Protein AF-A0A524EZL1-F1 (afdb_monomer_lite)

Secondary structure (DSSP, 8-state):
-----SSSHHHHHHHHHHHHHHHHHHHHHHHHHHHHHHHHHHHHHHHHHHHTT-----PPPHHHHHHHHHHH---HHHHHHHHHHHHHHH-GGGS------PPP-PPPTT-HHHHHHHHHH-TTT-HHHHHHHHHHHHHHHHHS-----SHHHHHHHHHHHHHHHHTSTTHHHHHHHHHHHHHHHHHHHHHHHHHHHHHHHHHHTT-HHHHHHHHHHHHH----HHHHHHHHTSPP-HHHHHHHHHHTTEEE-----TTSS--B---HHHHH-TTSHHHHHHHHHHHHHHHTT-EEEEE-SS-EEEEEEEEEETTEEEEEEEETTTEEEEEEGGGS-TT-EEEEEEE-SS--HHHHHHHHHHHHHHHHHHHHHHHHHHHHHHHHEEEEEEEPTTS-EEEEEEEPP-------S--PPPPPP---THHHHHHHHHHHHHHHTSS--------------TTHHHHHHHHHHHHHHHHHHHH--

pLDDT: mean 74.13, std 24.51, range [27.03, 98.62]

Foldseek 3Di:
DDDDPDDPVVVVVVVVVVVVVVVVVVVVVVVVVVVLVVLVVVVVVVVVVVPVPDDDDPDDDPVVVLVVVCVVDVDPVSVVVVVVVVVVVVPPVPPPFQFAPFDFAADDALLLLLRQLCRLLVCVVVVVSVVLLVLLLVLVVLLAVDDDPDSSVSSSLSLLLLLLLCLDPFSNVVQLCVQPVPLSVVSNVVLCVQLVVVLVVCVVVVVVLLVVQSVCCVVPVQHHNSSSVSRSNHNDDDSSSQSSLVLQQKHWQFDPDPVPSSWDFDALVCLVPCVDPVNVVSLSVVSVLVVVVWFKWKDQPRHIWTWGGWDDDPNFIWTWIRGSNGDIDIDGSSPGHRPMTIITIDGHPDGPPVSSVRVSVVSVVSRVVSSVSSVVVVVQCVVFWDFDQDQDPVRDTDTDTDGHPDDDDDDDDDDDDDDDDDDDCVVVVVVVVVVVVVVVVPPDDDDDDDDDDDDDDDPVCVVVVVVCCVVVVVVVVVVVD

Radius of gyration: 28.87 Å; chains: 1; bounding box: 78×60×104 Å

Sequence (481 aa):
MKKQENKSESDAINSINSKKEDNSKEEHEKESVRIADNYKLDLISSVVEDFNEVEEIKKPEPKKSIDLLIQHDPGEKIEKKAQQFLEKQKDYSKYELVRNDYPLFLQLPNACGLSSTLMLIDPIQNEQIGKILNQVWDHVKKTNVIEQSRREFQWAFALNYLLLKSAIPNALFEYIKSLNAEELDHYYIGLESTLRFYQQEHLKAKNDFIVNAFEDFFARGLITQFVLAQHIDLFKHNPEIRILMAIFGYEFVRQPSPDGTGALFFTAEELKNLDLSSAKKKINVLRSEFVKGARIMVGFSFHWVALTNVFTSNGNTHISINDPSGEKYDLPLTNLSDRDRFYFYRKMKLAPKRLWNQILKIIEDDGPREIELGEKFRILAENRVKIDTGQNERGDIQLKIQVKPEGELSPVIESTKPIPLKIHEDAVQSIKLSKKQAKDNSIAKDKKDSKPIEEETSSKDAFKKKMRKIIGDQFQEYEDT

Structure (mmCIF, N/CA/C/O backbone):
data_AF-A0A524EZL1-F1
#
_entry.id   AF-A0A524EZL1-F1
#
loop_
_atom_site.group_PDB
_atom_site.id
_atom_site.type_symbol
_atom_site.label_atom_id
_atom_site.label_alt_id
_atom_site.label_comp_id
_atom_site.label_asym_id
_atom_site.label_entity_id
_atom_site.label_seq_id
_atom_site.pdbx_PDB_ins_code
_atom_site.Cartn_x
_atom_site.Cartn_y
_atom_site.Cartn_z
_atom_site.occupancy
_atom_site.B_iso_or_equiv
_atom_site.auth_seq_id
_atom_site.auth_comp_id
_atom_site.auth_asym_id
_atom_site.auth_atom_id
_atom_site.pdbx_PDB_model_num
ATOM 1 N N . MET A 1 1 ? 20.585 28.446 -70.292 1.00 45.75 1 MET A N 1
ATOM 2 C CA . MET A 1 1 ? 19.412 27.552 -70.155 1.00 45.75 1 MET A CA 1
ATOM 3 C C . MET A 1 1 ? 19.763 26.415 -69.205 1.00 45.75 1 MET A C 1
ATOM 5 O O . MET A 1 1 ? 20.554 25.571 -69.597 1.00 45.75 1 MET A O 1
ATOM 9 N N . LYS A 1 2 ? 19.266 26.468 -67.959 1.00 43.94 2 LYS A N 1
ATOM 10 C CA . LYS A 1 2 ? 19.132 25.389 -66.946 1.00 43.94 2 LYS A CA 1
ATOM 11 C C . LYS A 1 2 ? 19.116 26.028 -65.552 1.00 43.94 2 LYS A C 1
ATOM 13 O O . LYS A 1 2 ? 20.175 26.346 -65.024 1.00 43.94 2 LYS A O 1
ATOM 18 N N . LYS A 1 3 ? 17.915 26.250 -65.012 1.00 43.19 3 LYS A N 1
ATOM 19 C CA . LYS A 1 3 ? 17.570 26.352 -63.577 1.00 43.19 3 LYS A CA 1
ATOM 20 C C . LYS A 1 3 ? 16.152 26.916 -63.471 1.00 43.19 3 LYS A C 1
ATOM 22 O O . LYS A 1 3 ? 16.003 28.119 -63.297 1.00 43.19 3 LYS A O 1
ATOM 27 N N . GLN A 1 4 ? 15.132 26.068 -63.620 1.00 46.66 4 GLN A N 1
ATOM 28 C CA . GLN A 1 4 ? 13.775 26.375 -63.141 1.00 46.66 4 GLN A CA 1
ATOM 29 C C . GLN A 1 4 ? 12.820 25.169 -63.172 1.00 46.66 4 GLN A C 1
ATOM 31 O O . GLN A 1 4 ? 11.653 25.308 -63.486 1.00 46.66 4 GLN A O 1
ATOM 36 N N . GLU A 1 5 ? 13.283 23.980 -62.800 1.00 45.78 5 GLU A N 1
ATOM 37 C CA . GLU A 1 5 ? 12.410 22.830 -62.525 1.00 45.78 5 GLU A CA 1
ATOM 38 C C . GLU A 1 5 ? 13.045 22.124 -61.328 1.00 45.78 5 GLU A C 1
ATOM 40 O O . GLU A 1 5 ? 14.190 21.707 -61.446 1.00 45.78 5 GLU A O 1
ATOM 45 N N . ASN A 1 6 ? 12.404 22.202 -60.153 1.00 47.06 6 ASN A N 1
ATOM 46 C CA . ASN A 1 6 ? 12.646 21.413 -58.917 1.00 47.06 6 ASN A CA 1
ATOM 47 C C . ASN A 1 6 ? 12.042 22.082 -57.659 1.00 47.06 6 ASN A C 1
ATOM 49 O O . ASN A 1 6 ? 12.494 21.836 -56.544 1.00 47.06 6 ASN A O 1
ATOM 53 N N . LYS A 1 7 ? 11.024 22.948 -57.799 1.00 46.84 7 LYS A N 1
ATOM 54 C CA . LYS A 1 7 ? 10.323 23.547 -56.645 1.00 46.84 7 LYS A CA 1
ATOM 55 C C . LYS A 1 7 ? 8.864 23.093 -56.488 1.00 46.84 7 LYS A C 1
ATOM 57 O O . LYS A 1 7 ? 8.282 23.371 -55.455 1.00 46.84 7 LYS A O 1
ATOM 62 N N . SER A 1 8 ? 8.284 22.368 -57.452 1.00 48.12 8 SER A N 1
ATOM 63 C CA . SER A 1 8 ? 6.870 21.946 -57.402 1.00 48.12 8 SER A CA 1
ATOM 64 C C . SER A 1 8 ? 6.627 20.541 -56.834 1.00 48.12 8 SER A C 1
ATOM 66 O O . SER A 1 8 ? 5.511 20.259 -56.413 1.00 48.12 8 SER A O 1
ATOM 68 N N . GLU A 1 9 ? 7.635 19.665 -56.765 1.00 46.75 9 GLU A N 1
ATOM 69 C CA . GLU A 1 9 ? 7.470 18.305 -56.207 1.00 46.75 9 GLU A CA 1
ATOM 70 C C . GLU A 1 9 ? 7.652 18.243 -54.681 1.00 46.75 9 GLU A C 1
ATOM 72 O O . GLU A 1 9 ? 7.061 17.393 -54.018 1.00 46.75 9 GLU A O 1
ATOM 77 N N . SER A 1 10 ? 8.397 19.189 -54.101 1.00 48.06 10 SER A N 1
ATOM 78 C CA . SER A 1 10 ? 8.605 19.309 -52.647 1.00 48.06 10 SER A CA 1
ATOM 79 C C . SER A 1 10 ? 7.304 19.624 -51.897 1.00 48.06 10 SER A C 1
ATOM 81 O O . SER A 1 10 ? 7.045 19.084 -50.820 1.00 48.06 10 SER A O 1
ATOM 83 N N . ASP A 1 11 ? 6.451 20.464 -52.482 1.00 46.69 11 ASP A N 1
ATOM 84 C CA . ASP A 1 11 ? 5.271 20.985 -51.785 1.00 46.69 11 ASP A CA 1
ATOM 85 C C . ASP A 1 11 ? 4.087 20.002 -51.844 1.00 46.69 11 ASP A C 1
ATOM 87 O O . ASP A 1 11 ? 3.258 19.963 -50.933 1.00 46.69 11 ASP A O 1
ATOM 91 N N . ALA A 1 12 ? 4.053 19.122 -52.853 1.00 49.53 12 ALA A N 1
ATOM 92 C CA . ALA A 1 12 ? 3.046 18.068 -52.968 1.00 49.53 12 ALA A CA 1
ATOM 93 C C . ALA A 1 12 ? 3.276 16.916 -51.970 1.00 49.53 12 ALA A C 1
ATOM 95 O O . ALA A 1 12 ? 2.320 16.391 -51.398 1.00 49.53 12 ALA A O 1
ATOM 96 N N . ILE A 1 13 ? 4.535 16.554 -51.700 1.00 48.78 13 ILE A N 1
ATOM 97 C CA . ILE A 1 13 ? 4.881 15.460 -50.775 1.00 48.78 13 ILE A CA 1
ATOM 98 C C . ILE A 1 13 ? 4.642 15.874 -49.312 1.00 48.78 13 ILE A C 1
ATOM 100 O O . ILE A 1 13 ? 4.148 15.076 -48.512 1.00 48.78 13 ILE A O 1
ATOM 104 N N . ASN A 1 14 ? 4.889 17.142 -48.969 1.00 43.44 14 ASN A N 1
ATOM 105 C CA . ASN A 1 14 ? 4.632 17.659 -47.621 1.00 43.44 14 ASN A CA 1
ATOM 106 C C . ASN A 1 14 ? 3.129 17.785 -47.300 1.00 43.44 14 ASN A C 1
ATOM 108 O O . ASN A 1 14 ? 2.734 17.550 -46.160 1.00 43.44 14 ASN A O 1
ATOM 112 N N . SER A 1 15 ? 2.274 18.061 -48.294 1.00 44.59 15 SER A N 1
ATOM 113 C CA . SER A 1 15 ? 0.812 18.120 -48.106 1.00 44.59 15 SER A CA 1
ATOM 114 C C . SER A 1 15 ? 0.156 16.741 -47.925 1.00 44.59 15 SER A C 1
ATOM 116 O O . SER A 1 15 ? -0.873 16.625 -47.257 1.00 44.59 15 SER A O 1
ATOM 118 N N . ILE A 1 16 ? 0.744 15.682 -48.493 1.00 49.00 16 ILE A N 1
ATOM 119 C CA . ILE A 1 16 ? 0.236 14.306 -48.359 1.00 49.00 16 ILE A CA 1
ATOM 120 C C . ILE A 1 16 ? 0.632 13.701 -47.004 1.00 49.00 16 ILE A C 1
ATOM 122 O O . ILE A 1 16 ? -0.165 12.981 -46.401 1.00 49.00 16 ILE A O 1
ATOM 126 N N . ASN A 1 17 ? 1.822 14.029 -46.489 1.00 41.88 17 ASN A N 1
ATOM 127 C CA . ASN A 1 17 ? 2.280 13.528 -45.191 1.00 41.88 17 ASN A CA 1
ATOM 128 C C . ASN A 1 17 ? 1.551 14.186 -44.008 1.00 41.88 17 ASN A C 1
ATOM 130 O O . ASN A 1 17 ? 1.204 13.478 -43.067 1.00 41.88 17 ASN A O 1
ATOM 134 N N . SER A 1 18 ? 1.208 15.480 -44.083 1.00 42.88 18 SER A N 1
ATOM 135 C CA . SER A 1 18 ? 0.437 16.135 -43.011 1.00 42.88 18 SER A CA 1
ATOM 136 C C . SER A 1 18 ? -0.988 15.579 -42.888 1.00 42.88 18 SER A C 1
ATOM 138 O O . SER A 1 18 ? -1.489 15.393 -41.786 1.00 42.88 18 SER A O 1
ATOM 140 N N . LYS A 1 19 ? -1.629 15.227 -44.013 1.00 46.97 19 LYS A N 1
ATOM 141 C CA . LYS A 1 19 ? -2.971 14.615 -44.014 1.00 46.97 19 LYS A CA 1
ATOM 142 C C . LYS A 1 19 ? -2.987 13.172 -43.497 1.00 46.97 19 LYS A C 1
ATOM 144 O O . LYS A 1 19 ? -4.011 12.728 -42.990 1.00 46.97 19 LYS A O 1
ATOM 149 N N . LYS A 1 20 ? -1.881 12.430 -43.628 1.00 47.06 20 LYS A N 1
ATOM 150 C CA . LYS A 1 20 ? -1.767 11.068 -43.079 1.00 47.06 20 LYS A CA 1
ATOM 151 C C . LYS A 1 20 ? -1.576 11.061 -41.560 1.00 47.06 20 LYS A C 1
ATOM 153 O O . LYS A 1 20 ? -2.137 10.190 -40.904 1.00 47.06 20 LYS A O 1
ATOM 158 N N . GLU A 1 21 ? -0.829 12.017 -41.008 1.00 44.75 21 GLU A N 1
ATOM 159 C CA . GLU A 1 21 ? -0.634 12.127 -39.553 1.00 44.75 21 GLU A CA 1
ATOM 160 C C . GLU A 1 21 ? -1.897 12.602 -38.818 1.00 44.75 21 GLU A C 1
ATOM 162 O O . GLU A 1 21 ? -2.201 12.074 -37.748 1.00 44.75 21 GLU A O 1
ATOM 167 N N . ASP A 1 22 ? -2.673 13.521 -39.405 1.00 48.84 22 ASP A N 1
ATOM 168 C CA . ASP A 1 22 ? -3.937 13.975 -38.804 1.00 48.84 22 ASP A CA 1
ATOM 169 C C . ASP A 1 22 ? -4.998 12.859 -38.786 1.00 48.84 22 ASP A C 1
ATOM 171 O O . ASP A 1 22 ? -5.630 12.629 -37.755 1.00 48.84 22 ASP A O 1
ATOM 175 N N . ASN A 1 23 ? -5.115 12.073 -39.866 1.00 48.72 23 ASN A N 1
ATOM 176 C CA . ASN A 1 23 ? -6.040 10.933 -39.904 1.00 48.72 23 ASN A CA 1
ATOM 177 C C . ASN A 1 23 ? -5.649 9.821 -38.911 1.00 48.72 23 ASN A C 1
ATOM 179 O O . ASN A 1 23 ? -6.522 9.204 -38.306 1.00 48.72 23 ASN A O 1
ATOM 183 N N . SER A 1 24 ? -4.347 9.584 -38.701 1.00 47.78 24 SER A N 1
ATOM 184 C CA . SER A 1 24 ? -3.850 8.585 -37.743 1.00 47.78 24 SER A CA 1
ATOM 185 C C . SER A 1 24 ? -4.159 8.946 -36.289 1.00 47.78 24 SER A C 1
ATOM 187 O O . SER A 1 24 ? -4.398 8.047 -35.483 1.00 47.78 24 SER A O 1
ATOM 189 N N . LYS A 1 25 ? -4.118 10.236 -35.933 1.00 45.28 25 LYS A N 1
ATOM 190 C CA . LYS A 1 25 ? -4.463 10.696 -34.580 1.00 45.28 25 LYS A CA 1
ATOM 191 C C . LYS A 1 25 ? -5.962 10.618 -34.338 1.00 45.28 25 LYS A C 1
ATOM 193 O O . LYS A 1 25 ? -6.377 10.138 -33.288 1.00 45.28 25 LYS A O 1
ATOM 198 N N . GLU A 1 26 ? -6.756 11.011 -35.330 1.00 55.41 26 GLU A N 1
ATOM 199 C CA . GLU A 1 26 ? -8.214 10.957 -35.244 1.00 55.41 26 GLU A CA 1
ATOM 200 C C . GLU A 1 26 ? -8.732 9.508 -35.150 1.00 55.41 26 GLU A C 1
ATOM 202 O O . GLU A 1 26 ? -9.676 9.240 -34.409 1.00 55.41 26 GLU A O 1
ATOM 207 N N . GLU A 1 27 ? -8.098 8.548 -35.835 1.00 57.16 27 GLU A N 1
ATOM 208 C CA . GLU A 1 27 ? -8.422 7.119 -35.699 1.00 57.16 27 GLU A CA 1
ATOM 209 C C . GLU A 1 27 ? -8.027 6.547 -34.327 1.00 57.16 27 GLU A C 1
ATOM 211 O O . GLU A 1 27 ? -8.817 5.816 -33.731 1.00 57.16 27 GLU A O 1
ATOM 216 N N . HIS A 1 28 ? -6.865 6.918 -33.776 1.00 46.69 28 HIS A N 1
ATOM 217 C CA . HIS A 1 28 ? -6.448 6.476 -32.438 1.00 46.69 28 HIS A CA 1
ATOM 218 C C . HIS A 1 28 ? -7.331 7.043 -31.317 1.00 46.69 28 HIS A C 1
ATOM 220 O O . HIS A 1 28 ? -7.636 6.339 -30.351 1.00 46.69 28 HIS A O 1
ATOM 226 N N . GLU A 1 29 ? -7.757 8.300 -31.442 1.00 49.62 29 GLU A N 1
ATOM 227 C CA . GLU A 1 29 ? -8.653 8.949 -30.484 1.00 49.62 29 GLU A CA 1
ATOM 228 C C . GLU A 1 29 ? -10.060 8.335 -30.553 1.00 49.62 29 GLU A C 1
ATOM 230 O O . GLU A 1 29 ? -10.634 7.990 -29.520 1.00 49.62 29 GLU A O 1
ATOM 235 N N . LYS A 1 30 ? -10.574 8.068 -31.764 1.00 57.69 30 LYS A N 1
ATOM 236 C CA . LYS A 1 30 ? -11.852 7.362 -31.964 1.00 57.69 30 LYS A CA 1
ATOM 237 C C . LYS A 1 30 ? -11.829 5.931 -31.431 1.00 57.69 30 LYS A C 1
ATOM 239 O O . LYS A 1 30 ? -12.807 5.513 -30.816 1.00 57.69 30 LYS A O 1
ATOM 244 N N . GLU A 1 31 ? -10.739 5.193 -31.627 1.00 51.75 31 GLU A N 1
ATOM 245 C CA . GLU A 1 31 ? -10.611 3.826 -31.111 1.00 51.75 31 GLU A CA 1
ATOM 246 C C . GLU A 1 31 ? -10.495 3.808 -29.579 1.00 51.75 31 GLU A C 1
ATOM 248 O O . GLU A 1 31 ? -11.144 2.998 -28.924 1.00 51.75 31 GLU A O 1
ATOM 253 N N . SER A 1 32 ? -9.773 4.763 -28.983 1.00 41.94 32 SER A N 1
ATOM 254 C CA . SER A 1 32 ? -9.673 4.893 -27.519 1.00 41.94 32 SER A CA 1
ATOM 255 C C . SER A 1 32 ? -11.024 5.228 -26.874 1.00 41.94 32 SER A C 1
ATOM 257 O O . SER A 1 32 ? -11.392 4.630 -25.862 1.00 41.94 32 SER A O 1
ATOM 259 N N . VAL A 1 33 ? -11.805 6.126 -27.489 1.00 53.12 33 VAL A N 1
ATOM 260 C CA . VAL A 1 33 ? -13.173 6.449 -27.046 1.00 53.12 33 VAL A CA 1
ATOM 261 C C . VAL A 1 33 ? -14.100 5.242 -27.206 1.00 53.12 33 VAL A C 1
ATOM 263 O O . VAL A 1 33 ? -14.847 4.916 -26.288 1.00 53.12 33 VAL A O 1
ATOM 266 N N . ARG A 1 34 ? -14.010 4.515 -28.326 1.00 52.28 34 ARG A N 1
ATOM 267 C CA . ARG A 1 34 ? -14.829 3.322 -28.581 1.00 52.28 34 ARG A CA 1
ATOM 268 C C . ARG A 1 34 ? -14.530 2.186 -27.603 1.00 52.28 34 ARG A C 1
ATOM 270 O O . ARG A 1 34 ? -15.452 1.509 -27.150 1.00 52.28 34 ARG A O 1
ATOM 277 N N . ILE A 1 35 ? -13.258 1.985 -27.263 1.00 46.56 35 ILE A N 1
ATOM 278 C CA . ILE A 1 35 ? -12.833 1.024 -26.245 1.00 46.56 35 ILE A CA 1
ATOM 279 C C . ILE A 1 35 ? -13.406 1.429 -24.878 1.00 46.56 35 ILE A C 1
ATOM 281 O O . ILE A 1 35 ? -14.019 0.593 -24.214 1.00 46.56 35 ILE A O 1
ATOM 285 N N . ALA A 1 36 ? -13.293 2.703 -24.489 1.00 42.59 36 ALA A N 1
ATOM 286 C CA . ALA A 1 36 ? -13.841 3.208 -23.228 1.00 42.59 36 ALA A CA 1
ATOM 287 C C . ALA A 1 36 ? -15.374 3.057 -23.137 1.00 42.59 36 ALA A C 1
ATOM 289 O O . ALA A 1 36 ? -15.891 2.622 -22.107 1.00 42.59 36 ALA A O 1
ATOM 290 N N . ASP A 1 37 ? -16.103 3.344 -24.219 1.00 45.84 37 ASP A N 1
ATOM 291 C CA . ASP A 1 37 ? -17.564 3.216 -24.265 1.00 45.84 37 ASP A CA 1
ATOM 292 C C . ASP A 1 37 ? -18.030 1.752 -24.201 1.00 45.84 37 ASP A C 1
ATOM 294 O O . ASP A 1 37 ? -18.986 1.442 -23.486 1.00 45.84 37 ASP A O 1
ATOM 298 N N . ASN A 1 38 ? -17.325 0.831 -24.868 1.00 46.97 38 ASN A N 1
ATOM 299 C CA . ASN A 1 38 ? -17.616 -0.604 -24.779 1.00 46.97 38 ASN A CA 1
ATOM 300 C C . ASN A 1 38 ? -17.394 -1.139 -23.354 1.00 46.97 38 ASN A C 1
ATOM 302 O O . ASN A 1 38 ? -18.240 -1.865 -22.831 1.00 46.97 38 ASN A O 1
ATOM 306 N N . TYR A 1 39 ? -16.310 -0.728 -22.684 1.00 46.69 39 TYR A N 1
ATOM 307 C CA . TYR A 1 39 ? -16.067 -1.098 -21.285 1.00 46.69 39 TYR A CA 1
ATOM 308 C C . TYR A 1 39 ? -17.114 -0.512 -20.336 1.00 46.69 39 TYR A C 1
ATOM 310 O O . TYR A 1 39 ? -17.543 -1.188 -19.401 1.00 46.69 39 TYR A O 1
ATOM 318 N N . LYS A 1 40 ? -17.568 0.720 -20.584 1.00 41.91 40 LYS A N 1
ATOM 319 C CA . LYS A 1 40 ? -18.608 1.373 -19.783 1.00 41.91 40 LYS A CA 1
ATOM 320 C C . LYS A 1 40 ? -19.958 0.663 -19.903 1.00 41.91 40 LYS A C 1
ATOM 322 O O . LYS A 1 40 ? -20.648 0.517 -18.897 1.00 41.91 40 LYS A O 1
ATOM 327 N N . LEU A 1 41 ? -20.328 0.201 -21.098 1.00 41.47 41 LEU A N 1
ATOM 328 C CA . LEU A 1 41 ? -21.566 -0.553 -21.327 1.00 41.47 41 LEU A CA 1
ATOM 329 C C . LEU A 1 41 ? -21.526 -1.942 -20.675 1.00 41.47 41 LEU A C 1
ATOM 331 O O . LEU A 1 41 ? -22.485 -2.312 -19.996 1.00 41.47 41 LEU A O 1
ATOM 335 N N . ASP A 1 42 ? -20.404 -2.658 -20.780 1.00 46.28 42 ASP A N 1
ATOM 336 C CA . ASP A 1 42 ? -20.211 -3.943 -20.095 1.00 46.28 42 ASP A CA 1
ATOM 337 C C . ASP A 1 42 ? -20.208 -3.785 -18.566 1.00 46.28 42 ASP A C 1
ATOM 339 O O . ASP A 1 42 ? -20.742 -4.638 -17.850 1.00 46.28 42 ASP A O 1
ATOM 343 N N . LEU A 1 43 ? -19.653 -2.679 -18.056 1.00 43.94 43 LEU A N 1
ATOM 344 C CA . LEU A 1 43 ? -19.639 -2.365 -16.629 1.00 43.94 43 LEU A CA 1
ATOM 345 C C . LEU A 1 43 ? -21.045 -2.022 -16.119 1.00 43.94 43 LEU A C 1
ATOM 347 O O . LEU A 1 43 ? -21.477 -2.595 -15.122 1.00 43.94 43 LEU A O 1
ATOM 351 N N . ILE A 1 44 ? -21.793 -1.162 -16.819 1.00 39.62 44 ILE A N 1
ATOM 352 C CA . ILE A 1 44 ? -23.179 -0.814 -16.462 1.00 39.62 44 ILE A CA 1
ATOM 353 C C . ILE A 1 44 ? -24.082 -2.054 -16.513 1.00 39.62 44 ILE A C 1
ATOM 355 O O . ILE A 1 44 ? -24.842 -2.276 -15.573 1.00 39.62 44 ILE A O 1
ATOM 359 N N . SER A 1 45 ? -23.965 -2.898 -17.545 1.00 40.72 45 SER A N 1
ATOM 360 C CA . SER A 1 45 ? -24.729 -4.151 -17.625 1.00 40.72 45 SER A CA 1
ATOM 361 C C . SER A 1 45 ? -24.372 -5.099 -16.474 1.00 40.72 45 SER A C 1
ATOM 363 O O . SER A 1 45 ? -25.258 -5.710 -15.885 1.00 40.72 45 SER A O 1
ATOM 365 N N . SER A 1 46 ? -23.091 -5.161 -16.086 1.00 45.62 46 SER A N 1
ATOM 366 C CA . SER A 1 46 ? -22.629 -6.005 -14.976 1.00 45.62 46 SER A CA 1
ATOM 367 C C . SER A 1 46 ? -23.070 -5.521 -13.592 1.00 45.62 46 SER A C 1
ATOM 369 O O . SER A 1 46 ? -23.406 -6.336 -12.741 1.00 45.62 46 SER A O 1
ATOM 371 N N . VAL A 1 47 ? -23.130 -4.204 -13.374 1.00 40.88 47 VAL A N 1
ATOM 372 C CA . VAL A 1 47 ? -23.643 -3.624 -12.126 1.00 40.88 47 VAL A CA 1
ATOM 373 C C . VAL A 1 47 ? -25.155 -3.832 -12.032 1.00 40.88 47 VAL A C 1
ATOM 375 O O . VAL A 1 47 ? -25.663 -4.116 -10.958 1.00 40.88 47 VAL A O 1
ATOM 378 N N . VAL A 1 48 ? -25.895 -3.750 -13.139 1.00 39.41 48 VAL A N 1
ATOM 379 C CA . VAL A 1 48 ? -27.353 -3.956 -13.131 1.00 39.41 48 VAL A CA 1
ATOM 380 C C . VAL A 1 48 ? -27.736 -5.427 -12.908 1.00 39.41 48 VAL A C 1
ATOM 382 O O . VAL A 1 48 ? -28.716 -5.691 -12.211 1.00 39.41 48 VAL A O 1
ATOM 385 N N . GLU A 1 49 ? -26.968 -6.387 -13.431 1.00 43.19 49 GLU A N 1
ATOM 386 C CA . GLU A 1 49 ? -27.206 -7.822 -13.192 1.00 43.19 49 GLU A CA 1
ATOM 387 C C . GLU A 1 49 ? -26.979 -8.222 -11.724 1.00 43.19 49 GLU A C 1
ATOM 389 O O . GLU A 1 49 ? -27.804 -8.944 -11.167 1.00 43.19 49 GLU A O 1
ATOM 394 N N . ASP A 1 50 ? -25.953 -7.677 -11.060 1.00 40.31 50 ASP A N 1
ATOM 395 C CA . ASP A 1 50 ? -25.688 -7.936 -9.634 1.00 40.31 50 ASP A CA 1
ATOM 396 C C . ASP A 1 50 ? -26.673 -7.208 -8.686 1.00 40.31 50 ASP A C 1
ATOM 398 O O . ASP A 1 50 ? -26.821 -7.587 -7.522 1.00 40.31 50 ASP A O 1
ATOM 402 N N . PHE A 1 51 ? -27.367 -6.162 -9.158 1.00 37.25 51 PHE A N 1
ATOM 403 C CA . PHE A 1 51 ? -28.331 -5.388 -8.359 1.00 37.25 51 PHE A CA 1
ATOM 404 C C . PHE A 1 51 ? -29.765 -5.950 -8.378 1.00 37.25 51 PHE A C 1
ATOM 406 O O . PHE A 1 51 ? -30.542 -5.640 -7.474 1.00 37.25 51 PHE A O 1
ATOM 413 N N . ASN A 1 52 ? -30.130 -6.790 -9.353 1.00 34.50 52 ASN A N 1
ATOM 414 C CA . ASN A 1 52 ? -31.511 -7.265 -9.534 1.00 34.50 52 ASN A CA 1
ATOM 415 C C . ASN A 1 52 ? -31.952 -8.404 -8.584 1.00 34.50 52 ASN A C 1
ATOM 417 O O . ASN A 1 52 ? -33.073 -8.893 -8.711 1.00 34.50 52 ASN A O 1
ATOM 421 N N . GLU A 1 53 ? -31.139 -8.790 -7.593 1.00 40.03 53 GLU A N 1
ATOM 422 C CA . GLU A 1 53 ? -31.493 -9.809 -6.581 1.00 40.03 53 GLU A CA 1
ATOM 423 C C . GLU A 1 53 ? -31.749 -9.262 -5.161 1.00 40.03 53 GLU A C 1
ATOM 425 O O . GLU A 1 53 ? -31.809 -10.028 -4.197 1.00 40.03 53 GLU A O 1
ATOM 430 N N . VAL A 1 54 ? -31.943 -7.952 -4.976 1.00 36.69 54 VAL A N 1
ATOM 431 C CA . VAL A 1 54 ? -32.139 -7.389 -3.627 1.00 36.69 54 VAL A CA 1
ATOM 432 C C . VAL A 1 54 ? -33.471 -6.651 -3.504 1.00 36.69 54 VAL A C 1
ATOM 434 O O . VAL A 1 54 ? -33.590 -5.484 -3.868 1.00 36.69 54 VAL A O 1
ATOM 437 N N . GLU A 1 55 ? -34.468 -7.312 -2.905 1.00 35.22 55 GLU A N 1
ATOM 438 C CA . GLU A 1 55 ? -35.624 -6.621 -2.326 1.00 35.22 55 GLU A CA 1
ATOM 439 C C . GLU A 1 55 ? -35.156 -5.647 -1.231 1.00 35.22 55 GLU A C 1
ATOM 441 O O . GLU A 1 55 ? -34.496 -6.006 -0.248 1.00 35.22 55 GLU A O 1
ATOM 446 N N . GLU A 1 56 ? -35.500 -4.377 -1.418 1.00 33.22 56 GLU A N 1
ATOM 447 C CA . GLU A 1 56 ? -35.063 -3.254 -0.602 1.00 33.22 56 GLU A CA 1
ATOM 448 C C . GLU A 1 56 ? -35.826 -3.209 0.741 1.00 33.22 56 GLU A C 1
ATOM 450 O O . GLU A 1 56 ? -36.838 -2.525 0.892 1.00 33.22 56 GLU A O 1
ATOM 455 N N . ILE A 1 57 ? -35.340 -3.910 1.772 1.00 34.09 57 ILE A N 1
ATOM 456 C CA . ILE A 1 57 ? -35.826 -3.697 3.147 1.00 34.09 57 ILE A CA 1
ATOM 457 C C . ILE A 1 57 ? -35.101 -2.487 3.744 1.00 34.09 57 ILE A C 1
ATOM 459 O O . ILE A 1 57 ? -33.999 -2.598 4.293 1.00 34.09 57 ILE A O 1
ATOM 463 N N . LYS A 1 58 ? -35.746 -1.317 3.697 1.00 36.53 58 LYS A N 1
ATOM 464 C CA . LYS A 1 58 ? -35.324 -0.131 4.458 1.00 36.53 58 LYS A CA 1
ATOM 465 C C . LYS A 1 58 ? -35.414 -0.421 5.961 1.00 36.53 58 LYS A C 1
ATOM 467 O O . LYS A 1 58 ? -36.489 -0.360 6.552 1.00 36.53 58 LYS A O 1
ATOM 472 N N . LYS A 1 59 ? -34.283 -0.739 6.600 1.00 33.88 59 LYS A N 1
ATOM 473 C CA . LYS A 1 59 ? -34.199 -0.855 8.066 1.00 33.88 59 LYS A CA 1
ATOM 474 C C . LYS A 1 59 ? -34.083 0.539 8.701 1.00 33.88 59 LYS A C 1
ATOM 476 O O . LYS A 1 59 ? -33.175 1.281 8.328 1.00 33.88 59 LYS A O 1
ATOM 481 N N . PRO A 1 60 ? -34.944 0.901 9.667 1.00 31.23 60 PRO A N 1
ATOM 482 C CA . PRO A 1 60 ? -34.820 2.165 10.381 1.00 31.23 60 PRO A CA 1
ATOM 483 C C . PRO A 1 60 ? -33.602 2.168 11.315 1.00 31.23 60 PRO A C 1
ATOM 485 O O . PRO A 1 60 ? -33.199 1.135 11.858 1.00 31.23 60 PRO A O 1
ATOM 488 N N . GLU A 1 61 ? -33.021 3.354 11.504 1.00 35.69 61 GLU A N 1
ATOM 489 C CA . GLU A 1 61 ? -31.914 3.586 12.432 1.00 35.69 61 GLU A CA 1
ATOM 490 C C . GLU A 1 61 ? -32.263 3.123 13.862 1.00 35.69 61 GLU A C 1
ATOM 492 O O . GLU A 1 61 ? -33.349 3.439 14.353 1.00 35.69 61 GLU A O 1
ATOM 497 N N . PRO A 1 62 ? -31.337 2.459 14.585 1.00 42.28 62 PRO A N 1
ATOM 498 C CA . PRO A 1 62 ? -31.634 1.784 15.851 1.00 42.28 62 PRO A CA 1
ATOM 499 C C . PRO A 1 62 ? -32.241 2.686 16.933 1.00 42.28 62 PRO A C 1
ATOM 501 O O . PRO A 1 62 ? -33.016 2.209 17.755 1.00 42.28 62 PRO A O 1
ATOM 504 N N . LYS A 1 63 ? -31.919 3.987 16.931 1.00 46.09 63 LYS A N 1
ATOM 505 C CA . LYS A 1 63 ? -32.500 4.955 17.873 1.00 46.09 63 LYS A CA 1
ATOM 506 C C . LYS A 1 63 ? -33.972 5.250 17.581 1.00 46.09 63 LYS A C 1
ATOM 508 O O . LYS A 1 63 ? -34.783 5.177 18.494 1.00 46.09 63 LYS A O 1
ATOM 513 N N . LYS A 1 64 ? -34.333 5.489 16.313 1.00 49.34 64 LYS A N 1
ATOM 514 C CA . LYS A 1 64 ? -35.731 5.738 15.922 1.00 49.34 64 LYS A CA 1
ATOM 515 C C . LYS A 1 64 ? -36.613 4.517 16.173 1.00 49.34 64 LYS A C 1
ATOM 517 O O . LYS A 1 64 ? -37.760 4.673 16.567 1.00 49.34 64 LYS A O 1
ATOM 522 N N . SER A 1 65 ? -36.068 3.314 16.002 1.00 52.72 65 SER A N 1
ATOM 523 C CA . SER A 1 65 ? -36.773 2.054 16.254 1.00 52.72 65 SER A CA 1
ATOM 524 C C . SER A 1 65 ? -37.130 1.856 17.730 1.00 52.72 65 SER A C 1
ATOM 526 O O . SER A 1 65 ? -38.200 1.338 18.029 1.00 52.72 65 SER A O 1
ATOM 528 N N . ILE A 1 66 ? -36.254 2.273 18.652 1.00 51.50 66 ILE A N 1
ATOM 529 C CA . ILE A 1 66 ? -36.470 2.151 20.102 1.00 51.50 66 ILE A CA 1
ATOM 530 C C . ILE A 1 66 ? -37.484 3.193 20.589 1.00 51.50 66 ILE A C 1
ATOM 532 O O . ILE A 1 66 ? -38.395 2.832 21.327 1.00 51.50 66 ILE A O 1
ATOM 536 N N . ASP A 1 67 ? -37.390 4.439 20.120 1.00 53.06 67 ASP A N 1
ATOM 537 C CA . ASP A 1 67 ? -38.352 5.491 20.480 1.00 53.06 67 ASP A CA 1
ATOM 538 C C . ASP A 1 67 ? -39.765 5.173 19.947 1.00 53.06 67 ASP A C 1
ATOM 540 O O . ASP A 1 67 ? -40.751 5.360 20.659 1.00 53.06 67 ASP A O 1
ATOM 544 N N . LEU A 1 68 ? -39.871 4.594 18.741 1.00 52.88 68 LEU A N 1
ATOM 545 C CA . LEU A 1 68 ? -41.135 4.092 18.175 1.00 52.88 68 LEU A CA 1
ATOM 546 C C . LEU A 1 68 ? -41.698 2.882 18.941 1.00 52.88 68 LEU A C 1
ATOM 548 O O . LEU A 1 68 ? -42.912 2.766 19.096 1.00 52.88 68 LEU A O 1
ATOM 552 N N . LEU A 1 69 ? -40.838 1.987 19.441 1.00 49.66 69 LEU A N 1
ATOM 553 C CA . LEU A 1 69 ? -41.247 0.841 20.264 1.00 49.66 69 LEU A CA 1
ATOM 554 C C . LEU A 1 69 ? -41.738 1.270 21.656 1.00 49.66 69 LEU A C 1
ATOM 556 O O . LEU A 1 69 ? -42.684 0.678 22.165 1.00 49.66 69 LEU A O 1
ATOM 560 N N . ILE A 1 70 ? -41.136 2.306 22.247 1.00 55.59 70 ILE A N 1
ATOM 561 C CA . ILE A 1 70 ? -41.554 2.873 23.540 1.00 55.59 70 ILE A CA 1
ATOM 562 C C . ILE A 1 70 ? -42.863 3.671 23.400 1.00 55.59 70 ILE A C 1
ATOM 564 O O . ILE A 1 70 ? -43.694 3.646 24.305 1.00 55.59 70 ILE A O 1
ATOM 568 N N . GLN A 1 71 ? -43.092 4.337 22.261 1.00 55.53 71 GLN A N 1
ATOM 569 C CA . GLN A 1 71 ? -44.328 5.089 22.005 1.00 55.53 71 GLN A CA 1
ATOM 570 C C . GLN A 1 71 ? -45.567 4.208 21.778 1.00 55.53 71 GLN A C 1
ATOM 572 O O . GLN A 1 71 ? -46.679 4.668 22.036 1.00 55.53 71 GLN A O 1
ATOM 577 N N . HIS A 1 72 ? -45.402 2.967 21.308 1.00 53.62 72 HIS A N 1
ATOM 578 C CA . HIS A 1 72 ? -46.529 2.085 20.975 1.00 53.62 72 HIS A CA 1
ATOM 579 C C . HIS A 1 72 ? -46.897 1.053 22.052 1.00 53.62 72 HIS A C 1
ATOM 581 O O . HIS A 1 72 ? -47.983 0.483 21.970 1.00 53.62 72 HIS A O 1
ATOM 587 N N . ASP A 1 73 ? -46.058 0.841 23.070 1.00 54.16 73 ASP A N 1
ATOM 588 C CA . ASP A 1 73 ? -46.390 0.019 24.241 1.00 54.16 73 ASP A CA 1
ATOM 589 C C . ASP A 1 73 ? -45.516 0.435 25.448 1.00 54.16 73 ASP A C 1
ATOM 591 O O . ASP A 1 73 ? -44.393 -0.052 25.602 1.00 54.16 73 ASP A O 1
ATOM 595 N N . PRO A 1 74 ? -45.988 1.349 26.321 1.00 54.34 74 PRO A N 1
ATOM 596 C CA . PRO A 1 74 ? -45.212 1.889 27.443 1.00 54.34 74 PRO A CA 1
ATOM 597 C C . PRO A 1 74 ? -45.045 0.895 28.609 1.00 54.34 74 PRO A C 1
ATOM 599 O O . PRO A 1 74 ? -44.717 1.285 29.730 1.00 54.34 74 PRO A O 1
ATOM 602 N N . GLY A 1 75 ? -45.290 -0.398 28.385 1.00 57.56 75 GLY A N 1
ATOM 603 C CA . GLY A 1 75 ? -45.143 -1.425 29.403 1.00 57.56 75 GLY A CA 1
ATOM 604 C C . GLY A 1 75 ? -43.696 -1.571 29.886 1.00 57.56 75 GLY A C 1
ATOM 605 O O . GLY A 1 75 ? -42.765 -1.732 29.096 1.00 57.56 75 GLY A O 1
ATOM 606 N N . GLU A 1 76 ? -43.528 -1.655 31.209 1.00 61.09 76 GLU A N 1
ATOM 607 C CA . GLU A 1 76 ? -42.278 -1.873 31.968 1.00 61.09 76 GLU A CA 1
ATOM 608 C C . GLU A 1 76 ? -41.365 -2.992 31.395 1.00 61.09 76 GLU A C 1
ATOM 610 O O . GLU A 1 76 ? -40.153 -3.026 31.614 1.00 61.09 76 GLU A O 1
ATOM 615 N N . LYS A 1 77 ? -41.928 -3.916 30.602 1.00 63.97 77 LYS A N 1
ATOM 616 C CA . LYS A 1 77 ? -41.208 -4.985 29.891 1.00 63.97 77 LYS A CA 1
ATOM 617 C C . LYS A 1 77 ? -40.350 -4.504 28.716 1.00 63.97 77 LYS A C 1
ATOM 619 O O . LYS A 1 77 ? -39.328 -5.143 28.455 1.00 63.97 77 LYS A O 1
ATOM 624 N N . ILE A 1 78 ? -40.737 -3.456 27.986 1.00 63.38 78 ILE A N 1
ATOM 625 C CA . ILE A 1 78 ? -39.960 -2.956 26.836 1.00 63.38 78 ILE A CA 1
ATOM 626 C C . ILE A 1 78 ? -38.779 -2.124 27.324 1.00 63.38 78 ILE A C 1
ATOM 628 O O . ILE A 1 78 ? -37.667 -2.327 26.842 1.00 63.38 78 ILE A O 1
ATOM 632 N N . GLU A 1 79 ? -38.980 -1.293 28.345 1.00 66.38 79 GLU A N 1
ATOM 633 C CA . GLU A 1 79 ? -37.908 -0.518 28.974 1.00 66.38 79 GLU A CA 1
ATOM 634 C C . GLU A 1 79 ? -36.839 -1.440 29.580 1.00 66.38 79 GLU A C 1
ATOM 636 O O . GLU A 1 79 ? -35.655 -1.288 29.277 1.00 66.38 79 GLU A O 1
ATOM 641 N N . LYS A 1 80 ? -37.247 -2.508 30.286 1.00 72.06 80 LYS A N 1
ATOM 642 C CA . LYS A 1 80 ? -36.323 -3.559 30.751 1.00 72.06 80 LYS A CA 1
ATOM 643 C C . LYS A 1 80 ? -35.598 -4.271 29.614 1.00 72.06 80 LYS A C 1
ATOM 645 O O . LYS A 1 80 ? -34.416 -4.561 29.752 1.00 72.06 80 LYS A O 1
ATOM 650 N N . LYS A 1 81 ? -36.260 -4.569 28.489 1.00 68.75 81 LYS A N 1
ATOM 651 C CA . LYS A 1 81 ? -35.606 -5.207 27.329 1.00 68.75 81 LYS A CA 1
ATOM 652 C C . LYS A 1 81 ? -34.636 -4.262 26.620 1.00 68.75 81 LYS A C 1
ATOM 654 O O . LYS A 1 81 ? -33.578 -4.714 26.191 1.00 68.75 81 LYS A O 1
ATOM 659 N N . ALA A 1 82 ? -34.958 -2.974 26.526 1.00 63.88 82 ALA A N 1
ATOM 660 C CA . ALA A 1 82 ? -34.082 -1.948 25.972 1.00 63.88 82 ALA A CA 1
ATOM 661 C C . ALA A 1 82 ? -32.869 -1.704 26.883 1.00 63.88 82 ALA A C 1
ATOM 663 O O . ALA A 1 82 ? -31.741 -1.669 26.395 1.00 63.88 82 ALA A O 1
ATOM 664 N N . GLN A 1 83 ? -33.066 -1.640 28.204 1.00 66.38 83 GLN A N 1
ATOM 665 C CA . GLN A 1 83 ? -31.977 -1.594 29.182 1.00 66.38 83 GLN A CA 1
ATOM 666 C C . GLN A 1 83 ? -31.134 -2.865 29.159 1.00 66.38 83 GLN A C 1
ATOM 668 O O . GLN A 1 83 ? -29.920 -2.752 29.079 1.00 66.38 83 GLN A O 1
ATOM 673 N N . GLN A 1 84 ? -31.732 -4.057 29.099 1.00 67.50 84 GLN A N 1
ATOM 674 C CA . GLN A 1 84 ? -30.990 -5.314 28.942 1.00 67.50 84 GLN A CA 1
ATOM 675 C C . GLN A 1 84 ? -30.225 -5.380 27.614 1.00 67.50 84 GLN A C 1
ATOM 677 O O . GLN A 1 84 ? -29.136 -5.944 27.563 1.00 67.50 84 GLN A O 1
ATOM 682 N N . PHE A 1 85 ? -30.760 -4.814 26.530 1.00 62.06 85 PHE A N 1
ATOM 683 C CA . PHE A 1 85 ? -30.061 -4.710 25.249 1.00 62.06 85 PHE A CA 1
ATOM 684 C C . PHE A 1 85 ? -28.880 -3.730 25.332 1.00 62.06 85 PHE A C 1
ATOM 686 O O . PHE A 1 85 ? -27.784 -4.048 24.873 1.00 62.06 85 PHE A O 1
ATOM 693 N N . LEU A 1 86 ? -29.066 -2.578 25.983 1.00 61.06 86 LEU A N 1
ATOM 694 C CA . LEU A 1 86 ? -28.009 -1.598 26.250 1.00 61.06 86 LEU A CA 1
ATOM 695 C C . LEU A 1 86 ? -26.951 -2.129 27.231 1.00 61.06 86 LEU A C 1
ATOM 697 O O . LEU A 1 86 ? -25.772 -1.842 27.059 1.00 61.06 86 LEU A O 1
ATOM 701 N N . GLU A 1 87 ? -27.334 -2.926 28.227 1.00 60.41 87 GLU A N 1
ATOM 702 C CA . GLU A 1 87 ? -26.430 -3.604 29.164 1.00 60.41 87 GLU A CA 1
ATOM 703 C C . GLU A 1 87 ? -25.657 -4.734 28.483 1.00 60.41 87 GLU A C 1
ATOM 705 O O . GLU A 1 87 ? -24.445 -4.833 28.661 1.00 60.41 87 GLU A O 1
ATOM 710 N N . LYS A 1 88 ? -26.303 -5.512 27.604 1.00 53.25 88 LYS A N 1
ATOM 711 C CA . LYS A 1 88 ? -25.618 -6.478 26.729 1.00 53.25 88 LYS A CA 1
ATOM 712 C C . LYS A 1 88 ? -24.640 -5.805 25.764 1.00 53.25 88 LYS A C 1
ATOM 714 O O . LYS A 1 88 ? -23.630 -6.408 25.421 1.00 53.25 88 LYS A O 1
ATOM 719 N N . GLN A 1 89 ? -24.898 -4.560 25.358 1.00 52.97 89 GLN A N 1
ATOM 720 C CA . GLN A 1 89 ? -23.931 -3.749 24.614 1.00 52.97 89 GLN A CA 1
ATOM 721 C C . GLN A 1 89 ? -22.851 -3.103 25.493 1.00 52.97 89 GLN A C 1
ATOM 723 O O . GLN A 1 89 ? -21.843 -2.658 24.962 1.00 52.97 89 GLN A O 1
ATOM 728 N N . LYS A 1 90 ? -23.012 -3.017 26.817 1.00 52.56 90 LYS A N 1
ATOM 729 C CA . LYS A 1 90 ? -21.995 -2.423 27.703 1.00 52.56 90 LYS A CA 1
ATOM 730 C C . LYS A 1 90 ? -20.908 -3.410 28.110 1.00 52.56 90 LYS A C 1
ATOM 732 O O . LYS A 1 90 ? -19.807 -2.976 28.434 1.00 52.56 90 LYS A O 1
ATOM 737 N N . ASP A 1 91 ? -21.174 -4.711 28.051 1.00 53.91 91 ASP A N 1
ATOM 738 C CA . ASP A 1 91 ? -20.226 -5.723 28.512 1.00 53.91 91 ASP A CA 1
ATOM 739 C C . ASP A 1 91 ? -19.334 -6.266 27.383 1.00 53.91 91 ASP A C 1
ATOM 741 O O . ASP A 1 91 ? -19.228 -7.472 27.158 1.00 53.91 91 ASP A O 1
ATOM 745 N N . TYR A 1 92 ? -18.652 -5.360 26.667 1.00 53.16 92 TYR A N 1
ATOM 746 C CA . TYR A 1 92 ? -17.619 -5.762 25.703 1.00 53.16 92 TYR A CA 1
ATOM 747 C C . TYR A 1 92 ? -16.389 -6.411 26.370 1.00 53.16 92 TYR A C 1
ATOM 749 O O . TYR A 1 92 ? -15.496 -6.889 25.676 1.00 53.16 92 TYR A O 1
ATOM 757 N N . SER A 1 93 ? -16.346 -6.466 27.707 1.00 48.12 93 SER A N 1
ATOM 758 C CA . SER A 1 93 ? -15.286 -7.131 28.471 1.00 48.12 93 SER A CA 1
ATOM 759 C C . SER A 1 93 ? -15.319 -8.662 28.358 1.00 48.12 93 SER A C 1
ATOM 761 O O . SER A 1 93 ? -14.327 -9.314 28.669 1.00 48.12 93 SER A O 1
ATOM 763 N N . LYS A 1 94 ? -16.440 -9.228 27.878 1.00 47.03 94 LYS A N 1
ATOM 764 C CA . LYS A 1 94 ? -16.654 -10.674 27.702 1.00 47.03 94 LYS A CA 1
ATOM 765 C C . LYS A 1 94 ? -16.423 -11.200 26.289 1.00 47.03 94 LYS A C 1
ATOM 767 O O . LYS A 1 94 ? -16.539 -12.407 26.090 1.00 47.03 94 LYS A O 1
ATOM 772 N N . TYR A 1 95 ? -16.136 -10.344 25.308 1.00 53.75 95 TYR A N 1
ATOM 773 C CA . TYR A 1 95 ? -15.688 -10.861 24.017 1.00 53.75 95 TYR A CA 1
ATOM 774 C C . TYR A 1 95 ? -14.297 -11.434 24.260 1.00 53.75 95 TYR A C 1
ATOM 776 O O . TYR A 1 95 ? -13.384 -10.690 24.623 1.00 53.75 95 TYR A O 1
ATOM 784 N N . GLU A 1 96 ? -14.169 -12.758 24.134 1.00 53.19 96 GLU A N 1
ATOM 785 C CA . GLU A 1 96 ? -12.874 -13.434 24.072 1.00 53.19 96 GLU A CA 1
ATOM 786 C C . GLU A 1 96 ? -11.937 -12.626 23.176 1.00 53.19 96 GLU A C 1
ATOM 788 O O . GLU A 1 96 ? -12.391 -12.026 22.200 1.00 53.19 96 GLU A O 1
ATOM 793 N N . LEU A 1 97 ? -10.651 -12.576 23.537 1.00 58.59 97 LEU A N 1
ATOM 794 C CA . LEU A 1 97 ? -9.600 -11.908 22.773 1.00 58.59 97 LEU A CA 1
ATOM 795 C C . LEU A 1 97 ? -9.655 -12.369 21.311 1.00 58.59 97 LEU A C 1
ATOM 797 O O . LEU A 1 97 ? -9.039 -13.366 20.939 1.00 58.59 97 LEU A O 1
ATOM 801 N N . VAL A 1 98 ? -10.404 -11.644 20.478 1.00 65.81 98 VAL A N 1
ATOM 802 C CA . VAL A 1 98 ? -10.397 -11.842 19.037 1.00 65.81 98 VAL A CA 1
ATOM 803 C C . VAL A 1 98 ? -9.025 -11.357 18.613 1.00 65.81 98 VAL A C 1
ATOM 805 O O . VAL A 1 98 ? -8.750 -10.161 18.604 1.00 65.81 98 VAL A O 1
ATOM 808 N N . ARG A 1 99 ? -8.134 -12.303 18.347 1.00 79.44 99 ARG A N 1
ATOM 809 C CA . ARG A 1 99 ? -6.803 -12.046 17.825 1.00 79.44 99 ARG A CA 1
ATOM 810 C C . ARG A 1 99 ? -6.813 -12.439 16.360 1.00 79.44 99 ARG A C 1
ATOM 812 O O . ARG A 1 99 ? -7.173 -13.561 16.018 1.00 79.44 99 ARG A O 1
ATOM 819 N N . ASN A 1 100 ? -6.423 -11.508 15.500 1.00 82.69 100 ASN A N 1
ATOM 820 C CA . ASN A 1 100 ? -6.156 -11.825 14.109 1.00 82.69 100 ASN A CA 1
ATOM 821 C C . ASN A 1 100 ? -4.682 -12.208 13.999 1.00 82.69 100 ASN A C 1
ATOM 823 O O . ASN A 1 100 ? -3.804 -11.344 14.047 1.00 82.69 100 ASN A O 1
ATOM 827 N N . ASP A 1 101 ? -4.411 -13.501 13.857 1.00 88.31 101 ASP A N 1
ATOM 828 C CA . ASP A 1 101 ? -3.058 -14.030 13.689 1.00 88.31 101 ASP A CA 1
ATOM 829 C C . ASP A 1 101 ? -2.561 -13.855 12.252 1.00 88.31 101 ASP A C 1
ATOM 831 O O . ASP A 1 101 ? -2.300 -14.818 11.536 1.00 88.31 101 ASP A O 1
ATOM 835 N N . TYR A 1 102 ? -2.415 -12.597 11.828 1.00 93.44 102 TYR A N 1
ATOM 836 C CA . TYR A 1 102 ? -1.817 -12.292 10.534 1.00 93.44 102 TYR A CA 1
ATOM 837 C C . TYR A 1 102 ? -0.368 -12.793 10.473 1.00 93.44 102 TYR A C 1
ATOM 839 O O . TYR A 1 102 ? 0.375 -12.671 11.467 1.00 93.44 102 TYR A O 1
ATOM 847 N N . PRO A 1 103 ? 0.078 -13.296 9.307 1.00 95.31 103 PRO A N 1
ATOM 848 C CA . PRO A 1 103 ? 1.485 -13.580 9.088 1.00 95.31 103 PRO A CA 1
ATOM 849 C C . PRO A 1 103 ? 2.310 -12.299 9.244 1.00 95.31 103 PRO A C 1
ATOM 851 O O . PRO A 1 103 ? 1.827 -11.186 9.034 1.00 95.31 103 PRO A O 1
ATOM 854 N N . LEU A 1 104 ? 3.569 -12.465 9.639 1.00 97.12 104 LEU A N 1
ATOM 855 C CA . LEU A 1 104 ? 4.540 -11.380 9.660 1.00 97.12 104 LEU A CA 1
ATOM 856 C C . LEU A 1 104 ? 5.339 -11.437 8.359 1.00 97.12 104 LEU A C 1
ATOM 858 O O . LEU A 1 104 ? 6.010 -12.432 8.092 1.00 97.12 104 LEU A O 1
ATOM 862 N N . PHE A 1 105 ? 5.265 -10.371 7.573 1.00 97.50 105 PHE A N 1
ATOM 863 C CA . PHE A 1 105 ? 6.032 -10.201 6.343 1.00 97.50 105 PHE A CA 1
ATOM 864 C C . PHE A 1 105 ? 7.036 -9.066 6.491 1.00 97.50 105 PHE A C 1
ATOM 866 O O . PHE A 1 105 ? 6.686 -7.984 6.953 1.00 97.50 105 PHE A O 1
ATOM 873 N N . LEU A 1 106 ? 8.283 -9.312 6.095 1.00 96.94 106 LEU A N 1
ATOM 874 C CA . LEU A 1 106 ? 9.289 -8.255 6.084 1.00 96.94 106 LEU A CA 1
ATOM 875 C C . LEU A 1 106 ? 9.063 -7.304 4.911 1.00 96.94 106 LEU A C 1
ATOM 877 O O . LEU A 1 106 ? 8.429 -7.673 3.921 1.00 96.94 106 LEU A O 1
ATOM 881 N N . GLN A 1 107 ? 9.640 -6.110 5.011 1.00 95.62 107 GLN A N 1
ATOM 882 C CA . GLN A 1 107 ? 9.607 -5.107 3.952 1.00 95.62 107 GLN A CA 1
ATOM 883 C C . GLN A 1 107 ? 10.896 -5.010 3.139 1.00 95.62 107 GLN A C 1
ATOM 885 O O . GLN A 1 107 ? 11.995 -5.240 3.639 1.00 95.62 107 GLN A O 1
ATOM 890 N N . LEU A 1 108 ? 10.722 -4.582 1.890 1.00 94.69 108 LEU A N 1
ATOM 891 C CA . LEU A 1 108 ? 11.747 -3.878 1.121 1.00 94.69 108 LEU A CA 1
ATOM 892 C C . LEU A 1 108 ? 11.860 -2.420 1.628 1.00 94.69 108 LEU A C 1
ATOM 894 O O . LEU A 1 108 ? 10.946 -1.951 2.320 1.00 94.69 108 LEU A O 1
ATOM 898 N N . PRO A 1 109 ? 12.933 -1.680 1.296 1.00 92.06 109 PRO A N 1
ATOM 899 C CA . PRO A 1 109 ? 13.038 -0.258 1.625 1.00 92.06 109 PRO A CA 1
ATOM 900 C C . PRO A 1 109 ? 11.784 0.524 1.206 1.00 92.06 109 PRO A C 1
ATOM 902 O O . PRO A 1 109 ? 11.265 0.334 0.111 1.00 92.06 109 PRO A O 1
ATOM 905 N N . ASN A 1 110 ? 11.259 1.361 2.108 1.00 93.00 110 ASN A N 1
ATOM 906 C CA . ASN A 1 110 ? 10.039 2.167 1.918 1.00 93.00 110 ASN A CA 1
ATOM 907 C C . ASN A 1 110 ? 8.756 1.382 1.554 1.00 93.00 110 ASN A C 1
ATOM 909 O O . ASN A 1 110 ? 7.727 1.982 1.232 1.00 93.00 110 ASN A O 1
ATOM 913 N N . ALA A 1 111 ? 8.766 0.050 1.670 1.00 96.31 111 ALA A N 1
ATOM 914 C CA . ALA A 1 111 ? 7.663 -0.827 1.282 1.00 96.31 111 ALA A CA 1
ATOM 915 C C . ALA A 1 111 ? 6.841 -1.359 2.475 1.00 96.31 111 ALA A C 1
ATOM 917 O O . ALA A 1 111 ? 6.149 -2.380 2.351 1.00 96.31 111 ALA A O 1
ATOM 918 N N . CYS A 1 112 ? 6.868 -0.689 3.634 1.00 97.69 112 CYS A N 1
ATOM 919 C CA . CYS A 1 112 ? 6.066 -1.073 4.807 1.00 97.69 112 CYS A CA 1
ATOM 920 C C . CYS A 1 112 ? 4.566 -1.112 4.495 1.00 97.69 112 CYS A C 1
ATOM 922 O O . CYS A 1 112 ? 3.861 -1.990 4.992 1.00 97.69 112 CYS A O 1
ATOM 924 N N . GLY A 1 113 ? 4.081 -0.214 3.630 1.00 98.06 113 GLY A N 1
ATOM 925 C CA . GLY A 1 113 ? 2.685 -0.184 3.189 1.00 98.06 113 GLY A CA 1
ATOM 926 C C . GLY A 1 113 ? 2.282 -1.433 2.402 1.00 98.06 113 GLY A C 1
ATOM 927 O O . GLY A 1 113 ? 1.246 -2.040 2.679 1.00 98.06 113 GLY A O 1
ATOM 928 N N . LEU A 1 114 ? 3.138 -1.879 1.475 1.00 98.44 114 LEU A N 1
ATOM 929 C CA . LEU A 1 114 ? 2.922 -3.110 0.703 1.00 98.44 114 LEU A CA 1
ATOM 930 C C . LEU A 1 114 ? 2.937 -4.334 1.622 1.00 98.44 114 LEU A C 1
ATOM 932 O O . LEU A 1 114 ? 2.037 -5.168 1.577 1.00 98.44 114 LEU A O 1
ATOM 936 N N . SER A 1 115 ? 3.921 -4.398 2.514 1.00 98.44 115 SER A N 1
ATOM 937 C CA . SER A 1 115 ? 4.104 -5.520 3.438 1.00 98.44 115 SER A CA 1
ATOM 938 C C . SER A 1 115 ? 2.949 -5.624 4.433 1.00 98.44 115 SER A C 1
ATOM 940 O O . SER A 1 115 ? 2.379 -6.697 4.607 1.00 98.44 115 SER A O 1
ATOM 942 N N . SER A 1 116 ? 2.521 -4.503 5.018 1.00 98.44 116 SER A N 1
ATOM 943 C CA . SER A 1 116 ? 1.345 -4.449 5.896 1.00 98.44 116 SER A CA 1
ATOM 944 C C . SER A 1 116 ? 0.061 -4.826 5.164 1.00 98.44 116 SER A C 1
ATOM 946 O O . SER A 1 116 ? -0.789 -5.511 5.729 1.00 98.44 116 SER A O 1
ATOM 948 N N . THR A 1 117 ? -0.071 -4.440 3.892 1.00 98.62 117 THR A N 1
ATOM 949 C CA . THR A 1 117 ? -1.190 -4.880 3.048 1.00 98.62 117 THR A CA 1
ATOM 950 C C . THR A 1 117 ? -1.188 -6.400 2.895 1.00 98.62 117 THR A C 1
ATOM 952 O O . THR A 1 117 ? -2.224 -7.023 3.120 1.00 98.62 117 THR A O 1
ATOM 955 N N . LEU A 1 118 ? -0.033 -7.015 2.601 1.00 98.56 118 LEU A N 1
ATOM 956 C CA . LEU A 1 118 ? 0.098 -8.475 2.520 1.00 98.56 118 LEU A CA 1
ATOM 957 C C . LEU A 1 118 ? -0.325 -9.163 3.820 1.00 98.56 118 LEU A C 1
ATOM 959 O O . LEU A 1 118 ? -1.037 -10.163 3.768 1.00 98.56 118 LEU A O 1
ATOM 963 N N . MET A 1 119 ? 0.063 -8.622 4.980 1.00 98.38 119 MET A N 1
ATOM 964 C CA . MET A 1 119 ? -0.342 -9.186 6.273 1.00 98.38 119 MET A CA 1
ATOM 965 C C . MET A 1 119 ? -1.864 -9.178 6.429 1.00 98.38 119 MET A C 1
ATOM 967 O O . MET A 1 119 ? -2.443 -10.180 6.833 1.00 98.38 119 MET A O 1
ATOM 971 N N . LEU A 1 120 ? -2.518 -8.067 6.077 1.00 98.25 120 LEU A N 1
ATOM 972 C CA . LEU A 1 120 ? -3.963 -7.896 6.242 1.00 98.25 120 LEU A CA 1
ATOM 973 C C . LEU A 1 120 ? -4.800 -8.719 5.255 1.00 98.25 120 LEU A C 1
ATOM 975 O O . LEU A 1 120 ? -5.882 -9.188 5.622 1.00 98.25 120 LEU A O 1
ATOM 979 N N . ILE A 1 121 ? -4.344 -8.877 4.008 1.00 97.44 121 ILE A N 1
ATOM 980 C CA . ILE A 1 121 ? -5.049 -9.704 3.014 1.00 97.44 121 ILE A CA 1
ATOM 981 C C . ILE A 1 121 ? -4.758 -11.200 3.185 1.00 97.44 121 ILE A C 1
ATOM 983 O O . ILE A 1 121 ? -5.557 -12.010 2.718 1.00 97.44 121 ILE A O 1
ATOM 987 N N . ASP A 1 122 ? -3.661 -11.534 3.870 1.00 97.31 122 ASP A N 1
ATOM 988 C CA . ASP A 1 122 ? -3.214 -12.879 4.237 1.00 97.31 122 ASP A CA 1
ATOM 989 C C . ASP A 1 122 ? -3.262 -13.885 3.068 1.00 97.31 122 ASP A C 1
ATOM 991 O O . ASP A 1 122 ? -4.110 -14.782 3.029 1.00 97.31 122 ASP A O 1
ATOM 995 N N . PRO A 1 123 ? -2.351 -13.762 2.086 1.00 97.12 123 PRO A N 1
ATOM 996 C CA . PRO A 1 123 ? -2.297 -14.661 0.933 1.00 97.12 123 PRO A CA 1
ATOM 997 C C . PRO A 1 123 ? -1.895 -16.101 1.290 1.00 97.12 123 PRO A C 1
ATOM 999 O O . PRO A 1 123 ? -1.984 -16.977 0.432 1.00 97.12 123 PRO A O 1
ATOM 1002 N N . ILE A 1 124 ? -1.439 -16.362 2.524 1.00 96.44 124 ILE A N 1
ATOM 1003 C CA . ILE A 1 124 ? -1.134 -17.719 2.997 1.00 96.44 124 ILE A CA 1
ATOM 1004 C C . ILE A 1 124 ? -2.435 -18.445 3.332 1.00 96.44 124 ILE A C 1
ATOM 1006 O O . ILE A 1 124 ? -2.631 -19.575 2.893 1.00 96.44 124 ILE A O 1
ATOM 1010 N N . GLN A 1 125 ? -3.328 -17.794 4.080 1.00 95.56 125 GLN A N 1
ATOM 1011 C CA . GLN A 1 125 ? -4.632 -18.366 4.425 1.00 95.56 125 GLN A CA 1
ATOM 1012 C C . GLN A 1 125 ? -5.659 -18.206 3.295 1.00 95.56 125 GLN A C 1
ATOM 1014 O O . GLN A 1 125 ? -6.604 -18.986 3.194 1.00 95.56 125 GLN A O 1
ATOM 1019 N N . ASN A 1 126 ? -5.483 -17.215 2.417 1.00 94.56 126 ASN A N 1
ATOM 1020 C CA . ASN A 1 126 ? -6.334 -16.998 1.254 1.00 94.56 126 ASN A CA 1
ATOM 1021 C C . ASN A 1 126 ? -5.665 -17.506 -0.032 1.00 94.56 126 ASN A C 1
ATOM 1023 O O . ASN A 1 126 ? -5.036 -16.744 -0.769 1.00 94.56 126 ASN A O 1
ATOM 1027 N N . GLU A 1 127 ? -5.852 -18.797 -0.323 1.00 95.00 127 GLU A N 1
ATOM 1028 C CA . GLU A 1 127 ? -5.237 -19.476 -1.475 1.00 95.00 127 GLU A CA 1
ATOM 1029 C C . GLU A 1 127 ? -5.534 -18.773 -2.809 1.00 95.00 127 GLU A C 1
ATOM 1031 O O . GLU A 1 127 ? -4.679 -18.722 -3.693 1.00 95.00 127 GLU A O 1
ATOM 1036 N N . GLN A 1 128 ? -6.730 -18.198 -2.970 1.00 93.50 128 GLN A N 1
ATOM 1037 C CA . GLN A 1 128 ? -7.100 -17.513 -4.206 1.00 93.50 128 GLN A CA 1
ATOM 1038 C C . GLN A 1 128 ? -6.299 -16.216 -4.391 1.00 93.50 128 GLN A C 1
ATOM 1040 O O . GLN A 1 128 ? -5.788 -15.980 -5.483 1.00 93.50 128 GLN A O 1
ATOM 1045 N N . ILE A 1 129 ? -6.125 -15.418 -3.330 1.00 95.44 129 ILE A N 1
ATOM 1046 C CA . ILE A 1 129 ? -5.252 -14.233 -3.362 1.00 95.44 129 ILE A CA 1
ATOM 1047 C C . ILE A 1 129 ? -3.802 -14.657 -3.617 1.00 95.44 129 ILE A C 1
ATOM 1049 O O . ILE A 1 129 ? -3.145 -14.079 -4.482 1.00 95.44 129 ILE A O 1
ATOM 1053 N N . GLY A 1 130 ? -3.316 -15.693 -2.925 1.00 97.06 130 GLY A N 1
ATOM 1054 C CA . GLY A 1 130 ? -1.966 -16.222 -3.127 1.00 97.06 130 GLY A CA 1
ATOM 1055 C C . GLY A 1 130 ? -1.706 -16.662 -4.573 1.00 97.06 130 GLY A C 1
ATOM 1056 O O . GLY A 1 130 ? -0.658 -16.343 -5.130 1.00 97.06 130 GLY A O 1
ATOM 1057 N N . LYS A 1 131 ? -2.676 -17.329 -5.217 1.00 96.25 131 LYS A N 1
ATOM 1058 C CA . LYS A 1 131 ? -2.602 -17.716 -6.638 1.00 96.25 131 LYS A CA 1
ATOM 1059 C C . LYS A 1 131 ? -2.488 -16.507 -7.561 1.00 96.25 131 LYS A C 1
ATOM 1061 O O . LYS A 1 131 ? -1.594 -16.496 -8.401 1.00 96.25 131 LYS A O 1
ATOM 1066 N N . ILE A 1 132 ? -3.337 -15.494 -7.378 1.00 96.25 132 ILE A N 1
ATOM 1067 C CA . ILE A 1 132 ? -3.284 -14.269 -8.189 1.00 96.25 132 ILE A CA 1
ATOM 1068 C C . ILE A 1 132 ? -1.932 -13.572 -8.026 1.00 96.25 132 ILE A C 1
ATOM 1070 O O . ILE A 1 132 ? -1.293 -13.250 -9.021 1.00 96.25 132 ILE A O 1
ATOM 1074 N N . LEU A 1 133 ? -1.450 -13.395 -6.793 1.00 97.88 133 LEU A N 1
ATOM 1075 C CA . LEU A 1 133 ? -0.155 -12.754 -6.553 1.00 97.88 133 LEU A CA 1
ATOM 1076 C C . LEU A 1 133 ? 1.011 -13.536 -7.170 1.00 97.88 133 LEU A C 1
ATOM 1078 O O . LEU A 1 133 ? 1.926 -12.919 -7.705 1.00 97.88 133 LEU A O 1
ATOM 1082 N N . ASN A 1 134 ? 0.974 -14.872 -7.136 1.00 97.88 134 ASN A N 1
ATOM 1083 C CA . ASN A 1 134 ? 1.984 -15.702 -7.795 1.00 97.88 134 ASN A CA 1
ATOM 1084 C C . ASN A 1 134 ? 1.941 -15.548 -9.319 1.00 97.88 134 ASN A C 1
ATOM 1086 O O . ASN A 1 134 ? 2.989 -15.407 -9.930 1.00 97.88 134 ASN A O 1
ATOM 1090 N N . GLN A 1 135 ? 0.754 -15.515 -9.931 1.00 97.12 135 GLN A N 1
ATOM 1091 C CA . GLN A 1 135 ? 0.617 -15.320 -11.379 1.00 97.12 135 GLN A CA 1
ATOM 1092 C C . GLN A 1 135 ? 1.108 -13.937 -11.822 1.00 97.12 135 GLN A C 1
ATOM 1094 O O . GLN A 1 135 ? 1.812 -13.822 -12.823 1.00 97.12 135 GLN A O 1
ATOM 1099 N N . VAL A 1 136 ? 0.786 -12.890 -11.055 1.00 97.12 136 VAL A N 1
ATOM 1100 C CA . VAL A 1 136 ? 1.309 -11.537 -11.296 1.00 97.12 136 VAL A CA 1
ATOM 1101 C C . VAL A 1 136 ? 2.829 -11.520 -11.124 1.00 97.12 136 VAL A C 1
ATOM 1103 O O . VAL A 1 136 ? 3.529 -10.933 -11.943 1.00 97.12 136 VAL A O 1
ATOM 1106 N N . TRP A 1 137 ? 3.365 -12.181 -10.096 1.00 97.50 137 TRP A N 1
ATOM 1107 C CA . TRP A 1 137 ? 4.811 -12.288 -9.904 1.00 97.50 137 TRP A CA 1
ATOM 1108 C C . TRP A 1 137 ? 5.501 -13.044 -11.046 1.00 97.50 137 TRP A C 1
ATOM 1110 O O . TRP A 1 137 ? 6.534 -12.591 -11.532 1.00 97.50 137 TRP A O 1
ATOM 1120 N N . ASP A 1 138 ? 4.934 -14.157 -11.511 1.00 95.94 138 ASP A N 1
ATOM 1121 C CA . ASP A 1 138 ? 5.471 -14.926 -12.636 1.00 95.94 138 ASP A CA 1
ATOM 1122 C C . ASP A 1 138 ? 5.556 -14.078 -13.908 1.00 95.94 138 ASP A C 1
ATOM 1124 O O . ASP A 1 138 ? 6.471 -14.263 -14.713 1.00 95.94 138 ASP A O 1
ATOM 1128 N N . HIS A 1 139 ? 4.625 -13.137 -14.082 1.00 94.75 139 HIS A N 1
ATOM 1129 C CA . HIS A 1 139 ? 4.693 -12.124 -15.127 1.00 94.75 139 HIS A CA 1
ATOM 1130 C C . HIS A 1 139 ? 5.809 -11.107 -14.866 1.00 94.75 139 HIS A C 1
ATOM 1132 O O . HIS A 1 139 ? 6.728 -10.985 -15.674 1.00 94.75 139 HIS A O 1
ATOM 1138 N N . VAL A 1 140 ? 5.793 -10.456 -13.698 1.00 94.75 140 VAL A N 1
ATOM 1139 C CA . VAL A 1 140 ? 6.793 -9.453 -13.291 1.00 94.75 140 VAL A CA 1
ATOM 1140 C C . VAL A 1 140 ? 8.221 -9.982 -13.422 1.00 94.75 140 VAL A C 1
ATOM 1142 O O . VAL A 1 140 ? 9.096 -9.266 -13.903 1.00 94.75 140 VAL A O 1
ATOM 1145 N N . LYS A 1 141 ? 8.470 -11.232 -13.029 1.00 93.69 141 LYS A N 1
ATOM 1146 C CA . LYS A 1 141 ? 9.781 -11.881 -13.124 1.00 93.69 141 LYS A CA 1
ATOM 1147 C C . LYS A 1 141 ? 10.242 -12.072 -14.574 1.00 93.69 141 LYS A C 1
ATOM 1149 O O . LYS A 1 141 ? 11.438 -12.068 -14.831 1.00 93.69 141 LYS A O 1
ATOM 1154 N N . LYS A 1 142 ? 9.322 -12.281 -15.521 1.00 89.94 142 LYS A N 1
ATOM 1155 C CA . LYS A 1 142 ? 9.658 -12.438 -16.948 1.00 89.94 142 LYS A CA 1
ATOM 1156 C C . LYS A 1 142 ? 9.942 -11.101 -17.621 1.00 89.94 142 LYS A C 1
ATOM 1158 O O . LYS A 1 142 ? 10.755 -11.047 -18.532 1.00 89.94 142 LYS A O 1
ATOM 1163 N N . THR A 1 143 ? 9.262 -10.040 -17.197 1.00 86.25 143 THR A N 1
ATOM 1164 C CA . THR A 1 143 ? 9.388 -8.706 -17.803 1.00 86.25 143 THR A CA 1
ATOM 1165 C C . THR A 1 143 ? 10.503 -7.866 -17.190 1.00 86.25 143 THR A C 1
ATOM 1167 O O . THR A 1 143 ? 10.880 -6.841 -17.753 1.00 86.25 143 THR A O 1
ATOM 1170 N N . ASN A 1 144 ? 11.018 -8.257 -16.023 1.00 80.00 144 ASN A N 1
ATOM 1171 C CA . ASN A 1 144 ? 11.982 -7.469 -15.267 1.00 80.00 144 ASN A CA 1
ATOM 1172 C C . ASN A 1 144 ? 13.148 -8.340 -14.804 1.00 80.00 144 ASN A C 1
ATOM 1174 O O . ASN A 1 144 ? 12.945 -9.461 -14.344 1.00 80.00 144 ASN A O 1
ATOM 1178 N N . VAL A 1 145 ? 14.366 -7.797 -14.842 1.00 78.69 145 VAL A N 1
ATOM 1179 C CA . VAL A 1 145 ? 15.566 -8.474 -14.326 1.00 78.69 145 VAL A CA 1
ATOM 1180 C C . VAL A 1 145 ? 15.608 -8.335 -12.798 1.00 78.69 145 VAL A C 1
ATOM 1182 O O . VAL A 1 145 ? 16.460 -7.656 -12.231 1.00 78.69 145 VAL A O 1
ATOM 1185 N N . ILE A 1 146 ? 14.617 -8.918 -12.122 1.00 80.94 146 ILE A N 1
ATOM 1186 C CA . ILE A 1 146 ? 14.452 -8.854 -10.669 1.00 80.94 146 ILE A CA 1
ATOM 1187 C C . ILE A 1 146 ? 14.425 -10.276 -10.123 1.00 80.94 146 ILE A C 1
ATOM 1189 O O . ILE A 1 146 ? 13.498 -11.047 -10.375 1.00 80.94 146 ILE A O 1
ATOM 1193 N N . GLU A 1 147 ? 15.423 -10.607 -9.311 1.00 84.81 147 GLU A N 1
ATOM 1194 C CA . GLU A 1 147 ? 15.461 -11.862 -8.574 1.00 84.81 147 GLU A CA 1
ATOM 1195 C C . GLU A 1 147 ? 15.111 -11.614 -7.108 1.00 84.81 147 GLU A C 1
ATOM 1197 O O . GLU A 1 147 ? 15.731 -10.803 -6.426 1.00 84.81 147 GLU A O 1
ATOM 1202 N N . GLN A 1 148 ? 14.092 -12.318 -6.616 1.00 90.25 148 GLN A N 1
ATOM 1203 C CA . GLN A 1 148 ? 13.693 -12.293 -5.211 1.00 90.25 148 GLN A CA 1
ATOM 1204 C C . GLN A 1 148 ? 13.506 -13.723 -4.729 1.00 90.25 148 GLN A C 1
ATOM 1206 O O . GLN A 1 148 ? 12.704 -14.474 -5.285 1.00 90.25 148 GLN A O 1
ATOM 1211 N N . SER A 1 149 ? 14.243 -14.107 -3.690 1.00 89.56 149 SER A N 1
ATOM 1212 C CA . SER A 1 149 ? 14.177 -15.456 -3.117 1.00 89.56 149 SER A CA 1
ATOM 1213 C C . SER A 1 149 ? 13.009 -15.622 -2.144 1.00 89.56 149 SER A C 1
ATOM 1215 O O . SER A 1 149 ? 12.464 -16.717 -2.001 1.00 89.56 149 SER A O 1
ATOM 1217 N N . ARG A 1 150 ? 12.607 -14.534 -1.483 1.00 94.81 150 ARG A N 1
ATOM 1218 C CA . ARG A 1 150 ? 11.566 -14.529 -0.453 1.00 94.81 150 ARG A CA 1
ATOM 1219 C C . ARG A 1 150 ? 10.206 -14.218 -1.051 1.00 94.81 150 ARG A C 1
ATOM 1221 O O . ARG A 1 150 ? 10.044 -13.232 -1.768 1.00 94.81 150 ARG A O 1
ATOM 1228 N N . ARG A 1 151 ? 9.217 -15.049 -0.727 1.00 96.75 151 ARG A N 1
ATOM 1229 C CA . ARG A 1 151 ? 7.876 -14.988 -1.320 1.00 96.75 151 ARG A CA 1
ATOM 1230 C C . ARG A 1 151 ? 7.151 -13.684 -0.994 1.00 96.75 151 ARG A C 1
ATOM 1232 O O . ARG A 1 151 ? 6.469 -13.128 -1.841 1.00 96.75 151 ARG A O 1
ATOM 1239 N N . GLU A 1 152 ? 7.335 -13.159 0.206 1.00 96.25 152 GLU A N 1
ATOM 1240 C CA . GLU A 1 152 ? 6.770 -11.878 0.619 1.00 96.25 152 GLU A CA 1
ATOM 1241 C C . GLU A 1 152 ? 7.306 -10.700 -0.207 1.00 96.25 152 GLU A C 1
ATOM 1243 O O . GLU A 1 152 ? 6.552 -9.779 -0.506 1.00 96.25 152 GLU A O 1
ATOM 1248 N N . PHE A 1 153 ? 8.564 -10.752 -0.658 1.00 97.50 153 PHE A N 1
ATOM 1249 C CA . PHE A 1 153 ? 9.131 -9.719 -1.527 1.00 97.50 153 PHE A CA 1
ATOM 1250 C C . PHE A 1 153 ? 8.625 -9.867 -2.960 1.00 97.50 153 PHE A C 1
ATOM 1252 O O . PHE A 1 153 ? 8.255 -8.874 -3.580 1.00 97.50 153 PHE A O 1
ATOM 1259 N N . GLN A 1 154 ? 8.512 -11.103 -3.455 1.00 97.81 154 GLN A N 1
ATOM 1260 C CA . GLN A 1 154 ? 7.855 -11.401 -4.735 1.00 97.81 154 GLN A CA 1
ATOM 1261 C C . GLN A 1 154 ? 6.428 -10.832 -4.767 1.00 97.81 154 GLN A C 1
ATOM 1263 O O . GLN A 1 154 ? 6.038 -10.133 -5.703 1.00 97.81 154 GLN A O 1
ATOM 1268 N N . TRP A 1 155 ? 5.661 -11.062 -3.700 1.00 98.50 155 TRP A N 1
ATOM 1269 C CA . TRP A 1 155 ? 4.319 -10.513 -3.555 1.00 98.50 155 TRP A CA 1
ATOM 1270 C C . TRP A 1 155 ? 4.304 -8.991 -3.408 1.00 98.50 155 TRP A C 1
ATOM 1272 O O . TRP A 1 155 ? 3.400 -8.358 -3.944 1.00 98.50 155 TRP A O 1
ATOM 1282 N N . ALA A 1 156 ? 5.293 -8.377 -2.754 1.00 98.06 156 ALA A N 1
ATOM 1283 C CA . ALA A 1 156 ? 5.400 -6.919 -2.698 1.00 98.06 156 ALA A CA 1
ATOM 1284 C C . ALA A 1 156 ? 5.592 -6.313 -4.101 1.00 98.06 156 ALA A C 1
ATOM 1286 O O . ALA A 1 156 ? 4.913 -5.346 -4.446 1.00 98.06 156 ALA A O 1
ATOM 1287 N N . PHE A 1 157 ? 6.431 -6.921 -4.946 1.00 98.12 157 PHE A N 1
ATOM 1288 C CA . PHE A 1 157 ? 6.555 -6.533 -6.355 1.00 98.12 157 PHE A CA 1
ATOM 1289 C C . PHE A 1 157 ? 5.250 -6.730 -7.131 1.00 98.12 157 PHE A C 1
ATOM 1291 O O . PHE A 1 157 ? 4.858 -5.844 -7.890 1.00 98.12 157 PHE A O 1
ATOM 1298 N N . ALA A 1 158 ? 4.544 -7.842 -6.907 1.00 98.31 158 ALA A N 1
ATOM 1299 C CA . ALA A 1 158 ? 3.240 -8.081 -7.520 1.00 98.31 158 ALA A CA 1
ATOM 1300 C C . ALA A 1 158 ? 2.207 -7.011 -7.122 1.00 98.31 158 ALA A C 1
ATOM 1302 O O . ALA A 1 158 ? 1.526 -6.466 -7.988 1.00 98.31 158 ALA A O 1
ATOM 1303 N N . LEU A 1 159 ? 2.125 -6.644 -5.837 1.00 98.56 159 LEU A N 1
ATOM 1304 C CA . LEU A 1 159 ? 1.273 -5.541 -5.378 1.00 98.56 159 LEU A CA 1
ATOM 1305 C C . LEU A 1 159 ? 1.656 -4.217 -6.045 1.00 98.56 159 LEU A C 1
ATOM 1307 O O . LEU A 1 159 ? 0.783 -3.487 -6.510 1.00 98.56 159 LEU A O 1
ATOM 1311 N N . ASN A 1 160 ? 2.952 -3.913 -6.117 1.00 98.31 160 ASN A N 1
ATOM 1312 C CA . ASN A 1 160 ? 3.440 -2.677 -6.721 1.00 98.31 160 ASN A CA 1
ATOM 1313 C C . ASN A 1 160 ? 3.107 -2.587 -8.219 1.00 98.31 160 ASN A C 1
ATOM 1315 O O . ASN A 1 160 ? 2.724 -1.525 -8.703 1.00 98.31 160 ASN A O 1
ATOM 1319 N N . TYR A 1 161 ? 3.205 -3.708 -8.938 1.00 98.25 161 TYR A N 1
ATOM 1320 C CA . TYR A 1 161 ? 2.808 -3.811 -10.340 1.00 98.25 161 TYR A CA 1
ATOM 1321 C C . TYR A 1 161 ? 1.303 -3.572 -10.522 1.00 98.25 161 TYR A C 1
ATOM 1323 O O . TYR A 1 161 ? 0.903 -2.776 -11.368 1.00 98.25 161 TYR A O 1
ATOM 1331 N N . LEU A 1 162 ? 0.461 -4.208 -9.698 1.00 97.75 162 LEU A N 1
ATOM 1332 C CA . LEU A 1 162 ? -0.993 -4.009 -9.746 1.00 97.75 162 LEU A CA 1
ATOM 1333 C C . LEU A 1 162 ? -1.385 -2.555 -9.470 1.00 97.75 162 LEU A C 1
ATOM 1335 O O . LEU A 1 162 ? -2.290 -2.026 -10.111 1.00 97.75 162 LEU A O 1
ATOM 1339 N N . LEU A 1 163 ? -0.683 -1.904 -8.544 1.00 97.69 163 LEU A N 1
ATOM 1340 C CA . LEU A 1 163 ? -0.887 -0.499 -8.230 1.00 97.69 163 LEU A CA 1
ATOM 1341 C C . LEU A 1 163 ? -0.553 0.393 -9.438 1.00 97.69 163 LEU A C 1
ATOM 1343 O O . LEU A 1 163 ? -1.396 1.184 -9.845 1.00 97.69 163 LEU A O 1
ATOM 1347 N N . LEU A 1 164 ? 0.589 0.183 -10.102 1.00 97.88 164 LEU A N 1
ATOM 1348 C CA . LEU A 1 164 ? 0.917 0.881 -11.352 1.00 97.88 164 LEU A CA 1
ATOM 1349 C C . LEU A 1 164 ? -0.120 0.623 -12.458 1.00 97.88 164 LEU A C 1
ATOM 1351 O O . LEU A 1 164 ? -0.555 1.565 -13.117 1.00 97.88 164 LEU A O 1
ATOM 1355 N N . LYS A 1 165 ? -0.575 -0.626 -12.639 1.00 96.19 165 LYS A N 1
ATOM 1356 C CA . LYS A 1 165 ? -1.619 -0.953 -13.628 1.00 96.19 165 LYS A CA 1
ATOM 1357 C C . LYS A 1 165 ? -2.959 -0.297 -13.324 1.00 96.19 165 LYS A C 1
ATOM 1359 O O . LYS A 1 165 ? -3.706 -0.015 -14.259 1.00 96.19 165 LYS A O 1
ATOM 1364 N N . SER A 1 166 ? -3.263 -0.034 -12.053 1.00 96.12 166 SER A N 1
ATOM 1365 C CA . SER A 1 166 ? -4.501 0.645 -11.666 1.00 96.12 166 SER A CA 1
ATOM 1366 C C . SER A 1 166 ? -4.559 2.104 -12.115 1.00 96.12 166 SER A C 1
ATOM 1368 O O . SER A 1 166 ? -5.655 2.636 -12.216 1.00 96.12 166 SER A O 1
ATOM 1370 N N . ALA A 1 167 ? -3.417 2.728 -12.427 1.00 95.69 167 ALA A N 1
ATOM 1371 C CA . ALA A 1 167 ? -3.333 4.098 -12.935 1.00 95.69 167 ALA A CA 1
ATOM 1372 C C . ALA A 1 167 ? -3.499 4.209 -14.464 1.00 95.69 167 ALA A C 1
ATOM 1374 O O . ALA A 1 167 ? -3.538 5.317 -14.992 1.00 95.69 167 ALA A O 1
ATOM 1375 N N . ILE A 1 168 ? -3.577 3.086 -15.184 1.00 94.31 168 ILE A N 1
ATOM 1376 C CA . ILE A 1 168 ? -3.657 3.054 -16.650 1.00 94.31 168 ILE A CA 1
ATOM 1377 C C . ILE A 1 168 ? -5.106 2.804 -17.082 1.00 94.31 168 ILE A C 1
ATOM 1379 O O . ILE A 1 168 ? -5.697 1.863 -16.561 1.00 94.31 168 ILE A O 1
ATOM 1383 N N . PRO A 1 169 ? -5.673 3.548 -18.055 1.00 92.38 169 PRO A N 1
ATOM 1384 C CA . PRO A 1 169 ? -7.033 3.317 -18.552 1.00 92.38 169 PRO A CA 1
ATOM 1385 C C . PRO A 1 169 ? -7.250 1.880 -19.065 1.00 92.38 169 PRO A C 1
ATOM 1387 O O . PRO A 1 169 ? -6.887 1.527 -20.184 1.00 92.38 169 PRO A O 1
ATOM 1390 N N . ASN A 1 170 ? -7.827 1.031 -18.217 1.00 91.00 170 ASN A N 1
ATOM 1391 C CA . ASN A 1 170 ? -8.123 -0.380 -18.458 1.00 91.00 170 ASN A CA 1
ATOM 1392 C C . ASN A 1 170 ? -9.253 -0.838 -17.509 1.00 91.00 170 ASN A C 1
ATOM 1394 O O . ASN A 1 170 ? -9.775 -0.052 -16.717 1.00 91.00 170 ASN A O 1
ATOM 1398 N N . ALA A 1 171 ? -9.631 -2.120 -17.552 1.00 90.12 171 ALA A N 1
ATOM 1399 C CA . ALA A 1 171 ? -10.712 -2.637 -16.707 1.00 90.12 171 ALA A CA 1
ATOM 1400 C C . ALA A 1 171 ? -10.427 -2.527 -15.195 1.00 90.12 171 ALA A C 1
ATOM 1402 O O . ALA A 1 171 ? -11.357 -2.336 -14.412 1.00 90.12 171 ALA A O 1
ATOM 1403 N N . LEU A 1 172 ? -9.159 -2.613 -14.773 1.00 91.94 172 LEU A N 1
ATOM 1404 C CA . LEU A 1 172 ? -8.777 -2.408 -13.376 1.00 91.94 172 LEU A CA 1
ATOM 1405 C C . LEU A 1 172 ? -8.947 -0.936 -12.971 1.00 91.94 172 LEU A C 1
ATOM 1407 O O . LEU A 1 172 ? -9.534 -0.672 -11.924 1.00 91.94 172 LEU A O 1
ATOM 1411 N N . PHE A 1 173 ? -8.495 0.010 -13.795 1.00 94.12 173 PHE A N 1
ATOM 1412 C CA . PHE A 1 173 ? -8.714 1.441 -13.563 1.00 94.12 173 PHE A CA 1
ATOM 1413 C C . PHE A 1 173 ? -10.204 1.768 -13.455 1.00 94.12 173 PHE A C 1
ATOM 1415 O O . PHE A 1 173 ? -10.620 2.375 -12.472 1.00 94.12 173 PHE A O 1
ATOM 1422 N N . GLU A 1 174 ? -11.029 1.302 -14.397 1.00 92.38 174 GLU A N 1
ATOM 1423 C CA . GLU A 1 174 ? -12.476 1.557 -14.372 1.00 92.38 174 GLU A CA 1
ATOM 1424 C C . GLU A 1 174 ? -13.151 0.941 -13.141 1.00 92.38 174 GLU A C 1
ATOM 1426 O O . GLU A 1 174 ? -13.996 1.576 -12.505 1.00 92.38 174 GLU A O 1
ATOM 1431 N N . TYR A 1 175 ? -12.731 -0.259 -12.732 1.00 90.81 175 TYR A N 1
ATOM 1432 C CA . TYR A 1 175 ? -13.205 -0.864 -11.492 1.00 90.81 175 TYR A CA 1
ATOM 1433 C C . TYR A 1 175 ? -12.859 -0.001 -10.272 1.00 90.81 175 TYR A C 1
ATOM 1435 O O . TYR A 1 175 ? -13.747 0.343 -9.490 1.00 90.81 175 TYR A O 1
ATOM 1443 N N . ILE A 1 176 ? -11.594 0.398 -10.111 1.00 92.69 176 ILE A N 1
ATOM 1444 C CA . ILE A 1 176 ? -11.166 1.217 -8.969 1.00 92.69 176 ILE A CA 1
ATOM 1445 C C . ILE A 1 176 ? -11.857 2.582 -8.986 1.00 92.69 176 ILE A C 1
ATOM 1447 O O . ILE A 1 176 ? -12.332 3.043 -7.947 1.00 92.69 176 ILE A O 1
ATOM 1451 N N . LYS A 1 177 ? -12.003 3.188 -10.165 1.00 94.25 177 LYS A N 1
ATOM 1452 C CA . LYS A 1 177 ? -12.718 4.449 -10.363 1.00 94.25 177 LYS A CA 1
ATOM 1453 C C . LYS A 1 177 ? -14.181 4.350 -9.940 1.00 94.25 177 LYS A C 1
ATOM 1455 O O . LYS A 1 177 ? -14.685 5.262 -9.289 1.00 94.25 177 LYS A O 1
ATOM 1460 N N . SER A 1 178 ? -14.849 3.238 -10.258 1.00 91.06 178 SER A N 1
ATOM 1461 C CA . SER A 1 178 ? -16.246 3.001 -9.868 1.00 91.06 178 SER A CA 1
ATOM 1462 C C . SER A 1 178 ? -16.438 2.901 -8.351 1.00 91.06 178 SER A C 1
ATOM 1464 O O . SER A 1 178 ? -17.493 3.265 -7.837 1.00 91.06 178 SER A O 1
ATOM 1466 N N . LEU A 1 179 ? -15.409 2.449 -7.628 1.00 88.69 179 LEU A N 1
ATOM 1467 C CA . LEU A 1 179 ? -15.431 2.347 -6.173 1.00 88.69 179 LEU A CA 1
ATOM 1468 C C . LEU A 1 179 ? -15.044 3.660 -5.493 1.00 88.69 179 LEU A C 1
ATOM 1470 O O . LEU A 1 179 ? -15.632 4.025 -4.474 1.00 88.69 179 LEU A O 1
ATOM 1474 N N . ASN A 1 180 ? -14.008 4.331 -6.003 1.00 86.56 180 ASN A N 1
ATOM 1475 C CA . ASN A 1 180 ? -13.436 5.508 -5.366 1.00 86.56 180 ASN A CA 1
ATOM 1476 C C . ASN A 1 180 ? -12.613 6.369 -6.343 1.00 86.56 180 ASN A C 1
ATOM 1478 O O . ASN A 1 180 ? -11.385 6.422 -6.259 1.00 86.56 180 ASN A O 1
ATOM 1482 N N . ALA A 1 181 ? -13.300 7.054 -7.262 1.00 92.50 181 ALA A N 1
ATOM 1483 C CA . ALA A 1 181 ? -12.677 7.929 -8.261 1.00 92.50 181 ALA A CA 1
ATOM 1484 C C . ALA A 1 181 ? -11.726 8.973 -7.652 1.00 92.50 181 ALA A C 1
ATOM 1486 O O . ALA A 1 181 ? -10.636 9.174 -8.169 1.00 92.50 181 ALA A O 1
ATOM 1487 N N . GLU A 1 182 ? -12.098 9.580 -6.521 1.00 90.06 182 GLU A N 1
ATOM 1488 C CA . GLU A 1 182 ? -11.286 10.611 -5.860 1.00 90.06 182 GLU A CA 1
ATOM 1489 C C . GLU A 1 182 ? -9.908 10.081 -5.423 1.00 90.06 182 GLU A C 1
ATOM 1491 O O . GLU A 1 182 ? -8.890 10.727 -5.657 1.00 90.06 182 GLU A O 1
ATOM 1496 N N . GLU A 1 183 ? -9.848 8.893 -4.810 1.00 88.88 183 GLU A N 1
ATOM 1497 C CA . GLU A 1 183 ? -8.559 8.300 -4.414 1.00 88.88 183 GLU A CA 1
ATOM 1498 C C . GLU A 1 183 ? -7.716 7.911 -5.624 1.00 88.88 183 GLU A C 1
ATOM 1500 O O . GLU A 1 183 ? -6.494 8.042 -5.589 1.00 88.88 183 GLU A O 1
ATOM 1505 N N . LEU A 1 184 ? -8.361 7.440 -6.693 1.00 93.38 184 LEU A N 1
ATOM 1506 C CA . LEU A 1 184 ? -7.663 7.089 -7.921 1.00 93.38 184 LEU A CA 1
ATOM 1507 C C . LEU A 1 184 ? -7.047 8.323 -8.584 1.00 93.38 184 LEU A C 1
ATOM 1509 O O . LEU A 1 184 ? -5.885 8.275 -8.976 1.00 93.38 184 LEU A O 1
ATOM 1513 N N . ASP A 1 185 ? -7.785 9.432 -8.645 1.00 94.00 185 ASP A N 1
ATOM 1514 C CA . ASP A 1 185 ? -7.291 10.699 -9.185 1.00 94.00 185 ASP A CA 1
ATOM 1515 C C . ASP A 1 185 ? -6.119 11.231 -8.346 1.00 94.00 185 ASP A C 1
ATOM 1517 O O . ASP A 1 185 ? -5.083 11.616 -8.894 1.00 94.00 185 ASP A O 1
ATOM 1521 N N . HIS A 1 186 ? -6.230 11.196 -7.011 1.00 93.25 186 HIS A N 1
ATOM 1522 C CA . HIS A 1 186 ? -5.131 11.577 -6.119 1.00 93.25 186 HIS A CA 1
ATOM 1523 C C . HIS A 1 186 ? -3.889 10.703 -6.319 1.00 93.25 186 HIS A C 1
ATOM 1525 O O . HIS A 1 186 ? -2.776 11.234 -6.392 1.00 93.25 186 HIS A O 1
ATOM 1531 N N . TYR A 1 187 ? -4.067 9.384 -6.431 1.00 95.75 187 TYR A N 1
ATOM 1532 C CA . TYR A 1 187 ? -2.969 8.468 -6.717 1.00 95.75 187 TYR A CA 1
ATOM 1533 C C . TYR A 1 187 ? -2.323 8.781 -8.070 1.00 95.75 187 TYR A C 1
ATOM 1535 O O . TYR A 1 187 ? -1.106 8.945 -8.138 1.00 95.75 187 TYR A O 1
ATOM 1543 N N . TYR A 1 188 ? -3.124 8.926 -9.127 1.00 95.50 188 TYR A N 1
ATOM 1544 C CA . TYR A 1 188 ? -2.640 9.193 -10.479 1.00 95.50 188 TYR A CA 1
ATOM 1545 C C . TYR A 1 188 ? -1.827 10.493 -10.548 1.00 95.50 188 TYR A C 1
ATOM 1547 O O . TYR A 1 188 ? -0.713 10.489 -11.066 1.00 95.50 188 TYR A O 1
ATOM 1555 N N . ILE A 1 189 ? -2.326 11.586 -9.960 1.00 94.88 189 ILE A N 1
ATOM 1556 C CA . ILE A 1 189 ? -1.619 12.878 -9.938 1.00 94.88 189 ILE A CA 1
ATOM 1557 C C . ILE A 1 189 ? -0.271 12.755 -9.209 1.00 94.88 189 ILE A C 1
ATOM 1559 O O . ILE A 1 189 ? 0.751 13.250 -9.696 1.00 94.88 189 ILE A O 1
ATOM 1563 N N . GLY A 1 190 ? -0.252 12.093 -8.046 1.00 95.25 190 GLY A N 1
ATOM 1564 C CA . GLY A 1 190 ? 0.971 11.884 -7.266 1.00 95.25 190 GLY A CA 1
ATOM 1565 C C . GLY A 1 190 ? 1.989 11.006 -7.997 1.00 95.25 190 GLY A C 1
ATOM 1566 O O . GLY A 1 190 ? 3.180 11.337 -8.044 1.00 95.25 190 GLY A O 1
ATOM 1567 N N . LEU A 1 191 ? 1.508 9.931 -8.625 1.00 96.00 191 LEU A N 1
ATOM 1568 C CA . LEU A 1 191 ? 2.301 9.018 -9.439 1.00 96.00 191 LEU A CA 1
ATOM 1569 C C . LEU A 1 191 ? 2.916 9.742 -10.635 1.00 96.00 191 LEU A C 1
ATOM 1571 O O . LEU A 1 191 ? 4.132 9.705 -10.814 1.00 96.00 191 LEU A O 1
ATOM 1575 N N . GLU A 1 192 ? 2.094 10.426 -11.432 1.00 95.62 192 GLU A N 1
ATOM 1576 C CA . GLU A 1 192 ? 2.534 11.135 -12.630 1.00 95.62 192 GLU A CA 1
ATOM 1577 C C . GLU A 1 192 ? 3.587 12.187 -12.283 1.00 95.62 192 GLU A C 1
ATOM 1579 O O . GLU A 1 192 ? 4.660 12.202 -12.888 1.00 95.62 192 GLU A O 1
ATOM 1584 N N . SER A 1 193 ? 3.331 13.019 -11.269 1.00 95.75 193 SER A N 1
ATOM 1585 C CA . SER A 1 193 ? 4.289 14.033 -10.819 1.00 95.75 193 SER A CA 1
ATOM 1586 C C . SER A 1 193 ? 5.632 13.410 -10.432 1.00 95.75 193 SER A C 1
ATOM 1588 O O . SER A 1 193 ? 6.689 13.911 -10.821 1.00 95.75 193 SER A O 1
ATOM 1590 N N . THR A 1 194 ? 5.601 12.308 -9.682 1.00 95.62 194 THR A N 1
ATOM 1591 C CA . THR A 1 194 ? 6.814 11.641 -9.200 1.00 95.62 194 THR A CA 1
ATOM 1592 C C . THR A 1 194 ? 7.594 10.989 -10.337 1.00 95.62 194 THR A C 1
ATOM 1594 O O . THR A 1 194 ? 8.790 11.227 -10.486 1.00 95.62 194 THR A O 1
ATOM 1597 N N . LEU A 1 195 ? 6.933 10.208 -11.192 1.00 94.81 195 LEU A N 1
ATOM 1598 C CA . LEU A 1 195 ? 7.606 9.524 -12.296 1.00 94.81 195 LEU A CA 1
ATOM 1599 C C . LEU A 1 195 ? 8.112 10.509 -13.362 1.00 94.81 195 LEU A C 1
ATOM 1601 O O . LEU A 1 195 ? 9.199 10.310 -13.901 1.00 94.81 195 LEU A O 1
ATOM 1605 N N . ARG A 1 196 ? 7.399 11.618 -13.617 1.00 96.31 196 ARG A N 1
ATOM 1606 C CA . ARG A 1 196 ? 7.897 12.690 -14.497 1.00 96.31 196 ARG A CA 1
ATOM 1607 C C . ARG A 1 196 ? 9.130 13.377 -13.927 1.00 96.31 196 ARG A C 1
ATOM 1609 O O . ARG A 1 196 ? 10.022 13.726 -14.695 1.00 96.31 196 ARG A O 1
ATOM 1616 N N . PHE A 1 197 ? 9.208 13.562 -12.610 1.00 96.38 197 PHE A N 1
ATOM 1617 C CA . PHE A 1 197 ? 10.417 14.089 -11.981 1.00 96.38 197 PHE A CA 1
ATOM 1618 C C . PHE A 1 197 ? 11.628 13.188 -12.274 1.00 96.38 197 PHE A C 1
ATOM 1620 O O . PHE A 1 197 ? 12.628 13.679 -12.795 1.00 96.38 197 PHE A O 1
ATOM 1627 N N . TYR A 1 198 ? 11.512 11.873 -12.065 1.00 93.75 198 TYR A N 1
ATOM 1628 C CA . TYR A 1 198 ? 12.591 10.929 -12.388 1.00 93.75 198 TYR A CA 1
ATOM 1629 C C . TYR A 1 198 ? 12.934 10.904 -13.878 1.00 93.75 198 TYR A C 1
ATOM 1631 O O . TYR A 1 198 ? 14.109 10.949 -14.243 1.00 93.75 198 TYR A O 1
ATOM 1639 N N . GLN A 1 199 ? 11.925 10.914 -14.751 1.00 95.12 199 GLN A N 1
ATOM 1640 C CA . GLN A 1 199 ? 12.133 11.022 -16.193 1.00 95.12 199 GLN A CA 1
ATOM 1641 C C . GLN A 1 199 ? 12.974 12.259 -16.555 1.00 95.12 199 GLN A C 1
ATOM 1643 O O . GLN A 1 199 ? 13.899 12.157 -17.357 1.00 95.12 199 GLN A O 1
ATOM 1648 N N . GLN A 1 200 ? 12.693 13.420 -15.953 1.00 95.62 200 GLN A N 1
ATOM 1649 C CA . GLN A 1 200 ? 13.446 14.655 -16.199 1.00 95.62 200 GLN A CA 1
ATOM 1650 C C . GLN A 1 200 ? 14.891 14.583 -15.693 1.00 95.62 200 GLN A C 1
ATOM 1652 O O . GLN A 1 200 ? 15.793 15.087 -16.364 1.00 95.62 200 GLN A O 1
ATOM 1657 N N . GLU A 1 201 ? 15.140 13.947 -14.548 1.00 93.94 201 GLU A N 1
ATOM 1658 C CA . GLU A 1 201 ? 16.506 13.727 -14.056 1.00 93.94 201 GLU A CA 1
ATOM 1659 C C . GLU A 1 201 ? 17.305 12.835 -15.022 1.00 93.94 201 GLU A C 1
ATOM 1661 O O . GLU A 1 201 ? 18.444 13.156 -15.372 1.00 93.94 201 GLU A O 1
ATOM 1666 N N . HIS A 1 202 ? 16.684 11.782 -15.563 1.00 91.19 202 HIS A N 1
ATOM 1667 C CA . HIS A 1 202 ? 17.312 10.930 -16.577 1.00 91.19 202 HIS A CA 1
ATOM 1668 C C . HIS A 1 202 ? 17.500 11.625 -17.930 1.00 91.19 202 HIS A C 1
ATOM 1670 O O . HIS A 1 202 ? 18.519 11.401 -18.585 1.00 91.19 202 HIS A O 1
ATOM 1676 N N . LEU A 1 203 ? 16.586 12.516 -18.321 1.00 90.94 203 LEU A N 1
ATOM 1677 C CA . LEU A 1 203 ? 16.732 13.342 -19.520 1.00 90.94 203 LEU A CA 1
ATOM 1678 C C . LEU A 1 203 ? 17.940 14.282 -19.406 1.00 90.94 203 LEU A C 1
ATOM 1680 O O . LEU A 1 203 ? 18.745 14.374 -20.331 1.00 90.94 203 LEU A O 1
ATOM 1684 N N . LYS A 1 204 ? 18.127 14.936 -18.252 1.00 92.44 204 LYS A N 1
ATOM 1685 C CA . LYS A 1 204 ? 19.316 15.772 -17.990 1.00 92.44 204 LYS A CA 1
ATOM 1686 C C . LYS A 1 204 ? 20.606 14.956 -18.027 1.00 92.44 204 LYS A C 1
ATOM 1688 O O . LYS A 1 204 ? 21.621 15.440 -18.526 1.00 92.44 204 LYS A O 1
ATOM 1693 N N . ALA A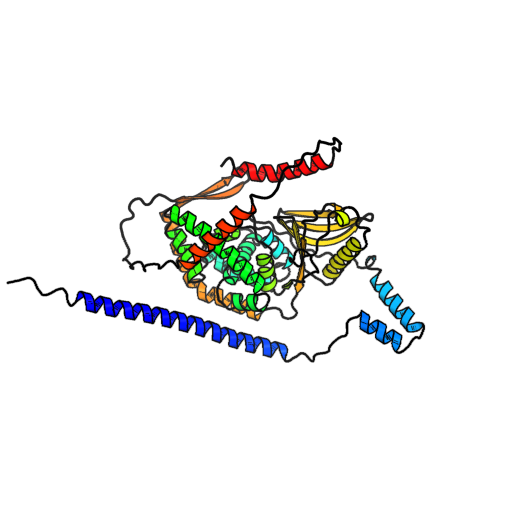 1 205 ? 20.554 13.720 -17.534 1.00 88.31 205 ALA A N 1
ATOM 1694 C CA . ALA A 1 205 ? 21.663 12.774 -17.580 1.00 88.31 205 ALA A CA 1
ATOM 1695 C C . ALA A 1 205 ? 21.887 12.145 -18.970 1.00 88.31 205 ALA A C 1
ATOM 1697 O O . ALA A 1 205 ? 22.808 11.344 -19.117 1.00 88.31 205 ALA A O 1
ATOM 1698 N N . LYS A 1 206 ? 21.075 12.500 -19.982 1.00 90.88 206 LYS A N 1
ATOM 1699 C CA . LYS A 1 206 ? 21.104 11.929 -21.342 1.00 90.88 206 LYS A CA 1
ATOM 1700 C C . LYS A 1 206 ? 20.970 10.406 -21.352 1.00 90.88 206 LYS A C 1
ATOM 1702 O O . LYS A 1 206 ? 21.609 9.713 -22.137 1.00 90.88 206 LYS A O 1
ATOM 1707 N N . ASN A 1 207 ? 20.154 9.876 -20.446 1.00 86.19 207 ASN A N 1
ATOM 1708 C CA . ASN A 1 207 ? 19.814 8.463 -20.424 1.00 86.19 207 ASN A CA 1
ATOM 1709 C C . ASN A 1 207 ? 18.503 8.242 -21.184 1.00 86.19 207 ASN A C 1
ATOM 1711 O O . ASN A 1 207 ? 17.480 7.892 -20.592 1.00 86.19 207 ASN A O 1
ATOM 1715 N N . ASP A 1 208 ? 18.551 8.466 -22.500 1.00 88.94 208 ASP A N 1
ATOM 1716 C CA . ASP A 1 208 ? 17.396 8.378 -23.408 1.00 88.94 208 ASP A CA 1
ATOM 1717 C C . ASP A 1 208 ? 16.667 7.041 -23.268 1.00 88.94 208 ASP A C 1
ATOM 1719 O O . ASP A 1 208 ? 15.451 6.943 -23.392 1.00 88.94 208 ASP A O 1
ATOM 1723 N N . PHE A 1 209 ? 17.414 5.996 -22.930 1.00 85.62 209 PHE A N 1
ATOM 1724 C CA . PHE A 1 209 ? 16.873 4.671 -22.732 1.00 85.62 209 PHE A CA 1
ATOM 1725 C C . PHE A 1 209 ? 15.909 4.567 -21.544 1.00 85.62 209 PHE A C 1
ATOM 1727 O O . PHE A 1 209 ? 14.821 4.009 -21.680 1.00 85.62 209 PHE A O 1
ATOM 1734 N N . ILE A 1 210 ? 16.280 5.124 -20.388 1.00 89.69 210 ILE A N 1
ATOM 1735 C CA . ILE A 1 210 ? 15.382 5.182 -19.228 1.00 89.69 210 ILE A CA 1
ATOM 1736 C C . ILE A 1 210 ? 14.238 6.165 -19.496 1.00 89.69 210 ILE A C 1
ATOM 1738 O O . ILE A 1 210 ? 13.098 5.882 -19.138 1.00 89.69 210 ILE A O 1
ATOM 1742 N N . VAL A 1 211 ? 14.514 7.286 -20.170 1.00 93.19 211 VAL A N 1
ATOM 1743 C CA . VAL A 1 211 ? 13.479 8.257 -20.560 1.00 93.19 211 VAL A CA 1
ATOM 1744 C C . VAL A 1 211 ? 12.384 7.583 -21.387 1.00 93.19 211 VAL A C 1
ATOM 1746 O O . VAL A 1 211 ? 11.215 7.696 -21.023 1.00 93.19 211 VAL A O 1
ATOM 1749 N N . ASN A 1 212 ? 12.755 6.811 -22.413 1.00 92.00 212 ASN A N 1
ATOM 1750 C CA . ASN A 1 212 ? 11.815 6.065 -23.254 1.00 92.00 212 ASN A CA 1
ATOM 1751 C C . ASN A 1 212 ? 10.996 5.049 -22.445 1.00 92.00 212 ASN A C 1
ATOM 1753 O O . ASN A 1 212 ? 9.815 4.856 -22.712 1.00 92.00 212 ASN A O 1
ATOM 1757 N N . ALA A 1 213 ? 11.587 4.434 -21.416 1.00 92.31 213 ALA A N 1
ATOM 1758 C CA . ALA A 1 213 ? 10.877 3.509 -20.537 1.00 92.31 213 ALA A CA 1
ATOM 1759 C C . ALA A 1 213 ? 9.739 4.198 -19.754 1.00 92.31 213 ALA A C 1
ATOM 1761 O O . ALA A 1 213 ? 8.671 3.612 -19.570 1.00 92.31 213 ALA A O 1
ATOM 1762 N N . PHE A 1 214 ? 9.949 5.445 -19.315 1.00 95.31 214 PHE A N 1
ATOM 1763 C CA . PHE A 1 214 ? 8.897 6.267 -18.708 1.00 95.31 214 PHE A CA 1
ATOM 1764 C C . PHE A 1 214 ? 7.876 6.752 -19.746 1.00 95.31 214 PHE A C 1
ATOM 1766 O O . PHE A 1 214 ? 6.682 6.774 -19.455 1.00 95.31 214 PHE A O 1
ATOM 1773 N N . GLU A 1 215 ? 8.313 7.115 -20.956 1.00 95.31 215 GLU A N 1
ATOM 1774 C CA . GLU A 1 215 ? 7.400 7.491 -22.045 1.00 95.31 215 GLU A CA 1
ATOM 1775 C C . GLU A 1 215 ? 6.463 6.342 -22.420 1.00 95.31 215 GLU A C 1
ATOM 1777 O O . GLU A 1 215 ? 5.260 6.558 -22.555 1.00 95.31 215 GLU A O 1
ATOM 1782 N N . ASP A 1 216 ? 6.980 5.117 -22.506 1.00 94.00 216 ASP A N 1
ATOM 1783 C CA . ASP A 1 216 ? 6.187 3.919 -22.780 1.00 94.00 216 ASP A CA 1
ATOM 1784 C C . ASP A 1 216 ? 5.153 3.642 -21.688 1.00 94.00 216 ASP A C 1
ATOM 1786 O O . ASP A 1 216 ? 4.019 3.262 -21.995 1.00 94.00 216 ASP A O 1
ATOM 1790 N N . PHE A 1 217 ? 5.493 3.894 -20.423 1.00 96.00 217 PHE A N 1
ATOM 1791 C CA . PHE A 1 217 ? 4.526 3.815 -19.334 1.00 96.00 217 PHE A CA 1
ATOM 1792 C C . PHE A 1 217 ? 3.406 4.849 -19.494 1.00 96.00 217 PHE A C 1
ATOM 1794 O O . PHE A 1 217 ? 2.234 4.485 -19.466 1.00 96.00 217 PHE A O 1
ATOM 1801 N N . PHE A 1 218 ? 3.735 6.122 -19.719 1.00 95.31 218 PHE A N 1
ATOM 1802 C CA . PHE A 1 218 ? 2.715 7.168 -19.839 1.00 95.31 218 PHE A CA 1
ATOM 1803 C C . PHE A 1 218 ? 1.864 7.053 -21.107 1.00 95.31 218 PHE A C 1
ATOM 1805 O O . PHE A 1 218 ? 0.675 7.352 -21.074 1.00 95.31 218 PHE A O 1
ATOM 1812 N N . ALA A 1 219 ? 2.458 6.641 -22.227 1.00 93.62 219 ALA A N 1
ATOM 1813 C CA . ALA A 1 219 ? 1.764 6.563 -23.507 1.00 93.62 219 ALA A CA 1
ATOM 1814 C C . ALA A 1 219 ? 0.960 5.269 -23.668 1.00 93.62 219 ALA A C 1
ATOM 1816 O O . ALA A 1 219 ? -0.067 5.264 -24.344 1.00 93.62 219 ALA A O 1
ATOM 1817 N N . ARG A 1 220 ? 1.453 4.156 -23.110 1.00 92.50 220 ARG A N 1
ATOM 1818 C CA . ARG A 1 220 ? 0.937 2.809 -23.401 1.00 92.50 220 ARG A CA 1
ATOM 1819 C C . ARG A 1 220 ? 0.639 1.974 -22.159 1.00 92.50 220 ARG A C 1
ATOM 1821 O O . ARG A 1 220 ? 0.137 0.866 -22.300 1.00 92.50 220 ARG A O 1
ATOM 1828 N N . GLY A 1 221 ? 0.961 2.459 -20.963 1.00 93.69 221 GLY A N 1
ATOM 1829 C CA . GLY A 1 221 ? 0.780 1.708 -19.722 1.00 93.69 221 GLY A CA 1
ATOM 1830 C C . GLY A 1 221 ? 1.706 0.505 -19.566 1.00 93.69 221 GLY A C 1
ATOM 1831 O O . GLY A 1 221 ? 1.401 -0.397 -18.782 1.00 93.69 221 GLY A O 1
ATOM 1832 N N . LEU A 1 222 ? 2.816 0.469 -20.312 1.00 93.94 222 LEU A N 1
ATOM 1833 C CA . LEU A 1 222 ? 3.788 -0.621 -20.254 1.00 93.94 222 LEU A CA 1
ATOM 1834 C C . LEU A 1 222 ? 4.688 -0.443 -19.032 1.00 93.94 222 LEU A C 1
ATOM 1836 O O . LEU A 1 222 ? 5.361 0.577 -18.881 1.00 93.94 222 LEU A O 1
ATOM 1840 N N . ILE A 1 223 ? 4.703 -1.439 -18.150 1.00 95.56 223 ILE A N 1
ATOM 1841 C CA . ILE A 1 223 ? 5.502 -1.399 -16.928 1.00 95.56 223 ILE A CA 1
ATOM 1842 C C . ILE A 1 223 ? 6.844 -2.068 -17.193 1.00 95.56 223 ILE A C 1
ATOM 1844 O O . ILE A 1 223 ? 6.946 -3.284 -17.336 1.00 95.56 223 ILE A O 1
ATOM 1848 N N . THR A 1 224 ? 7.888 -1.249 -17.229 1.00 92.38 224 THR A N 1
ATOM 1849 C CA . THR A 1 224 ? 9.278 -1.693 -17.366 1.00 92.38 224 THR A CA 1
ATOM 1850 C C . THR A 1 224 ? 9.951 -1.818 -16.000 1.00 92.38 224 THR A C 1
ATOM 1852 O O . THR A 1 224 ? 9.460 -1.289 -14.996 1.00 92.38 224 THR A O 1
ATOM 1855 N N . GLN A 1 225 ? 11.135 -2.435 -15.963 1.00 90.56 225 GLN A N 1
ATOM 1856 C CA . GLN A 1 225 ? 11.884 -2.615 -14.714 1.00 90.56 225 GLN A CA 1
ATOM 1857 C C . GLN A 1 225 ? 12.261 -1.298 -14.046 1.00 90.56 225 GLN A C 1
ATOM 1859 O O . GLN A 1 225 ? 12.294 -1.230 -12.823 1.00 90.56 225 GLN A O 1
ATOM 1864 N N . PHE A 1 226 ? 12.500 -0.242 -14.826 1.00 91.12 226 PHE A N 1
ATOM 1865 C CA . PHE A 1 226 ? 12.856 1.067 -14.288 1.00 91.12 226 PHE A CA 1
ATOM 1866 C C . PHE A 1 226 ? 11.665 1.740 -13.621 1.00 91.12 226 PHE A C 1
ATOM 1868 O O . PHE A 1 226 ? 11.798 2.252 -12.516 1.00 91.12 226 PHE A O 1
ATOM 1875 N N . VAL A 1 227 ? 10.488 1.676 -14.246 1.00 95.12 227 VAL A N 1
ATOM 1876 C CA . VAL A 1 227 ? 9.260 2.220 -13.657 1.00 95.12 227 VAL A CA 1
ATOM 1877 C C . VAL A 1 227 ? 8.891 1.433 -12.401 1.00 95.12 227 VAL A C 1
ATOM 1879 O O . VAL A 1 227 ? 8.582 2.026 -11.367 1.00 95.12 227 VAL A O 1
ATOM 1882 N N . LEU A 1 228 ? 8.980 0.101 -12.459 1.00 95.44 228 LEU A N 1
ATOM 1883 C CA . LEU A 1 228 ? 8.661 -0.761 -11.327 1.00 95.44 228 LEU A CA 1
ATOM 1884 C C . LEU A 1 228 ? 9.624 -0.554 -10.150 1.00 95.44 228 LEU A C 1
ATOM 1886 O O . LEU A 1 228 ? 9.156 -0.400 -9.022 1.00 95.44 228 LEU A O 1
ATOM 1890 N N . ALA A 1 229 ? 10.937 -0.530 -10.406 1.00 92.06 229 ALA A N 1
ATOM 1891 C CA . ALA A 1 229 ? 11.961 -0.297 -9.388 1.00 92.06 229 ALA A CA 1
ATOM 1892 C C . ALA A 1 229 ? 11.842 1.111 -8.796 1.00 92.06 229 ALA A C 1
ATOM 1894 O O . ALA A 1 229 ? 11.808 1.274 -7.582 1.00 92.06 229 ALA A O 1
ATOM 1895 N N . GLN A 1 230 ? 11.659 2.129 -9.639 1.00 93.75 230 GLN A N 1
ATOM 1896 C CA . GLN A 1 230 ? 11.508 3.490 -9.144 1.00 93.75 230 GLN A CA 1
ATOM 1897 C C . GLN A 1 230 ? 10.271 3.639 -8.261 1.00 93.75 230 GLN A C 1
ATOM 1899 O O . GLN A 1 230 ? 10.322 4.325 -7.244 1.00 93.75 230 GLN A O 1
ATOM 1904 N N . HIS A 1 231 ? 9.159 3.004 -8.640 1.00 96.06 231 HIS A N 1
ATOM 1905 C CA . HIS A 1 231 ? 7.918 3.094 -7.886 1.00 96.06 231 HIS A CA 1
ATOM 1906 C C . HIS A 1 231 ? 7.940 2.250 -6.610 1.00 96.06 231 HIS A C 1
ATOM 1908 O O . HIS A 1 231 ? 7.324 2.661 -5.627 1.00 96.06 231 HIS A O 1
ATOM 1914 N N . ILE A 1 232 ? 8.609 1.085 -6.585 1.00 95.88 232 ILE A N 1
ATOM 1915 C CA . ILE A 1 232 ? 8.602 0.230 -5.385 1.00 95.88 232 ILE A CA 1
ATOM 1916 C C . ILE A 1 232 ? 9.265 0.925 -4.196 1.00 95.88 232 ILE A C 1
ATOM 1918 O O . ILE A 1 232 ? 8.697 0.865 -3.105 1.00 95.88 232 ILE A O 1
ATOM 1922 N N . ASP A 1 233 ? 10.336 1.679 -4.450 1.00 91.94 233 ASP A N 1
ATOM 1923 C CA . ASP A 1 233 ? 11.111 2.430 -3.454 1.00 91.94 233 ASP A CA 1
ATOM 1924 C C . ASP A 1 233 ? 10.406 3.698 -2.942 1.00 91.94 233 ASP A C 1
ATOM 1926 O O . ASP A 1 233 ? 10.891 4.358 -2.020 1.00 91.94 233 ASP A O 1
ATOM 1930 N N . LEU A 1 234 ? 9.252 4.061 -3.513 1.00 94.19 234 LEU A N 1
ATOM 1931 C CA . LEU A 1 234 ? 8.439 5.164 -3.007 1.00 94.19 234 LEU A CA 1
ATOM 1932 C C . LEU A 1 234 ? 7.640 4.728 -1.784 1.00 94.19 234 LEU A C 1
ATOM 1934 O O . LEU A 1 234 ? 7.026 3.657 -1.766 1.00 94.19 234 LEU A O 1
ATOM 1938 N N . PHE A 1 235 ? 7.556 5.606 -0.791 1.00 94.88 235 PHE A N 1
ATOM 1939 C CA . PHE A 1 235 ? 6.633 5.401 0.313 1.00 94.88 235 PHE A CA 1
ATOM 1940 C C . PHE A 1 235 ? 5.193 5.389 -0.210 1.00 94.88 235 PHE A C 1
ATOM 1942 O O . PHE A 1 235 ? 4.771 6.302 -0.914 1.00 94.88 235 PHE A O 1
ATOM 1949 N N . LYS A 1 236 ? 4.434 4.345 0.125 1.00 96.62 236 LYS A N 1
ATOM 1950 C CA . LYS A 1 236 ? 3.030 4.239 -0.287 1.00 96.62 236 LYS A CA 1
ATOM 1951 C C . LYS A 1 236 ? 2.161 5.050 0.661 1.00 96.62 236 LYS A C 1
ATOM 1953 O O . LYS A 1 236 ? 2.209 4.824 1.868 1.00 96.62 236 LYS A O 1
ATOM 1958 N N . HIS A 1 237 ? 1.367 5.970 0.134 1.00 94.44 237 HIS A N 1
ATOM 1959 C CA . HIS A 1 237 ? 0.453 6.786 0.926 1.00 94.44 237 HIS A CA 1
ATOM 1960 C C . HIS A 1 237 ? -0.955 6.174 1.007 1.00 94.44 237 HIS A C 1
ATOM 1962 O O . HIS A 1 237 ? -1.210 5.043 0.591 1.00 94.44 237 HIS A O 1
ATOM 1968 N N . ASN A 1 238 ? -1.880 6.904 1.639 1.00 93.75 238 ASN A N 1
ATOM 1969 C CA . ASN A 1 238 ? -3.243 6.431 1.883 1.00 93.75 238 ASN A CA 1
ATOM 1970 C C . ASN A 1 238 ? -3.986 5.990 0.608 1.00 93.75 238 ASN A C 1
ATOM 1972 O O . ASN A 1 238 ? -4.620 4.932 0.676 1.00 93.75 238 ASN A O 1
ATOM 1976 N N . PRO A 1 239 ? -3.947 6.745 -0.513 1.00 95.62 239 PRO A N 1
ATOM 1977 C CA . PRO A 1 239 ? -4.641 6.341 -1.735 1.00 95.62 239 PRO A CA 1
ATOM 1978 C C . PRO A 1 239 ? -4.176 4.972 -2.239 1.00 95.62 239 PRO A C 1
ATOM 1980 O O . PRO A 1 239 ? -4.994 4.097 -2.513 1.00 95.62 239 PRO A O 1
ATOM 1983 N N . GLU A 1 240 ? -2.866 4.735 -2.248 1.00 97.19 240 GLU A N 1
ATOM 1984 C CA . GLU A 1 240 ? -2.241 3.497 -2.706 1.00 97.19 240 GLU A CA 1
ATOM 1985 C C . GLU A 1 240 ? -2.710 2.295 -1.890 1.00 97.19 240 GLU A C 1
ATOM 1987 O O . GLU A 1 240 ? -3.109 1.272 -2.448 1.00 97.19 240 GLU A O 1
ATOM 1992 N N . ILE A 1 241 ? -2.723 2.425 -0.561 1.00 97.12 241 ILE A N 1
ATOM 1993 C CA . ILE A 1 241 ? -3.206 1.357 0.320 1.00 97.12 241 ILE A CA 1
ATOM 1994 C C . ILE A 1 241 ? -4.696 1.086 0.081 1.00 97.12 241 ILE A C 1
ATOM 1996 O O . ILE A 1 241 ? -5.108 -0.073 0.036 1.00 97.12 241 ILE A O 1
ATOM 2000 N N . ARG A 1 242 ? -5.518 2.126 -0.112 1.00 96.44 242 ARG A N 1
ATOM 2001 C CA . ARG A 1 242 ? -6.957 1.960 -0.386 1.00 96.44 242 ARG A CA 1
ATOM 2002 C C . ARG A 1 242 ? -7.206 1.242 -1.702 1.00 96.44 242 ARG A C 1
ATOM 2004 O O . ARG A 1 242 ? -8.043 0.342 -1.734 1.00 96.44 242 ARG A O 1
ATOM 2011 N N . ILE A 1 243 ? -6.468 1.604 -2.749 1.00 96.81 243 ILE A N 1
ATOM 2012 C CA . ILE A 1 243 ? -6.532 0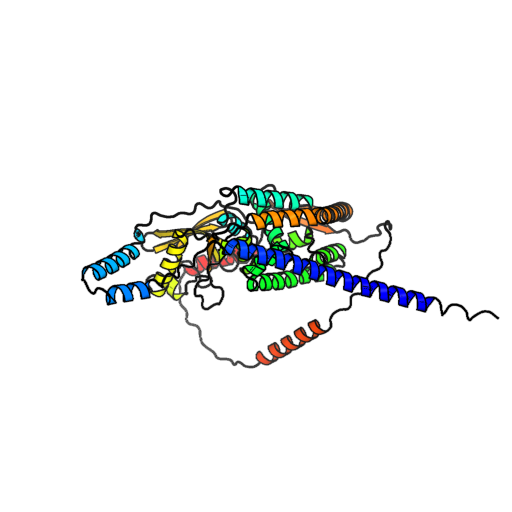.946 -4.057 1.00 96.81 243 ILE A CA 1
ATOM 2013 C C . ILE A 1 243 ? -6.161 -0.529 -3.914 1.00 96.81 243 ILE A C 1
ATOM 2015 O O . ILE A 1 243 ? -6.928 -1.395 -4.331 1.00 96.81 243 ILE A O 1
ATOM 2019 N N . LEU A 1 244 ? -5.041 -0.838 -3.254 1.00 97.38 244 LEU A N 1
ATOM 2020 C CA . LEU A 1 244 ? -4.622 -2.223 -3.039 1.00 97.38 244 LEU A CA 1
ATOM 2021 C C . LEU A 1 244 ? -5.676 -3.026 -2.268 1.00 97.38 244 LEU A C 1
ATOM 2023 O O . LEU A 1 244 ? -6.039 -4.125 -2.681 1.00 97.38 244 LEU A O 1
ATOM 2027 N N . MET A 1 245 ? -6.227 -2.476 -1.185 1.00 97.38 245 MET A N 1
ATOM 2028 C CA . MET A 1 245 ? -7.284 -3.145 -0.423 1.00 97.38 245 MET A CA 1
ATOM 2029 C C . MET A 1 245 ? -8.542 -3.384 -1.281 1.00 97.38 245 MET A C 1
ATOM 2031 O O . MET A 1 245 ? -9.117 -4.476 -1.224 1.00 97.38 245 MET A O 1
ATOM 2035 N N . ALA A 1 246 ? -8.918 -2.431 -2.140 1.00 95.25 246 ALA A N 1
ATOM 2036 C CA . ALA A 1 246 ? -10.042 -2.560 -3.070 1.00 95.25 246 ALA A CA 1
ATOM 2037 C C . ALA A 1 246 ? -9.835 -3.662 -4.124 1.00 95.25 246 ALA A C 1
ATOM 2039 O O . ALA A 1 246 ? -10.768 -4.425 -4.395 1.00 95.25 246 ALA A O 1
ATOM 2040 N N . ILE A 1 247 ? -8.616 -3.817 -4.655 1.00 95.44 247 ILE A N 1
ATOM 2041 C CA . ILE A 1 247 ? -8.254 -4.911 -5.578 1.00 95.44 247 ILE A CA 1
ATOM 2042 C C . ILE A 1 247 ? -8.542 -6.280 -4.950 1.00 95.44 247 ILE A C 1
ATOM 2044 O O . ILE A 1 247 ? -9.017 -7.198 -5.624 1.00 95.44 247 ILE A O 1
ATOM 2048 N N . PHE A 1 248 ? -8.322 -6.420 -3.641 1.00 95.88 248 PHE A N 1
ATOM 2049 C CA . PHE A 1 248 ? -8.576 -7.663 -2.907 1.00 95.88 248 PHE A CA 1
ATOM 2050 C C . PHE A 1 248 ? -9.976 -7.741 -2.27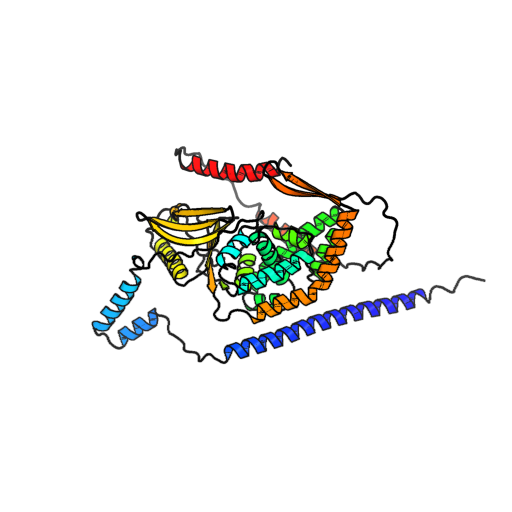8 1.00 95.88 248 PHE A C 1
ATOM 2052 O O . PHE A 1 248 ? -10.237 -8.598 -1.422 1.00 95.88 248 PHE A O 1
ATOM 2059 N N . GLY A 1 249 ? -10.906 -6.900 -2.736 1.00 94.69 249 GLY A N 1
ATOM 2060 C CA . GLY A 1 249 ? -12.310 -6.925 -2.335 1.00 94.69 249 GLY A CA 1
ATOM 2061 C C . GLY A 1 249 ? -12.535 -6.432 -0.911 1.00 94.69 249 GLY A C 1
ATOM 2062 O O . GLY A 1 249 ? -13.351 -7.009 -0.188 1.00 94.69 249 GLY A O 1
ATOM 2063 N N . TYR A 1 250 ? -11.776 -5.425 -0.482 1.00 95.94 250 TYR A N 1
ATOM 2064 C CA . TYR A 1 250 ? -12.011 -4.722 0.769 1.00 95.94 250 TYR A CA 1
ATOM 2065 C C . TYR A 1 250 ? -12.392 -3.261 0.514 1.00 95.94 250 TYR A C 1
ATOM 2067 O O . TYR A 1 250 ? -11.762 -2.572 -0.279 1.00 95.94 250 TYR A O 1
ATOM 2075 N N . GLU A 1 251 ? -13.403 -2.772 1.224 1.00 95.12 251 GLU A N 1
ATOM 2076 C CA . GLU A 1 251 ? -13.830 -1.374 1.190 1.00 95.12 251 GLU A CA 1
ATOM 2077 C C . GLU A 1 251 ? -13.271 -0.598 2.381 1.00 95.12 251 GLU A C 1
ATOM 2079 O O . GLU A 1 251 ? -13.202 -1.117 3.499 1.00 95.12 251 GLU A O 1
ATOM 2084 N N . PHE A 1 252 ? -12.897 0.661 2.156 1.00 96.38 252 PHE A N 1
ATOM 2085 C CA . PHE A 1 252 ? -12.469 1.556 3.225 1.00 96.38 252 PHE A CA 1
ATOM 2086 C C . PHE A 1 252 ? -13.675 2.083 4.015 1.00 96.38 252 PHE A C 1
ATOM 2088 O O . PHE A 1 252 ? -14.567 2.725 3.461 1.00 96.38 252 PHE A O 1
ATOM 2095 N N . VAL A 1 253 ? -13.683 1.867 5.332 1.00 96.19 253 VAL A N 1
ATOM 2096 C CA . VAL A 1 253 ? -14.755 2.336 6.219 1.00 96.19 253 VAL A CA 1
ATOM 2097 C C . VAL A 1 253 ? -14.389 3.696 6.801 1.00 96.19 253 VAL A C 1
ATOM 2099 O O . VAL A 1 253 ? -13.698 3.793 7.822 1.00 96.19 253 VAL A O 1
ATOM 2102 N N . ARG A 1 254 ? -14.901 4.752 6.162 1.00 95.62 254 ARG A N 1
ATOM 2103 C CA . ARG A 1 254 ? -14.701 6.142 6.588 1.00 95.62 254 ARG A CA 1
ATOM 2104 C C . ARG A 1 254 ? -15.252 6.367 8.000 1.00 95.62 254 ARG A C 1
ATOM 2106 O O . ARG A 1 254 ? -16.433 6.159 8.270 1.00 95.62 254 ARG A O 1
ATOM 2113 N N . GLN A 1 255 ? -14.385 6.831 8.889 1.00 95.62 255 GLN A N 1
ATOM 2114 C CA . GLN A 1 255 ? -14.726 7.311 10.221 1.00 95.62 255 GLN A CA 1
ATOM 2115 C C . GLN A 1 255 ? -14.940 8.828 10.195 1.00 95.62 255 GLN A C 1
ATOM 2117 O O . GLN A 1 255 ? -14.316 9.518 9.386 1.00 95.62 255 GLN A O 1
ATOM 2122 N N . PRO A 1 256 ? -15.773 9.385 11.091 1.00 89.88 256 PRO A N 1
ATOM 2123 C CA . PRO A 1 256 ? -15.869 10.829 11.260 1.00 89.88 256 PRO A CA 1
ATOM 2124 C C . PRO A 1 256 ? -14.515 11.393 11.715 1.00 89.88 256 PRO A C 1
ATOM 2126 O O . PRO A 1 256 ? -14.147 11.264 12.884 1.00 89.88 256 PRO A O 1
ATOM 2129 N N . SER A 1 257 ? -13.774 11.998 10.785 1.00 88.38 257 SER A N 1
ATOM 2130 C CA . SER A 1 257 ? -12.459 12.586 11.037 1.00 88.38 257 SER A CA 1
ATOM 2131 C C . SER A 1 257 ? -12.434 14.057 10.619 1.00 88.38 257 SER A C 1
ATOM 2133 O O . SER A 1 257 ? -12.749 14.349 9.464 1.00 88.38 257 SER A O 1
ATOM 2135 N N . PRO A 1 258 ? -12.040 14.991 11.504 1.00 88.31 258 PRO A N 1
ATOM 2136 C CA . PRO A 1 258 ? -11.926 16.409 11.159 1.00 88.31 258 PRO A CA 1
ATOM 2137 C C . PRO A 1 258 ? -10.818 16.719 10.142 1.00 88.31 258 PRO A C 1
ATOM 2139 O O . PRO A 1 258 ? -10.860 17.780 9.533 1.00 88.31 258 PRO A O 1
ATOM 2142 N N . ASP A 1 259 ? -9.839 15.828 9.946 1.00 89.38 259 ASP A N 1
ATOM 2143 C CA . ASP A 1 259 ? -8.740 16.035 8.988 1.00 89.38 259 ASP A CA 1
ATOM 2144 C C . ASP A 1 259 ? -9.068 15.576 7.556 1.00 89.38 259 ASP A C 1
ATOM 2146 O O . ASP A 1 259 ? -8.201 15.595 6.688 1.00 89.38 259 ASP A O 1
ATOM 2150 N N . GLY A 1 260 ? -10.303 15.127 7.306 1.00 87.81 260 GLY A N 1
ATOM 2151 C CA . GLY A 1 260 ? -10.753 14.673 5.987 1.00 87.81 260 GLY A CA 1
ATOM 2152 C C . GLY A 1 260 ? -10.218 13.303 5.559 1.00 87.81 260 GLY A C 1
ATOM 2153 O O . GLY A 1 260 ? -10.727 12.728 4.602 1.00 87.81 260 GLY A O 1
ATOM 2154 N N . THR A 1 261 ? -9.269 12.708 6.293 1.00 90.38 261 THR A N 1
ATOM 2155 C CA . THR A 1 261 ? -8.700 11.398 5.928 1.00 90.38 261 THR A CA 1
ATOM 2156 C C . THR A 1 261 ? -9.721 10.271 6.055 1.00 90.38 261 THR A C 1
ATOM 2158 O O . THR A 1 261 ? -9.593 9.236 5.408 1.00 90.38 261 THR A O 1
ATOM 2161 N N . GLY A 1 262 ? -10.734 10.434 6.907 1.00 94.31 262 GLY A N 1
ATOM 2162 C CA . GLY A 1 262 ? -11.672 9.369 7.257 1.00 94.31 262 GLY A CA 1
ATOM 2163 C C . GLY A 1 262 ? -11.058 8.260 8.121 1.00 94.31 262 GLY A C 1
ATOM 2164 O O . GLY A 1 262 ? -11.700 7.233 8.320 1.00 94.31 262 GLY A O 1
ATOM 2165 N N . ALA A 1 263 ? -9.832 8.423 8.621 1.00 97.06 263 ALA A N 1
ATOM 2166 C CA . ALA A 1 263 ? -9.230 7.500 9.577 1.00 97.06 263 ALA A CA 1
ATOM 2167 C C . ALA A 1 263 ? -9.658 7.835 11.014 1.00 97.06 263 ALA A C 1
ATOM 2169 O O . ALA A 1 263 ? -9.948 8.985 11.341 1.00 97.06 263 ALA A O 1
ATOM 2170 N N . LEU A 1 264 ? -9.669 6.839 11.902 1.00 97.81 264 LEU A N 1
ATOM 2171 C CA . LEU A 1 264 ? -9.800 7.109 13.335 1.00 97.81 264 LEU A CA 1
ATOM 2172 C C . LEU A 1 264 ? -8.449 7.579 13.875 1.00 97.81 264 LEU A C 1
ATOM 2174 O O . LEU A 1 264 ? -7.419 6.981 13.579 1.00 97.81 264 LEU A O 1
ATOM 2178 N N . PHE A 1 265 ? -8.458 8.609 14.713 1.00 97.19 265 PHE A N 1
ATOM 2179 C CA . PHE A 1 265 ? -7.275 9.060 15.437 1.00 97.19 265 PHE A CA 1
ATOM 2180 C C . PHE A 1 265 ? -7.643 9.574 16.817 1.00 97.19 265 PHE A C 1
ATOM 2182 O O . PHE A 1 265 ? -8.796 9.943 17.056 1.00 97.19 265 PHE A O 1
ATOM 2189 N N . PHE A 1 266 ? -6.667 9.632 17.713 1.00 97.38 266 PHE A N 1
ATOM 2190 C CA . PHE A 1 266 ? -6.834 10.164 19.061 1.00 97.38 266 PHE A CA 1
ATOM 2191 C C . PHE A 1 266 ? -6.157 11.528 19.172 1.00 97.38 266 PHE A C 1
ATOM 2193 O O . PHE A 1 266 ? -5.100 11.741 18.590 1.00 97.38 266 PHE A O 1
ATOM 2200 N N . THR A 1 267 ? -6.752 12.467 19.901 1.00 97.44 267 THR A N 1
ATOM 2201 C CA . THR A 1 267 ? -6.078 13.735 20.210 1.00 97.44 267 THR A CA 1
ATOM 2202 C C . THR A 1 267 ? -5.008 13.518 21.278 1.00 97.44 267 THR A C 1
ATOM 2204 O O . THR A 1 267 ? -5.063 12.562 22.053 1.00 97.44 267 THR A O 1
ATOM 2207 N N . ALA A 1 268 ? -4.056 14.446 21.389 1.00 97.50 268 ALA A N 1
ATOM 2208 C CA . ALA A 1 268 ? -3.040 14.384 22.438 1.00 97.50 268 ALA A CA 1
ATOM 2209 C C . ALA A 1 268 ? -3.642 14.379 23.859 1.00 97.50 268 ALA A C 1
ATOM 2211 O O . ALA A 1 268 ? -3.033 13.844 24.782 1.00 97.50 268 ALA A O 1
ATOM 2212 N N . GLU A 1 269 ? -4.821 14.976 24.053 1.00 97.81 269 GLU A N 1
ATOM 2213 C CA . GLU A 1 269 ? -5.541 14.962 25.330 1.00 97.81 269 GLU A CA 1
ATOM 2214 C C . GLU A 1 269 ? -6.172 13.592 25.611 1.00 97.81 269 GLU A C 1
ATOM 2216 O O . GLU A 1 269 ? -5.991 13.042 26.695 1.00 97.81 269 GLU A O 1
ATOM 2221 N N . GLU A 1 270 ? -6.828 12.998 24.610 1.00 97.75 270 GLU A N 1
ATOM 2222 C CA . GLU A 1 270 ? -7.395 11.647 24.698 1.00 97.75 270 GLU A CA 1
ATOM 2223 C C . GLU A 1 270 ? -6.321 10.601 25.002 1.00 97.75 270 GLU A C 1
ATOM 2225 O O . GLU A 1 270 ? -6.542 9.718 25.821 1.00 97.75 270 GLU A O 1
ATOM 2230 N N . LEU A 1 271 ? -5.138 10.726 24.397 1.00 97.38 271 LEU A N 1
ATOM 2231 C CA . LEU A 1 271 ? -4.009 9.820 24.625 1.00 97.38 271 LEU A CA 1
ATOM 2232 C C . LEU A 1 271 ? -3.398 9.958 26.026 1.00 97.38 271 LEU A C 1
ATOM 2234 O O . LEU A 1 271 ? -2.879 8.984 26.563 1.00 97.38 271 LEU A O 1
ATOM 2238 N N . LYS A 1 272 ? -3.474 11.147 26.639 1.00 97.00 272 LYS A N 1
ATOM 2239 C CA . LYS A 1 272 ? -3.057 11.364 28.036 1.00 97.00 272 LYS A CA 1
ATOM 2240 C C . LYS A 1 272 ? -4.098 10.870 29.035 1.00 97.00 272 LYS A C 1
ATOM 2242 O O . LYS A 1 272 ? -3.734 10.506 30.149 1.00 97.00 272 LYS A O 1
ATOM 2247 N N . ASN A 1 273 ? -5.374 10.895 28.656 1.00 95.94 273 ASN A N 1
ATOM 2248 C CA . ASN A 1 273 ? -6.486 10.517 29.511 1.00 95.94 273 ASN A CA 1
ATOM 2249 C C . ASN A 1 273 ? -7.510 9.672 28.736 1.00 95.94 273 ASN A C 1
ATOM 2251 O O . ASN A 1 273 ? -8.508 10.177 28.213 1.00 95.94 273 ASN A O 1
ATOM 2255 N N . LEU A 1 274 ? -7.280 8.356 28.719 1.00 94.88 274 LEU A N 1
ATOM 2256 C CA . LEU A 1 274 ? -8.165 7.398 28.049 1.00 94.88 274 LEU A CA 1
ATOM 2257 C C . LEU A 1 274 ? -9.544 7.282 28.722 1.00 94.88 274 LEU A C 1
ATOM 2259 O O . LEU A 1 274 ? -10.449 6.676 28.145 1.00 94.88 274 LEU A O 1
ATOM 2263 N N . ASP A 1 275 ? -9.735 7.869 29.910 1.00 94.44 275 ASP A N 1
ATOM 2264 C CA . ASP A 1 275 ? -11.024 7.888 30.594 1.00 94.44 275 ASP A CA 1
ATOM 2265 C C . ASP A 1 275 ? -12.005 8.926 30.051 1.00 94.44 275 ASP A C 1
ATOM 2267 O O . ASP A 1 275 ? -13.202 8.840 30.360 1.00 94.44 275 ASP A O 1
ATOM 2271 N N . LEU A 1 276 ? -11.530 9.861 29.221 1.00 94.75 276 LEU A N 1
ATOM 2272 C CA . LEU A 1 276 ? -12.374 10.836 28.545 1.00 94.75 276 LEU A CA 1
ATOM 2273 C C . LEU A 1 276 ? -13.459 10.140 27.718 1.00 94.75 276 LEU A C 1
ATOM 2275 O O . LEU A 1 276 ? -13.221 9.148 27.028 1.00 94.75 276 LEU A O 1
ATOM 2279 N N . SER A 1 277 ? -14.671 10.699 27.753 1.00 95.94 277 SER A N 1
ATOM 2280 C CA . SER A 1 277 ? -15.828 10.150 27.031 1.00 95.94 277 SER A CA 1
ATOM 2281 C C . SER A 1 277 ? -15.548 9.986 25.529 1.00 95.94 277 SER A C 1
ATOM 2283 O O . SER A 1 277 ? -15.911 8.972 24.928 1.00 95.94 277 SER A O 1
ATOM 2285 N N . SER A 1 278 ? -14.832 10.941 24.925 1.00 96.25 278 SER A N 1
ATOM 2286 C CA . SER A 1 278 ? -14.442 10.879 23.516 1.00 96.25 278 SER A CA 1
ATOM 2287 C C . SER A 1 278 ? -13.414 9.774 23.240 1.00 96.25 278 SER A C 1
ATOM 2289 O O . SER A 1 278 ? -13.615 8.994 22.307 1.00 96.25 278 SER A O 1
ATOM 2291 N N . ALA A 1 279 ? -12.393 9.617 24.093 1.00 96.81 279 ALA A N 1
ATOM 2292 C CA . ALA A 1 279 ? -11.413 8.532 24.005 1.00 96.81 279 ALA A CA 1
ATOM 2293 C C . ALA A 1 279 ? -12.093 7.158 24.112 1.00 96.81 279 ALA A C 1
ATOM 2295 O O . ALA A 1 279 ? -11.929 6.311 23.232 1.00 96.81 279 ALA A O 1
ATOM 2296 N N . LYS A 1 280 ? -12.953 6.965 25.122 1.00 96.06 280 LYS A N 1
ATOM 2297 C CA . LYS A 1 280 ? -13.742 5.735 25.312 1.00 96.06 280 LYS A CA 1
ATOM 2298 C C . LYS A 1 280 ? -14.607 5.410 24.099 1.00 96.06 280 LYS A C 1
ATOM 2300 O O . LYS A 1 280 ? -14.654 4.261 23.662 1.00 96.06 280 LYS A O 1
ATOM 2305 N N . LYS A 1 281 ? -15.261 6.416 23.508 1.00 96.06 281 LYS A N 1
ATOM 2306 C CA . LYS A 1 281 ? -16.049 6.240 22.281 1.00 96.06 281 LYS A CA 1
ATOM 2307 C C . LYS A 1 281 ? -15.182 5.733 21.124 1.00 96.06 281 LYS A C 1
ATOM 2309 O O . LYS A 1 281 ? -15.587 4.793 20.447 1.00 96.06 281 LYS A O 1
ATOM 2314 N N . LYS A 1 282 ? -13.995 6.309 20.916 1.00 97.31 282 LYS A N 1
ATOM 2315 C CA . LYS A 1 282 ? -13.059 5.894 19.857 1.00 97.31 282 LYS A CA 1
ATOM 2316 C C . LYS A 1 282 ? -12.488 4.492 20.092 1.00 97.31 282 LYS A C 1
ATOM 2318 O O . LYS A 1 282 ? -12.445 3.701 19.156 1.00 97.31 282 LYS A O 1
ATOM 2323 N N . ILE A 1 283 ? -12.146 4.145 21.335 1.00 96.69 283 ILE A N 1
ATOM 2324 C CA . ILE A 1 283 ? -11.730 2.782 21.715 1.00 96.69 283 ILE A CA 1
ATOM 2325 C C . ILE A 1 283 ? -12.842 1.774 21.406 1.00 96.69 283 ILE A C 1
ATOM 2327 O O . ILE A 1 283 ? -12.578 0.714 20.841 1.00 96.69 283 ILE A O 1
ATOM 2331 N N . ASN A 1 284 ? -14.093 2.109 21.728 1.00 95.25 284 ASN A N 1
ATOM 2332 C CA . ASN A 1 284 ? -15.232 1.243 21.435 1.00 95.25 284 ASN A CA 1
ATOM 2333 C C . ASN A 1 284 ? -15.455 1.076 19.929 1.00 95.25 284 ASN A C 1
ATOM 2335 O O . ASN A 1 284 ? -15.737 -0.035 19.491 1.00 95.25 284 ASN A O 1
ATOM 2339 N N . VAL A 1 285 ? -15.288 2.138 19.131 1.00 96.25 285 VAL A N 1
ATOM 2340 C CA . VAL A 1 285 ? -15.313 2.033 17.662 1.00 96.25 285 VAL A CA 1
ATOM 2341 C C . VAL A 1 285 ? -14.227 1.070 17.193 1.00 96.25 285 VAL A C 1
ATOM 2343 O O . VAL A 1 285 ? -14.559 0.082 16.543 1.00 96.25 285 VAL A O 1
ATOM 2346 N N . LEU A 1 286 ? -12.973 1.294 17.601 1.00 96.50 286 LEU A N 1
ATOM 2347 C CA . LEU A 1 286 ? -11.825 0.466 17.230 1.00 96.50 286 LEU A CA 1
ATOM 2348 C C . LEU A 1 286 ? -12.069 -1.022 17.535 1.00 96.50 286 LEU A C 1
ATOM 2350 O O . LEU A 1 286 ? -11.936 -1.862 16.648 1.00 96.50 286 LEU A O 1
ATOM 2354 N N . ARG A 1 287 ? -12.508 -1.342 18.760 1.00 95.38 287 ARG A N 1
ATOM 2355 C CA . ARG A 1 287 ? -12.859 -2.712 19.171 1.00 95.38 287 ARG A CA 1
ATOM 2356 C C . ARG A 1 287 ? -14.025 -3.279 18.374 1.00 95.38 287 ARG A C 1
ATOM 2358 O O . ARG A 1 287 ? -13.954 -4.410 17.911 1.00 95.38 287 ARG A O 1
ATOM 2365 N N . SER A 1 288 ? -15.096 -2.504 18.208 1.00 94.38 288 SER A N 1
ATOM 2366 C CA . SER A 1 288 ? -16.293 -2.977 17.512 1.00 94.38 288 SER A CA 1
ATOM 2367 C C . SER A 1 288 ? -16.015 -3.297 16.046 1.00 94.38 288 SER A C 1
ATOM 2369 O O . SER A 1 288 ? -16.542 -4.275 15.530 1.00 94.38 288 SER A O 1
ATOM 2371 N N . GLU A 1 289 ? -15.177 -2.506 15.377 1.00 95.44 289 GLU A N 1
ATOM 2372 C CA . GLU A 1 289 ? -14.777 -2.759 13.996 1.00 95.44 289 GLU A CA 1
ATOM 2373 C C . GLU A 1 289 ? -13.865 -3.976 13.896 1.00 95.44 289 GLU A C 1
ATOM 2375 O O . GLU A 1 289 ? -14.077 -4.823 13.029 1.00 95.44 289 GLU A O 1
ATOM 2380 N N . PHE A 1 290 ? -12.916 -4.115 14.823 1.00 93.88 290 PHE A N 1
ATOM 2381 C CA . PHE A 1 290 ? -12.060 -5.293 14.897 1.00 93.88 290 PHE A CA 1
ATOM 2382 C C . PHE A 1 290 ? -12.887 -6.582 15.066 1.00 93.88 290 PHE A C 1
ATOM 2384 O O . PHE A 1 290 ? -12.717 -7.530 14.302 1.00 93.88 290 PHE A O 1
ATOM 2391 N N . VAL A 1 291 ? -13.850 -6.596 15.997 1.00 92.38 291 VAL A N 1
ATOM 2392 C CA . VAL A 1 291 ? -14.752 -7.741 16.245 1.00 92.38 291 VAL A CA 1
ATOM 2393 C C . VAL A 1 291 ? -15.644 -8.053 15.039 1.00 92.38 291 VAL A C 1
ATOM 2395 O O . VAL A 1 291 ? -15.947 -9.214 14.782 1.00 92.38 291 VAL A O 1
ATOM 2398 N N . LYS A 1 292 ? -16.032 -7.044 14.249 1.00 93.19 292 LYS A N 1
ATOM 2399 C CA . LYS A 1 292 ? -16.759 -7.241 12.979 1.00 93.19 292 LYS A CA 1
ATOM 2400 C C . LYS A 1 292 ? -15.879 -7.812 11.857 1.00 93.19 292 LYS A C 1
ATOM 2402 O O . LYS A 1 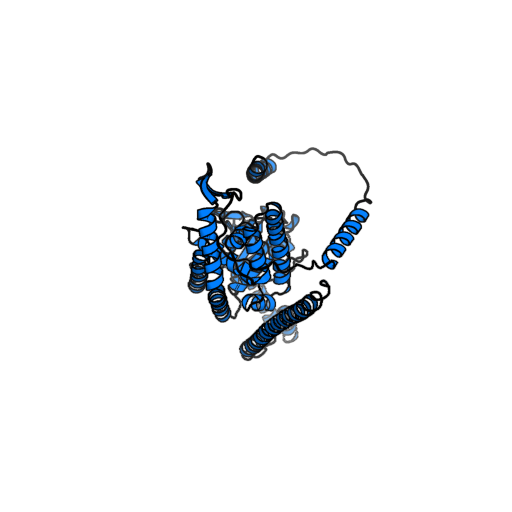292 ? -16.356 -7.944 10.733 1.00 93.19 292 LYS A O 1
ATOM 2407 N N . GLY A 1 293 ? -14.612 -8.119 12.134 1.00 94.44 293 GLY A N 1
ATOM 2408 C CA . GLY A 1 293 ? -13.673 -8.666 11.161 1.00 94.44 293 GLY A CA 1
ATOM 2409 C C . GLY A 1 293 ? -13.048 -7.613 10.247 1.00 94.44 293 GLY A C 1
ATOM 2410 O O . GLY A 1 293 ? -12.576 -7.960 9.164 1.00 94.44 293 GLY A O 1
ATOM 2411 N N . ALA A 1 294 ? -13.044 -6.332 10.638 1.00 96.94 294 ALA A N 1
ATOM 2412 C CA . ALA A 1 294 ? -12.315 -5.322 9.881 1.00 96.94 294 ALA A CA 1
ATOM 2413 C C . ALA A 1 294 ? -10.807 -5.627 9.899 1.00 96.94 294 ALA A C 1
ATOM 2415 O O . ALA A 1 294 ? -10.216 -5.908 10.944 1.00 96.94 294 ALA A O 1
ATOM 2416 N N . ARG A 1 295 ? -10.171 -5.519 8.733 1.00 97.88 295 ARG A N 1
ATOM 2417 C CA . ARG A 1 295 ? -8.716 -5.454 8.601 1.00 97.88 295 ARG A CA 1
ATOM 2418 C C . ARG A 1 295 ? -8.302 -4.025 8.923 1.00 97.88 295 ARG A C 1
ATOM 2420 O O . ARG A 1 295 ? -8.831 -3.094 8.318 1.00 97.88 295 ARG A O 1
ATOM 2427 N N . ILE A 1 296 ? -7.413 -3.832 9.891 1.00 98.38 296 ILE A N 1
ATOM 2428 C CA . ILE A 1 296 ? -7.066 -2.489 10.361 1.00 98.38 296 ILE A CA 1
ATOM 2429 C C . ILE A 1 296 ? -5.583 -2.244 10.133 1.00 98.38 296 ILE A C 1
ATOM 2431 O O . ILE A 1 296 ? -4.735 -2.955 10.670 1.00 98.38 296 ILE A O 1
ATOM 2435 N N . MET A 1 297 ? -5.288 -1.222 9.337 1.00 98.06 297 MET A N 1
ATOM 2436 C CA . MET A 1 297 ? -3.931 -0.727 9.149 1.00 98.06 297 MET A CA 1
ATOM 2437 C C . MET A 1 297 ? -3.704 0.482 10.050 1.00 98.06 297 MET A C 1
ATOM 2439 O O . MET A 1 297 ? -4.591 1.330 10.174 1.00 98.06 297 MET A O 1
ATOM 2443 N N . VAL A 1 298 ? -2.528 0.573 10.665 1.00 98.19 298 VAL A N 1
ATOM 2444 C CA . VAL A 1 298 ? -2.134 1.729 11.473 1.00 98.19 298 VAL A CA 1
ATOM 2445 C C . VAL A 1 298 ? -1.000 2.461 10.766 1.00 98.19 298 VAL A C 1
ATOM 2447 O O . VAL A 1 298 ? -0.022 1.842 10.353 1.00 98.19 298 VAL A O 1
ATOM 2450 N N . GLY A 1 299 ? -1.162 3.769 10.584 1.00 97.44 299 GLY A N 1
ATOM 2451 C CA . GLY A 1 299 ? -0.132 4.652 10.044 1.00 97.44 299 GLY A CA 1
ATOM 2452 C C . GLY A 1 299 ? 0.552 5.422 11.167 1.00 97.44 299 GLY A C 1
ATOM 2453 O O . GLY A 1 299 ? -0.100 6.231 11.828 1.00 97.44 299 GLY A O 1
ATOM 2454 N N . PHE A 1 300 ? 1.850 5.187 11.353 1.00 95.31 300 PHE A N 1
ATOM 2455 C CA . PHE A 1 300 ? 2.738 5.904 12.268 1.00 95.31 300 PHE A CA 1
ATOM 2456 C C . PHE A 1 300 ? 3.613 6.881 11.483 1.00 95.31 300 PHE A C 1
ATOM 2458 O O . PHE A 1 300 ? 4.743 6.571 11.109 1.00 95.31 300 PHE A O 1
ATOM 2465 N N . SER A 1 301 ? 3.091 8.077 11.204 1.00 89.31 301 SER A N 1
ATOM 2466 C CA . SER A 1 301 ? 3.748 9.072 10.341 1.00 89.31 301 SER A CA 1
ATOM 2467 C C . SER A 1 301 ? 4.087 8.516 8.945 1.00 89.31 301 SER A C 1
ATOM 2469 O O . SER A 1 301 ? 3.228 8.530 8.070 1.00 89.31 301 SER A O 1
ATOM 2471 N N . PHE A 1 302 ? 5.311 8.017 8.745 1.00 89.31 302 PHE A N 1
ATOM 2472 C CA . PHE A 1 302 ? 5.815 7.436 7.492 1.00 89.31 302 PHE A CA 1
ATOM 2473 C C . PHE A 1 302 ? 6.083 5.935 7.634 1.00 89.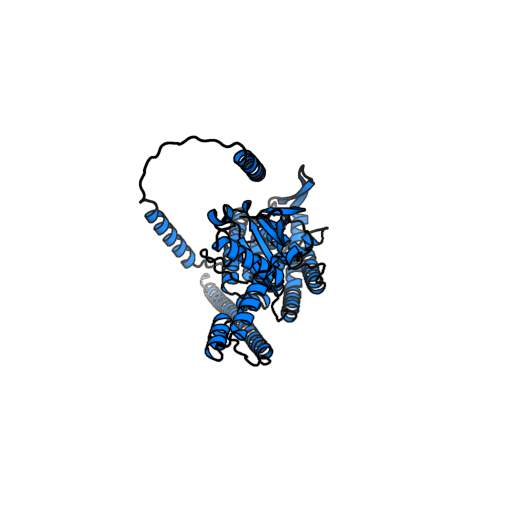31 302 PHE A C 1
ATOM 2475 O O . PHE A 1 302 ? 7.036 5.406 7.072 1.00 89.31 302 PHE A O 1
ATOM 2482 N N . HIS A 1 303 ? 5.286 5.244 8.443 1.00 96.81 303 HIS A N 1
ATOM 2483 C CA . HIS A 1 303 ? 5.411 3.806 8.628 1.00 96.81 303 HIS A CA 1
ATOM 2484 C C . HIS A 1 303 ? 4.040 3.159 8.735 1.00 96.81 303 HIS A C 1
ATOM 2486 O O . HIS A 1 303 ? 3.141 3.696 9.381 1.00 96.81 303 HIS A O 1
ATOM 2492 N N . TRP A 1 304 ? 3.882 2.010 8.094 1.00 98.06 304 TRP A N 1
ATOM 2493 C CA . TRP A 1 304 ? 2.636 1.258 8.060 1.00 98.06 304 TRP A CA 1
ATOM 2494 C C . TRP A 1 304 ? 2.804 -0.054 8.799 1.00 98.06 304 TRP A C 1
ATOM 2496 O O . TRP A 1 304 ? 3.787 -0.759 8.577 1.00 98.06 304 TRP A O 1
ATOM 2506 N N . VAL A 1 305 ? 1.820 -0.390 9.629 1.00 98.31 305 VAL A N 1
ATOM 2507 C CA . VAL A 1 305 ? 1.782 -1.640 10.395 1.00 98.31 305 VAL A CA 1
ATOM 2508 C C . VAL A 1 305 ? 0.378 -2.246 10.381 1.00 98.31 305 VAL A C 1
ATOM 2510 O O . VAL A 1 305 ? -0.626 -1.546 10.205 1.00 98.31 305 VAL A O 1
ATOM 2513 N N . ALA A 1 306 ? 0.288 -3.559 10.584 1.00 98.25 306 ALA A N 1
ATOM 2514 C CA . ALA A 1 306 ? -0.984 -4.277 10.644 1.00 98.25 306 ALA A CA 1
ATOM 2515 C C . ALA A 1 306 ? -1.440 -4.466 12.099 1.00 98.25 306 ALA A C 1
ATOM 2517 O O . ALA A 1 306 ? -0.710 -5.032 12.913 1.00 98.25 306 ALA A O 1
ATOM 2518 N N . LEU A 1 307 ? -2.662 -4.037 12.428 1.00 98.06 307 LEU A N 1
ATOM 2519 C CA . LEU A 1 307 ? -3.258 -4.251 13.748 1.00 98.06 307 LEU A CA 1
ATOM 2520 C C . LEU A 1 307 ? -3.753 -5.691 13.889 1.00 98.06 307 LEU A C 1
ATOM 2522 O O . LEU A 1 307 ? -4.634 -6.122 13.147 1.00 98.06 307 LEU A O 1
ATOM 2526 N N . THR A 1 308 ? -3.241 -6.414 14.880 1.00 97.44 308 THR A N 1
ATOM 2527 C CA . THR A 1 308 ? -3.557 -7.833 15.117 1.00 97.44 308 THR A CA 1
ATOM 2528 C C . THR A 1 308 ? -4.457 -8.048 16.326 1.00 97.44 308 THR A C 1
ATOM 2530 O O . THR A 1 308 ? -5.076 -9.107 16.430 1.00 97.44 308 THR A O 1
ATOM 2533 N N . ASN A 1 309 ? -4.556 -7.073 17.236 1.00 96.06 309 ASN A N 1
ATOM 2534 C CA . ASN A 1 309 ? -5.415 -7.167 18.416 1.00 96.06 309 ASN A CA 1
ATOM 2535 C C . ASN A 1 309 ? -5.659 -5.799 19.077 1.00 96.06 309 ASN A C 1
ATOM 2537 O O . ASN A 1 309 ? -4.861 -4.872 18.931 1.00 96.06 309 ASN A O 1
ATOM 2541 N N . VAL A 1 310 ? -6.725 -5.705 19.874 1.00 95.62 310 VAL A N 1
ATOM 2542 C CA . VAL A 1 310 ? -7.028 -4.572 20.761 1.00 95.62 310 VAL A CA 1
ATOM 2543 C C . VAL A 1 310 ? -7.527 -5.123 22.091 1.00 95.62 310 VAL A C 1
ATOM 2545 O O . VAL A 1 310 ? -8.610 -5.699 22.158 1.00 95.62 310 VAL A O 1
ATOM 2548 N N . PHE A 1 311 ? -6.782 -4.914 23.173 1.00 93.88 311 PHE A N 1
ATOM 2549 C CA . PHE A 1 311 ? -7.068 -5.550 24.461 1.00 93.88 311 PHE A CA 1
ATOM 2550 C C . PHE A 1 311 ? -6.890 -4.591 25.640 1.00 93.88 311 PHE A C 1
ATOM 2552 O O . PHE A 1 311 ? -6.417 -3.469 25.478 1.00 93.88 311 PHE A O 1
ATOM 2559 N N . THR A 1 312 ? -7.328 -5.001 26.830 1.00 92.50 312 THR A N 1
ATOM 2560 C CA . THR A 1 312 ? -7.039 -4.287 28.081 1.00 92.50 312 THR A CA 1
ATOM 2561 C C . THR A 1 312 ? -6.127 -5.157 28.933 1.00 92.50 312 THR A C 1
ATOM 2563 O O . THR A 1 312 ? -6.430 -6.327 29.145 1.00 92.50 312 THR A O 1
ATOM 2566 N N . SER A 1 313 ? -5.048 -4.585 29.458 1.00 91.44 313 SER A N 1
ATOM 2567 C CA . SER A 1 313 ? -4.169 -5.233 30.431 1.00 91.44 313 SER A CA 1
ATOM 2568 C C . SER A 1 313 ? -3.866 -4.257 31.560 1.00 91.44 313 SER A C 1
ATOM 2570 O O . SER A 1 313 ? -3.549 -3.096 31.306 1.00 91.44 313 SER A O 1
ATOM 2572 N N . ASN A 1 314 ? -4.016 -4.702 32.811 1.00 90.56 314 ASN A N 1
ATOM 2573 C CA . ASN A 1 314 ? -3.792 -3.878 34.007 1.00 90.56 314 ASN A CA 1
ATOM 2574 C C . ASN A 1 314 ? -4.530 -2.521 33.968 1.00 90.56 314 ASN A C 1
ATOM 2576 O O . ASN A 1 314 ? -3.977 -1.491 34.342 1.00 90.56 314 ASN A O 1
ATOM 2580 N N . GLY A 1 315 ? -5.765 -2.509 33.454 1.00 88.38 315 GLY A N 1
ATOM 2581 C CA . GLY A 1 315 ? -6.581 -1.295 33.306 1.00 88.38 315 GLY A CA 1
ATOM 2582 C C . GLY A 1 315 ? -6.225 -0.397 32.112 1.00 88.38 315 GLY A C 1
ATOM 2583 O O . GLY A 1 315 ? -7.005 0.490 31.782 1.00 88.38 315 GLY A O 1
ATOM 2584 N N . ASN A 1 316 ? -5.121 -0.652 31.408 1.00 91.50 316 ASN A N 1
ATOM 2585 C CA . ASN A 1 316 ? -4.706 0.118 30.236 1.00 91.50 316 ASN A CA 1
ATOM 2586 C C . ASN A 1 316 ? -5.161 -0.557 28.943 1.00 91.50 316 ASN A C 1
ATOM 2588 O O . ASN A 1 316 ? -5.114 -1.780 28.822 1.00 91.50 316 ASN A O 1
ATOM 2592 N N . THR A 1 317 ? -5.593 0.230 27.955 1.00 95.44 317 THR A N 1
ATOM 2593 C CA . THR A 1 317 ? -5.905 -0.304 26.620 1.00 95.44 317 THR A CA 1
ATOM 2594 C C . THR A 1 317 ? -4.630 -0.395 25.792 1.00 95.44 317 THR A C 1
ATOM 2596 O O . THR A 1 317 ? -3.910 0.593 25.656 1.00 95.44 317 THR A O 1
ATOM 2599 N N . HIS A 1 318 ? -4.382 -1.571 25.224 1.00 97.31 318 HIS A N 1
ATOM 2600 C CA . HIS A 1 318 ? -3.259 -1.881 24.353 1.00 97.31 318 HIS A CA 1
ATOM 2601 C C . HIS A 1 318 ? -3.736 -2.264 22.950 1.00 97.31 318 HIS A C 1
ATOM 2603 O O . HIS A 1 318 ? -4.863 -2.730 22.756 1.00 97.31 318 HIS A O 1
ATOM 2609 N N . ILE A 1 319 ? -2.841 -2.096 21.984 1.00 97.44 319 ILE A N 1
ATOM 2610 C CA . ILE A 1 319 ? -2.942 -2.653 20.640 1.00 97.44 319 ILE A CA 1
ATOM 2611 C C . ILE A 1 319 ? -1.777 -3.608 20.404 1.00 97.44 319 ILE A C 1
ATOM 2613 O O . ILE A 1 319 ? -0.654 -3.292 20.784 1.00 97.44 319 ILE A O 1
ATOM 2617 N N . SER A 1 320 ? -2.035 -4.747 19.769 1.00 97.62 320 SER A N 1
ATOM 2618 C CA . SER A 1 320 ? -0.980 -5.605 19.219 1.00 97.62 320 SER A CA 1
ATOM 2619 C C . SER A 1 320 ? -0.833 -5.304 17.741 1.00 97.62 320 SER A C 1
ATOM 2621 O O . SER A 1 320 ? -1.844 -5.194 17.037 1.00 97.62 320 SER A O 1
ATOM 2623 N N . ILE A 1 321 ? 0.402 -5.200 17.259 1.00 97.75 321 ILE A N 1
ATOM 2624 C CA . ILE A 1 321 ? 0.680 -4.942 15.847 1.00 97.75 321 ILE A CA 1
ATOM 2625 C C . ILE A 1 321 ? 1.794 -5.841 15.312 1.00 97.75 321 ILE A C 1
ATOM 2627 O O . ILE A 1 321 ? 2.691 -6.257 16.049 1.00 97.75 321 ILE A O 1
ATOM 2631 N N . ASN A 1 322 ? 1.712 -6.143 14.018 1.00 98.06 322 ASN A N 1
ATOM 2632 C CA . ASN A 1 322 ? 2.811 -6.706 13.245 1.00 98.06 322 ASN A CA 1
ATOM 2633 C C . ASN A 1 322 ? 3.491 -5.568 12.476 1.00 98.06 322 ASN A C 1
ATOM 2635 O O . ASN A 1 322 ? 2.840 -4.870 11.692 1.00 98.06 322 ASN A O 1
ATOM 2639 N N . ASP A 1 323 ? 4.793 -5.414 12.683 1.00 98.00 323 ASP A N 1
ATOM 2640 C CA . ASP A 1 323 ? 5.613 -4.403 12.032 1.00 98.00 323 ASP A CA 1
ATOM 2641 C C . ASP A 1 323 ? 6.432 -5.025 10.893 1.00 98.00 323 ASP A C 1
ATOM 2643 O O . ASP A 1 323 ? 7.157 -5.999 11.122 1.00 98.00 323 ASP A O 1
ATOM 2647 N N . PRO A 1 324 ? 6.371 -4.475 9.667 1.00 97.69 324 PRO A N 1
ATOM 2648 C CA . PRO A 1 324 ? 7.190 -4.937 8.551 1.00 97.69 324 PRO A CA 1
ATOM 2649 C C . PRO A 1 324 ? 8.713 -4.913 8.773 1.00 97.69 324 PRO A C 1
ATOM 2651 O O . PRO A 1 324 ? 9.445 -5.482 7.965 1.00 97.69 324 PRO A O 1
ATOM 2654 N N . SER A 1 325 ? 9.215 -4.293 9.845 1.00 96.44 325 SER A N 1
ATOM 2655 C CA . SER A 1 325 ? 10.604 -4.422 10.312 1.00 96.44 325 SER A CA 1
ATOM 2656 C C . SER A 1 325 ? 10.967 -5.830 10.806 1.00 96.44 325 SER A C 1
ATOM 2658 O O . SER A 1 325 ? 12.145 -6.130 10.985 1.00 96.44 325 SER A O 1
ATOM 2660 N N . GLY A 1 326 ? 9.977 -6.707 11.002 1.00 94.88 326 GLY A N 1
ATOM 2661 C CA . GLY A 1 326 ? 10.169 -8.062 11.519 1.00 94.88 326 GLY A CA 1
ATOM 2662 C C . GLY A 1 326 ? 9.847 -8.218 12.998 1.00 94.88 326 GLY A C 1
ATOM 2663 O O . GLY A 1 326 ? 10.168 -9.250 13.587 1.00 94.88 326 GLY A O 1
ATOM 2664 N N . GLU A 1 327 ? 9.173 -7.237 13.591 1.00 96.12 327 GLU A N 1
ATOM 2665 C CA . GLU A 1 327 ? 8.811 -7.252 15.002 1.00 96.12 327 GLU A CA 1
ATOM 2666 C C . GLU A 1 327 ? 7.299 -7.396 15.209 1.00 96.12 327 GLU A C 1
ATOM 2668 O O . GLU A 1 327 ? 6.470 -6.985 14.395 1.00 96.12 327 GLU A O 1
ATOM 2673 N N . LYS A 1 328 ? 6.932 -7.993 16.344 1.00 96.56 328 LYS A N 1
ATOM 2674 C CA . LYS A 1 328 ? 5.565 -7.988 16.867 1.00 96.56 328 LYS A CA 1
ATOM 2675 C C . LYS A 1 328 ? 5.605 -7.340 18.231 1.00 96.56 328 LYS A C 1
ATOM 2677 O O . LYS A 1 328 ? 6.409 -7.751 19.068 1.00 96.56 328 LYS A O 1
ATOM 2682 N N . TYR A 1 329 ? 4.750 -6.359 18.465 1.00 94.62 329 TYR A N 1
ATOM 2683 C CA . TYR A 1 329 ? 4.759 -5.652 19.736 1.00 94.62 329 TYR A CA 1
ATOM 2684 C C . TYR A 1 329 ? 3.371 -5.200 20.169 1.00 94.62 329 TYR A C 1
ATOM 2686 O O . TYR A 1 329 ? 2.483 -4.941 19.355 1.00 94.62 329 TYR A O 1
ATOM 2694 N N . ASP A 1 330 ? 3.222 -5.113 21.489 1.00 96.88 330 ASP A N 1
ATOM 2695 C CA . ASP A 1 330 ? 2.042 -4.591 22.158 1.00 96.88 330 ASP A CA 1
ATOM 2696 C C . ASP A 1 330 ? 2.329 -3.167 22.634 1.00 96.88 330 ASP A C 1
ATOM 2698 O O . ASP A 1 330 ? 3.243 -2.934 23.427 1.00 96.88 330 ASP A O 1
ATOM 2702 N N . LEU A 1 331 ? 1.532 -2.204 22.181 1.00 96.62 331 LEU A N 1
ATOM 2703 C CA . LEU A 1 331 ? 1.651 -0.806 22.580 1.00 96.62 331 LEU A CA 1
ATOM 2704 C C . LEU A 1 331 ? 0.454 -0.394 23.426 1.00 96.62 331 LEU A C 1
ATOM 2706 O O . LEU A 1 331 ? -0.682 -0.576 22.983 1.00 96.62 331 LEU A O 1
ATOM 2710 N N . PRO A 1 332 ? 0.654 0.213 24.608 1.00 97.38 332 PRO A N 1
ATOM 2711 C CA . PRO A 1 332 ? -0.435 0.930 25.252 1.00 97.38 332 PRO A CA 1
ATOM 2712 C C . PRO A 1 332 ? -0.848 2.102 24.356 1.00 97.38 332 PRO A C 1
ATOM 2714 O O . PRO A 1 332 ? 0.008 2.778 23.782 1.00 97.38 332 PRO A O 1
ATOM 2717 N N . LEU A 1 333 ? -2.151 2.383 24.258 1.00 97.25 333 LEU A N 1
ATOM 2718 C CA . LEU A 1 333 ? -2.645 3.501 23.445 1.00 97.25 333 LEU A CA 1
ATOM 2719 C C . LEU A 1 333 ? -2.012 4.833 23.863 1.00 97.25 333 LEU A C 1
ATOM 2721 O O . LEU A 1 333 ? -1.784 5.679 23.014 1.00 97.25 333 LEU A O 1
ATOM 2725 N N . THR A 1 334 ? -1.651 5.002 25.136 1.00 97.25 334 THR A N 1
ATOM 2726 C CA . THR A 1 334 ? -0.972 6.202 25.652 1.00 97.25 334 THR A CA 1
ATOM 2727 C C . THR A 1 334 ? 0.402 6.469 25.026 1.00 97.25 334 THR A C 1
ATOM 2729 O O . THR A 1 334 ? 0.922 7.573 25.168 1.00 97.25 334 THR A O 1
ATOM 2732 N N . ASN A 1 335 ? 1.009 5.477 24.362 1.00 97.06 335 ASN A N 1
ATOM 2733 C CA . ASN A 1 335 ? 2.287 5.630 23.662 1.00 97.06 335 ASN A CA 1
ATOM 2734 C C . ASN A 1 335 ? 2.127 6.103 22.212 1.00 97.06 335 ASN A C 1
ATOM 2736 O O . ASN A 1 335 ? 3.134 6.383 21.564 1.00 97.06 335 ASN A O 1
ATOM 2740 N N . LEU A 1 336 ? 0.897 6.184 21.704 1.00 97.12 336 LEU A N 1
ATOM 2741 C CA . LEU A 1 336 ? 0.635 6.702 20.368 1.00 97.12 336 LEU A CA 1
ATOM 2742 C C . LEU A 1 336 ? 0.844 8.220 20.307 1.00 97.12 336 LEU A C 1
ATOM 2744 O O . LEU A 1 336 ? 0.792 8.931 21.315 1.00 97.12 336 LEU A O 1
ATOM 2748 N N . SER A 1 337 ? 1.059 8.720 19.097 1.00 97.25 337 SER A N 1
ATOM 2749 C CA . SER A 1 337 ? 0.991 10.133 18.745 1.00 97.25 337 SER A CA 1
ATOM 2750 C C . SER A 1 337 ? -0.420 10.497 18.282 1.00 97.25 337 SER A C 1
ATOM 2752 O O . SER A 1 337 ? -1.153 9.694 17.711 1.00 97.25 337 SER A O 1
ATOM 2754 N N . ASP A 1 338 ? -0.783 11.767 18.444 1.00 96.12 338 ASP A N 1
ATOM 2755 C CA . ASP A 1 338 ? -1.988 12.355 17.854 1.00 96.12 338 ASP A CA 1
ATOM 2756 C C . ASP A 1 338 ? -1.965 12.432 16.316 1.00 96.12 338 ASP A C 1
ATOM 2758 O O . ASP A 1 338 ? -2.964 12.792 15.685 1.00 96.12 338 ASP A O 1
ATOM 2762 N N . ARG A 1 339 ? -0.835 12.073 15.700 1.00 96.50 339 ARG A N 1
ATOM 2763 C CA . ARG A 1 339 ? -0.668 11.887 14.254 1.00 96.50 339 ARG A CA 1
ATOM 2764 C C . ARG A 1 339 ? -0.950 10.463 13.793 1.00 96.50 339 ARG A C 1
ATOM 2766 O O . ARG A 1 339 ? -1.121 10.263 12.595 1.00 96.50 339 ARG A O 1
ATOM 2773 N N . ASP A 1 340 ? -1.049 9.506 14.708 1.00 97.44 340 ASP A N 1
ATOM 2774 C CA . ASP A 1 340 ? -1.280 8.115 14.341 1.00 97.44 340 ASP A CA 1
ATOM 2775 C C . ASP A 1 340 ? -2.719 7.931 13.857 1.00 97.44 340 ASP A C 1
ATOM 2777 O O . ASP A 1 340 ? -3.659 8.569 14.350 1.00 97.44 340 ASP A O 1
ATOM 2781 N N . ARG A 1 341 ? -2.889 7.097 12.831 1.00 97.50 341 ARG A N 1
ATOM 2782 C CA . ARG A 1 341 ? -4.162 6.913 12.124 1.00 97.50 341 ARG A CA 1
ATOM 2783 C C . ARG A 1 341 ? -4.511 5.436 12.017 1.00 97.50 341 ARG A C 1
ATOM 2785 O O . ARG A 1 341 ? -3.668 4.638 11.628 1.00 97.50 341 ARG A O 1
ATOM 2792 N N . PHE A 1 342 ? -5.763 5.088 12.298 1.00 98.19 342 PHE A N 1
ATOM 2793 C CA . PHE A 1 342 ? -6.316 3.747 12.113 1.00 98.19 342 PHE A CA 1
ATOM 2794 C C . PHE A 1 342 ? -7.254 3.736 10.905 1.00 98.19 342 PHE A C 1
ATOM 2796 O O . PHE A 1 342 ? -8.274 4.434 10.885 1.00 98.19 342 PHE A O 1
ATOM 2803 N N . TYR A 1 343 ? -6.916 2.921 9.911 1.00 98.25 343 TYR A N 1
ATOM 2804 C CA . TYR A 1 343 ? -7.664 2.755 8.670 1.00 98.25 343 TYR A CA 1
ATOM 2805 C C . TYR A 1 343 ? -8.375 1.408 8.686 1.00 98.25 343 TYR A C 1
ATOM 2807 O O . TYR A 1 343 ? -7.735 0.367 8.822 1.00 98.25 343 TYR A O 1
ATOM 2815 N N . PHE A 1 344 ? -9.697 1.433 8.550 1.00 98.31 344 PHE A N 1
ATOM 2816 C CA . PHE A 1 344 ? -10.543 0.248 8.630 1.00 98.31 344 PHE A CA 1
ATOM 2817 C C . PHE A 1 344 ? -10.915 -0.227 7.237 1.00 98.31 344 PHE A C 1
ATOM 2819 O O . PHE A 1 344 ? -11.401 0.560 6.426 1.00 98.31 344 PHE A O 1
ATOM 2826 N N . TYR A 1 345 ? -10.764 -1.522 7.000 1.00 98.00 345 TYR A N 1
ATOM 2827 C CA . TYR A 1 345 ? -11.128 -2.156 5.748 1.00 98.00 345 TYR A CA 1
ATOM 2828 C C . TYR A 1 345 ? -12.047 -3.341 6.012 1.00 98.00 345 TYR A C 1
ATOM 2830 O O . TYR A 1 345 ? -11.696 -4.256 6.759 1.00 98.00 345 TYR A O 1
ATOM 2838 N N . ARG A 1 346 ? -13.235 -3.345 5.411 1.00 96.50 346 ARG A N 1
ATOM 2839 C CA . ARG A 1 346 ? -14.189 -4.455 5.534 1.00 96.50 346 ARG A CA 1
ATOM 2840 C C . ARG A 1 346 ? -14.258 -5.233 4.242 1.00 96.50 346 ARG A C 1
ATOM 2842 O O . ARG A 1 346 ? -14.090 -4.673 3.168 1.00 96.50 346 ARG A O 1
ATOM 2849 N N . LYS A 1 347 ? -14.495 -6.537 4.346 1.00 95.31 347 LYS A N 1
ATOM 2850 C CA . LYS A 1 347 ? -14.683 -7.366 3.161 1.00 95.31 347 LYS A CA 1
ATOM 2851 C C . LYS A 1 347 ? -15.966 -6.933 2.446 1.00 95.31 347 LYS A C 1
ATOM 2853 O O . LYS A 1 347 ? -17.021 -6.864 3.074 1.00 95.31 347 LYS A O 1
ATOM 2858 N N . MET A 1 348 ? -15.869 -6.654 1.151 1.00 92.69 348 MET A N 1
ATOM 2859 C CA . MET A 1 348 ? -17.030 -6.401 0.303 1.00 92.69 348 MET A CA 1
ATOM 2860 C C . MET A 1 348 ? -17.871 -7.676 0.179 1.00 92.69 348 MET A C 1
ATOM 2862 O O . MET A 1 348 ? -17.334 -8.785 0.188 1.00 92.69 348 MET A O 1
ATOM 2866 N N . LYS A 1 349 ? -19.194 -7.525 0.046 1.00 86.19 349 LYS A N 1
ATOM 2867 C CA . LYS A 1 349 ? -20.115 -8.667 -0.109 1.00 86.19 349 LYS A CA 1
ATOM 2868 C C . LYS A 1 349 ? -19.836 -9.474 -1.376 1.00 86.19 349 LYS A C 1
ATOM 2870 O O . LYS A 1 349 ? -19.924 -10.697 -1.351 1.00 86.19 349 LYS A O 1
ATOM 2875 N N . LEU A 1 350 ? -19.489 -8.787 -2.461 1.00 73.50 350 LEU A N 1
ATOM 2876 C CA . LEU A 1 350 ? -19.148 -9.397 -3.737 1.00 73.50 350 LEU A CA 1
ATOM 2877 C C . LEU A 1 350 ? -17.625 -9.418 -3.861 1.00 73.50 350 LEU A C 1
ATOM 2879 O O . LEU A 1 350 ? -16.976 -8.378 -3.964 1.00 73.50 350 LEU A O 1
ATOM 2883 N N . ALA A 1 351 ? -17.042 -10.615 -3.782 1.00 64.81 351 ALA A N 1
ATOM 2884 C CA . ALA A 1 351 ? -15.620 -10.797 -4.040 1.00 64.81 351 ALA A CA 1
ATOM 2885 C C . ALA A 1 351 ? -15.364 -10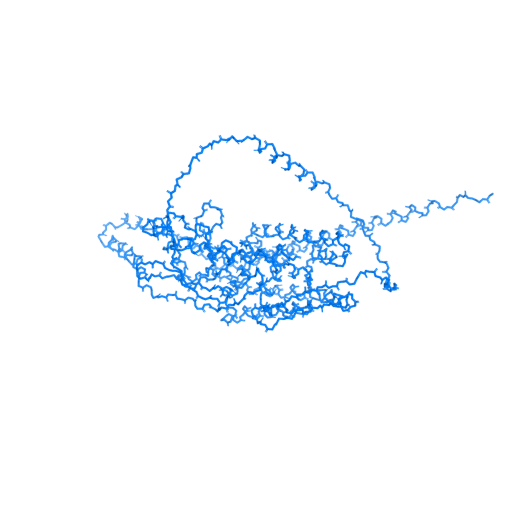.629 -5.546 1.00 64.81 351 ALA A C 1
ATOM 2887 O O . ALA A 1 351 ? -16.079 -11.236 -6.349 1.00 64.81 351 ALA A O 1
ATOM 2888 N N . PRO A 1 352 ? -14.334 -9.879 -5.966 1.00 73.25 352 PRO A N 1
ATOM 2889 C CA . PRO A 1 352 ? -14.213 -9.472 -7.354 1.00 73.25 352 PRO A CA 1
ATOM 2890 C C . PRO A 1 352 ? -13.505 -10.566 -8.179 1.00 73.25 352 PRO A C 1
ATOM 2892 O O . PRO A 1 352 ? -12.491 -10.334 -8.825 1.00 73.25 352 PRO A O 1
ATOM 2895 N N . LYS A 1 353 ? -14.033 -11.801 -8.181 1.00 84.31 353 LYS A N 1
ATOM 2896 C CA . LYS A 1 353 ? -13.483 -12.915 -8.982 1.00 84.31 353 LYS A CA 1
ATOM 2897 C C . LYS A 1 353 ? -13.404 -12.538 -10.466 1.00 84.31 353 LYS A C 1
ATOM 2899 O O . LYS A 1 353 ? -12.426 -12.859 -11.134 1.00 84.31 353 LYS A O 1
ATOM 2904 N N . ARG A 1 354 ? -14.420 -11.822 -10.963 1.00 83.69 354 ARG A N 1
ATOM 2905 C CA . ARG A 1 354 ? -14.449 -11.279 -12.328 1.00 83.69 354 ARG A CA 1
ATOM 2906 C C . ARG A 1 354 ? -13.322 -10.270 -12.562 1.00 83.69 354 ARG A C 1
ATOM 2908 O O . ARG A 1 354 ? -12.651 -10.374 -13.582 1.00 83.69 354 ARG A O 1
ATOM 2915 N N . LEU A 1 355 ? -13.066 -9.372 -11.608 1.00 87.06 355 LEU A N 1
ATOM 2916 C CA . LEU A 1 355 ? -11.937 -8.442 -11.679 1.00 87.06 355 LEU A CA 1
ATOM 2917 C C . LEU A 1 355 ? -10.612 -9.187 -11.753 1.00 87.06 355 LEU A C 1
ATOM 2919 O O . LEU A 1 355 ? -9.771 -8.833 -12.560 1.00 87.06 355 LEU A O 1
ATOM 2923 N N . TRP A 1 356 ? -10.407 -10.220 -10.936 1.00 92.62 356 TRP A N 1
ATOM 2924 C CA . TRP A 1 356 ? -9.145 -10.962 -10.952 1.00 92.62 356 TRP A CA 1
ATOM 2925 C C . TRP A 1 356 ? -8.895 -11.617 -12.310 1.00 92.62 356 TRP A C 1
ATOM 2927 O O . TRP A 1 356 ? -7.788 -11.532 -12.827 1.00 92.62 356 TRP A O 1
ATOM 2937 N N . ASN A 1 357 ? -9.934 -12.159 -12.947 1.00 91.50 357 ASN A N 1
ATOM 2938 C CA . ASN A 1 357 ? -9.825 -12.642 -14.322 1.00 91.50 357 ASN A CA 1
ATOM 2939 C C . ASN A 1 357 ? -9.512 -11.508 -15.316 1.00 91.50 357 ASN A C 1
ATOM 2941 O O . ASN A 1 357 ? -8.709 -11.704 -16.221 1.00 91.50 357 ASN A O 1
ATOM 2945 N N . GLN A 1 358 ? -10.115 -10.326 -15.150 1.00 89.94 358 GLN A N 1
ATOM 2946 C CA . GLN A 1 358 ? -9.814 -9.155 -15.984 1.00 89.94 358 GLN A CA 1
ATOM 2947 C C . GLN A 1 358 ? -8.373 -8.663 -15.793 1.00 89.94 358 GLN A C 1
ATOM 2949 O O . GLN A 1 358 ? -7.713 -8.356 -16.776 1.00 89.94 358 GLN A O 1
ATOM 2954 N N . ILE A 1 359 ? -7.865 -8.642 -14.558 1.00 92.06 359 ILE A N 1
ATOM 2955 C CA . ILE A 1 359 ? -6.471 -8.307 -14.240 1.00 92.06 359 ILE A CA 1
ATOM 2956 C C . ILE A 1 359 ? -5.526 -9.275 -14.952 1.00 92.06 359 ILE A C 1
ATOM 2958 O O . ILE A 1 359 ? -4.596 -8.835 -15.619 1.00 92.06 359 ILE A O 1
ATOM 2962 N N . LEU A 1 360 ? -5.772 -10.584 -14.838 1.00 93.81 360 LEU A N 1
ATOM 2963 C CA . LEU A 1 360 ? -4.941 -11.589 -15.504 1.00 93.81 360 LEU A CA 1
ATOM 2964 C C . LEU A 1 360 ? -4.984 -11.444 -17.026 1.00 93.81 360 LEU A C 1
ATOM 2966 O O . LEU A 1 360 ? -3.949 -11.578 -17.666 1.00 93.81 360 LEU A O 1
ATOM 2970 N N . LYS A 1 361 ? -6.149 -11.113 -17.592 1.00 93.38 361 LYS A N 1
ATOM 2971 C CA . LYS A 1 361 ? -6.282 -10.846 -19.025 1.00 93.38 361 LYS A CA 1
ATOM 2972 C C . LYS A 1 361 ? -5.489 -9.609 -19.460 1.00 93.38 361 LYS A C 1
ATOM 2974 O O . LYS A 1 361 ? -4.785 -9.680 -20.452 1.00 93.38 361 LYS A O 1
ATOM 2979 N N . ILE A 1 362 ? -5.542 -8.507 -18.704 1.00 91.38 362 ILE A N 1
ATOM 2980 C CA . ILE A 1 362 ? -4.727 -7.307 -18.984 1.00 91.38 362 ILE A CA 1
ATOM 2981 C C . ILE A 1 362 ? -3.236 -7.668 -18.993 1.00 91.38 362 ILE A C 1
ATOM 2983 O O . ILE A 1 362 ? -2.501 -7.254 -19.882 1.00 91.38 362 ILE A O 1
ATOM 2987 N N . ILE A 1 363 ? -2.797 -8.467 -18.017 1.00 92.88 363 ILE A N 1
ATOM 2988 C CA . ILE A 1 363 ? -1.412 -8.943 -17.926 1.00 92.88 363 ILE A CA 1
ATOM 2989 C C . ILE A 1 363 ? -1.040 -9.819 -19.127 1.00 92.88 363 ILE A C 1
ATOM 2991 O O . ILE A 1 363 ? 0.057 -9.691 -19.662 1.00 92.88 363 ILE A O 1
ATOM 2995 N N . GLU A 1 364 ? -1.938 -10.703 -19.557 1.00 93.31 364 GLU A N 1
ATOM 2996 C CA . GLU A 1 364 ? -1.741 -11.554 -20.732 1.00 93.31 364 GLU A CA 1
ATOM 2997 C C . GLU A 1 364 ? -1.658 -10.736 -22.031 1.00 93.31 364 GLU A C 1
ATOM 2999 O O . GLU A 1 364 ? -0.773 -10.987 -22.848 1.00 93.31 364 GLU A O 1
ATOM 3004 N N . ASP A 1 365 ? -2.520 -9.729 -22.189 1.00 90.81 365 ASP A N 1
ATOM 3005 C CA . ASP A 1 365 ? -2.593 -8.873 -23.378 1.00 90.81 365 ASP A CA 1
ATOM 3006 C C . ASP A 1 365 ? -1.359 -7.950 -23.497 1.00 90.81 365 ASP A C 1
ATOM 3008 O O . ASP A 1 365 ? -0.755 -7.840 -24.570 1.00 90.81 365 ASP A O 1
ATOM 3012 N N . ASP A 1 366 ? -0.938 -7.316 -22.396 1.00 89.62 366 ASP A N 1
ATOM 3013 C CA . ASP A 1 366 ? 0.242 -6.435 -22.365 1.00 89.62 366 ASP A CA 1
ATOM 3014 C C . ASP A 1 366 ? 1.560 -7.220 -22.317 1.00 89.62 366 ASP A C 1
ATOM 3016 O O . ASP A 1 366 ? 2.627 -6.716 -22.696 1.00 89.62 366 ASP A O 1
ATOM 3020 N N . GLY A 1 367 ? 1.497 -8.465 -21.848 1.00 90.12 367 GLY A N 1
ATOM 3021 C CA . GLY A 1 367 ? 2.662 -9.211 -21.421 1.00 90.12 367 GLY A CA 1
ATOM 3022 C C . GLY A 1 367 ? 3.723 -9.434 -22.496 1.00 90.12 367 GLY A C 1
ATOM 3023 O O . GLY A 1 367 ? 4.892 -9.170 -22.216 1.00 90.12 367 GLY A O 1
ATOM 3024 N N . PRO A 1 368 ? 3.381 -9.831 -23.736 1.00 93.56 368 PRO A N 1
ATOM 3025 C CA . PRO A 1 368 ? 4.365 -9.986 -24.805 1.00 93.56 368 PRO A CA 1
ATOM 3026 C C . PRO A 1 368 ? 5.198 -8.723 -25.057 1.00 93.56 368 PRO A C 1
ATOM 3028 O O . PRO A 1 368 ? 6.406 -8.820 -25.268 1.00 93.56 368 PRO A O 1
ATOM 3031 N N . ARG A 1 369 ? 4.577 -7.536 -24.988 1.00 91.12 369 ARG A N 1
ATOM 3032 C CA . ARG A 1 369 ? 5.268 -6.254 -25.201 1.00 91.12 369 ARG A CA 1
ATOM 3033 C C . ARG A 1 369 ? 6.166 -5.899 -24.024 1.00 91.12 369 ARG A C 1
ATOM 3035 O O . ARG A 1 369 ? 7.295 -5.464 -24.233 1.00 91.12 369 ARG A O 1
ATOM 3042 N N . GLU A 1 370 ? 5.689 -6.100 -22.798 1.00 92.69 370 GLU A N 1
ATOM 3043 C CA . GLU A 1 370 ? 6.499 -5.883 -21.594 1.00 92.69 370 GLU A CA 1
ATOM 3044 C C . GLU A 1 370 ? 7.692 -6.852 -21.532 1.00 92.69 370 GLU A C 1
ATOM 3046 O O . GLU A 1 370 ? 8.781 -6.444 -21.138 1.00 92.69 370 GLU A O 1
ATOM 3051 N N . ILE A 1 371 ? 7.529 -8.105 -21.982 1.00 91.94 371 ILE A N 1
ATOM 3052 C CA . ILE A 1 371 ? 8.616 -9.095 -22.074 1.00 91.94 371 ILE A CA 1
ATOM 3053 C C . ILE A 1 371 ? 9.633 -8.673 -23.137 1.00 91.94 371 ILE A C 1
ATOM 3055 O O . ILE A 1 371 ? 10.831 -8.679 -22.869 1.00 91.94 371 ILE A O 1
ATOM 3059 N N . GLU A 1 372 ? 9.179 -8.281 -24.331 1.00 91.25 372 GLU A N 1
ATOM 3060 C CA . GLU A 1 372 ? 10.069 -7.809 -25.399 1.00 91.25 372 GLU A CA 1
ATOM 3061 C C . GLU A 1 372 ? 10.899 -6.602 -24.938 1.00 91.25 372 GLU A C 1
ATOM 3063 O O . GLU A 1 372 ? 12.112 -6.550 -25.154 1.00 91.25 372 GLU A O 1
ATOM 3068 N N . LEU A 1 373 ? 10.253 -5.640 -24.275 1.00 86.25 373 LEU A N 1
ATOM 3069 C CA . LEU A 1 373 ? 10.931 -4.502 -23.667 1.00 86.25 373 LEU A CA 1
ATOM 3070 C C . LEU A 1 373 ? 11.927 -4.968 -22.601 1.00 86.25 373 LEU A C 1
ATOM 3072 O O . LEU A 1 373 ? 13.088 -4.571 -22.656 1.00 86.25 373 LEU A O 1
ATOM 3076 N N . GLY A 1 374 ? 11.510 -5.841 -21.681 1.00 86.25 374 GLY A N 1
ATOM 3077 C CA . GLY A 1 374 ? 12.357 -6.432 -20.642 1.00 86.25 374 GLY A CA 1
ATOM 3078 C C . GLY A 1 374 ? 13.624 -7.092 -21.191 1.00 86.25 374 GLY A C 1
ATOM 3079 O O . GLY A 1 374 ? 14.720 -6.844 -20.693 1.00 86.25 374 GLY A O 1
ATOM 3080 N N . GLU A 1 375 ? 13.511 -7.858 -22.275 1.00 88.12 375 GLU A N 1
ATOM 3081 C CA . GLU A 1 375 ? 14.661 -8.478 -22.939 1.00 88.12 375 GLU A CA 1
ATOM 3082 C C . GLU A 1 375 ? 15.583 -7.445 -23.593 1.00 88.12 375 GLU A C 1
ATOM 3084 O O . GLU A 1 375 ? 16.806 -7.532 -23.453 1.00 88.12 375 GLU A O 1
ATOM 3089 N N . LYS A 1 376 ? 15.030 -6.409 -24.242 1.00 86.00 376 LYS A N 1
ATOM 3090 C CA . LYS A 1 376 ? 15.837 -5.281 -24.741 1.00 86.00 376 LYS A CA 1
ATOM 3091 C C . LYS A 1 376 ? 16.592 -4.602 -23.594 1.00 86.00 376 LYS A C 1
ATOM 3093 O O . LYS A 1 376 ? 17.777 -4.302 -23.745 1.00 86.00 376 LYS A O 1
ATOM 3098 N N . PHE A 1 377 ? 15.939 -4.413 -22.444 1.00 80.06 377 PHE A N 1
ATOM 3099 C CA . PHE A 1 377 ? 16.545 -3.893 -21.214 1.00 80.06 377 PHE A CA 1
ATOM 3100 C C . PHE A 1 377 ? 17.678 -4.777 -20.702 1.00 80.06 377 PHE A C 1
ATOM 3102 O O . PHE A 1 377 ? 18.763 -4.261 -20.429 1.00 80.06 377 PHE A O 1
ATOM 3109 N N . ARG A 1 378 ? 17.469 -6.091 -20.636 1.00 82.62 378 ARG A N 1
ATOM 3110 C CA . ARG A 1 378 ? 18.484 -7.053 -20.204 1.00 82.62 378 ARG A CA 1
ATOM 3111 C C . ARG A 1 378 ? 19.707 -7.039 -21.121 1.00 82.62 378 ARG A C 1
ATOM 3113 O O . ARG A 1 378 ? 20.820 -6.857 -20.638 1.00 82.62 378 ARG A O 1
ATOM 3120 N N . ILE A 1 379 ? 19.506 -7.140 -22.436 1.00 84.75 379 ILE A N 1
ATOM 3121 C CA . ILE A 1 379 ? 20.592 -7.128 -23.430 1.00 84.75 379 ILE A CA 1
ATOM 3122 C C . ILE A 1 379 ? 21.385 -5.822 -23.345 1.00 84.75 379 ILE A C 1
ATOM 3124 O O . ILE A 1 379 ? 22.614 -5.826 -23.393 1.00 84.75 379 ILE A O 1
ATOM 3128 N N . LEU A 1 380 ? 20.706 -4.681 -23.220 1.00 75.94 380 LEU A N 1
ATOM 3129 C CA . LEU A 1 380 ? 21.388 -3.395 -23.099 1.00 75.94 380 LEU A CA 1
ATOM 3130 C C . LEU A 1 380 ? 22.141 -3.269 -21.776 1.00 75.94 380 LEU A C 1
ATOM 3132 O O . LEU A 1 380 ? 23.257 -2.755 -21.784 1.00 75.94 380 LEU A O 1
ATOM 3136 N N . ALA A 1 381 ? 21.590 -3.771 -20.670 1.00 72.06 381 ALA A N 1
ATOM 3137 C CA . ALA A 1 381 ? 22.291 -3.823 -19.393 1.00 72.06 381 ALA A CA 1
ATOM 3138 C C . ALA A 1 381 ? 23.551 -4.698 -19.483 1.00 72.06 381 ALA A C 1
ATOM 3140 O O . ALA A 1 381 ? 24.628 -4.232 -19.139 1.00 72.06 381 ALA A O 1
ATOM 3141 N N . GLU A 1 382 ? 23.462 -5.902 -20.045 1.00 77.75 382 GLU A N 1
ATOM 3142 C CA . GLU A 1 382 ? 24.610 -6.804 -20.227 1.00 77.75 382 GLU A CA 1
ATOM 3143 C C . GLU A 1 382 ? 25.711 -6.190 -21.109 1.00 77.75 382 GLU A C 1
ATOM 3145 O O . GLU A 1 382 ? 26.901 -6.403 -20.871 1.00 77.75 382 GLU A O 1
ATOM 3150 N N . ASN A 1 383 ? 25.329 -5.378 -22.100 1.00 73.81 383 ASN A N 1
ATOM 3151 C CA . ASN A 1 383 ? 26.270 -4.752 -23.030 1.00 73.81 383 ASN A CA 1
ATOM 3152 C C . ASN A 1 383 ? 26.815 -3.389 -22.561 1.00 73.81 383 ASN A C 1
ATOM 3154 O O . ASN A 1 383 ? 27.921 -3.006 -22.953 1.00 73.81 383 ASN A O 1
ATOM 3158 N N . ARG A 1 384 ? 26.067 -2.633 -21.744 1.00 64.12 384 ARG A N 1
ATOM 3159 C CA . ARG A 1 384 ? 26.409 -1.249 -21.344 1.00 64.12 384 ARG A CA 1
ATOM 3160 C C . ARG A 1 384 ? 26.733 -1.088 -19.861 1.00 64.12 384 ARG A C 1
ATOM 3162 O O . ARG A 1 384 ? 27.381 -0.107 -19.496 1.00 64.12 384 ARG A O 1
ATOM 3169 N N . VAL A 1 385 ? 26.293 -2.008 -19.010 1.00 53.09 385 VAL A N 1
ATOM 3170 C CA . VAL A 1 385 ? 26.292 -1.846 -17.556 1.00 53.09 385 VAL A CA 1
ATOM 3171 C C . VAL A 1 385 ? 27.092 -2.967 -16.903 1.00 53.09 385 VAL A C 1
ATOM 3173 O O . VAL A 1 385 ? 26.746 -4.140 -16.995 1.00 53.09 385 VAL A O 1
ATOM 3176 N N . LYS A 1 386 ? 28.151 -2.606 -16.170 1.00 53.59 386 LYS A N 1
ATOM 3177 C CA . LYS A 1 386 ? 28.640 -3.488 -15.105 1.00 53.59 386 LYS A CA 1
ATOM 3178 C C . LYS A 1 386 ? 27.697 -3.289 -13.924 1.00 53.59 386 LYS A C 1
ATOM 3180 O O . LYS A 1 386 ? 27.763 -2.257 -13.259 1.00 53.59 386 LYS A O 1
ATOM 3185 N N . ILE A 1 387 ? 26.780 -4.230 -13.723 1.00 46.78 387 ILE A N 1
ATOM 3186 C CA . ILE A 1 387 ? 25.986 -4.293 -12.497 1.00 46.78 387 ILE A CA 1
ATOM 3187 C C . ILE A 1 387 ? 26.893 -4.937 -11.457 1.00 46.78 387 ILE A C 1
ATOM 3189 O O . ILE A 1 387 ? 27.212 -6.119 -11.571 1.00 46.78 387 ILE A O 1
ATOM 3193 N N . ASP A 1 388 ? 27.351 -4.146 -10.493 1.00 49.19 388 ASP A N 1
ATOM 3194 C CA . ASP A 1 388 ? 28.089 -4.673 -9.351 1.00 49.19 388 ASP A CA 1
ATOM 3195 C C . ASP A 1 388 ? 27.090 -4.848 -8.207 1.00 49.19 388 ASP A C 1
ATOM 3197 O O . ASP A 1 388 ? 26.576 -3.873 -7.648 1.00 49.19 388 ASP A O 1
ATOM 3201 N N . THR A 1 389 ? 26.743 -6.099 -7.911 1.00 41.22 389 THR A N 1
ATOM 3202 C CA . THR A 1 389 ? 25.944 -6.438 -6.733 1.00 41.22 389 THR A CA 1
ATOM 3203 C C . THR A 1 389 ? 26.884 -6.489 -5.539 1.00 41.22 389 THR A C 1
ATOM 3205 O O . THR A 1 389 ? 27.425 -7.541 -5.197 1.00 41.22 389 THR A O 1
ATOM 3208 N N . GLY A 1 390 ? 27.111 -5.331 -4.928 1.00 50.19 390 GLY A N 1
ATOM 3209 C CA . GLY A 1 390 ? 27.789 -5.246 -3.644 1.00 50.19 390 GLY A CA 1
ATOM 3210 C C . GLY A 1 390 ? 26.807 -5.544 -2.516 1.00 50.19 390 GLY A C 1
ATOM 3211 O O . GLY A 1 390 ? 25.672 -5.067 -2.528 1.00 50.19 390 GLY A O 1
ATOM 3212 N N . GLN A 1 391 ? 27.246 -6.308 -1.520 1.00 45.41 391 GLN A N 1
ATOM 3213 C CA . GLN A 1 391 ? 26.628 -6.234 -0.202 1.00 45.41 391 GLN A CA 1
ATOM 3214 C C . GLN A 1 391 ? 27.248 -5.044 0.523 1.00 45.41 391 GLN A C 1
ATOM 3216 O O . GLN A 1 391 ? 28.473 -4.899 0.535 1.00 45.41 391 GLN A O 1
ATOM 3221 N N . ASN A 1 392 ? 26.421 -4.172 1.098 1.00 57.22 392 ASN A N 1
ATOM 3222 C CA . ASN A 1 392 ? 26.945 -3.196 2.049 1.00 57.22 392 ASN A CA 1
ATOM 3223 C C . ASN A 1 392 ? 27.493 -3.934 3.291 1.00 57.22 392 ASN A C 1
ATOM 3225 O O . ASN A 1 392 ? 27.310 -5.143 3.451 1.00 57.22 392 ASN A O 1
ATOM 3229 N N . GLU A 1 393 ? 28.132 -3.212 4.211 1.00 50.88 393 GLU A N 1
ATOM 3230 C CA . GLU A 1 393 ? 28.668 -3.799 5.453 1.00 50.88 393 GLU A CA 1
ATOM 3231 C C . GLU A 1 393 ? 27.600 -4.507 6.315 1.00 50.88 393 GLU A C 1
ATOM 3233 O O . GLU A 1 393 ? 27.933 -5.278 7.213 1.00 50.88 393 GLU A O 1
ATOM 3238 N N . ARG A 1 394 ? 26.312 -4.275 6.027 1.00 41.44 394 ARG A N 1
ATOM 3239 C CA . ARG A 1 394 ? 25.152 -4.859 6.711 1.00 41.44 394 ARG A CA 1
ATOM 3240 C C . ARG A 1 394 ? 24.583 -6.097 6.002 1.00 41.44 394 ARG A C 1
ATOM 3242 O O . ARG A 1 394 ? 23.694 -6.742 6.548 1.00 41.44 394 ARG A O 1
ATOM 3249 N N . GLY A 1 395 ? 25.102 -6.463 4.828 1.00 49.72 395 GLY A N 1
ATOM 3250 C CA . GLY A 1 395 ? 24.610 -7.588 4.028 1.00 49.72 395 GLY A CA 1
ATOM 3251 C C . GLY A 1 395 ? 23.422 -7.256 3.118 1.00 49.72 395 GLY A C 1
ATOM 3252 O O . GLY A 1 395 ? 22.924 -8.152 2.433 1.00 49.72 395 GLY A O 1
ATOM 3253 N N . ASP A 1 396 ? 22.982 -5.995 3.070 1.00 48.88 396 ASP A N 1
ATOM 3254 C CA . ASP A 1 396 ? 21.925 -5.559 2.161 1.00 48.88 396 ASP A CA 1
ATOM 3255 C C . ASP A 1 396 ? 22.470 -5.498 0.734 1.00 48.88 396 ASP A C 1
ATOM 3257 O O . ASP A 1 396 ? 23.562 -4.978 0.481 1.00 48.88 396 ASP A O 1
ATOM 3261 N N . ILE A 1 397 ? 21.689 -6.013 -0.213 1.00 45.12 397 ILE A N 1
ATOM 3262 C CA . ILE A 1 397 ? 22.020 -5.951 -1.636 1.00 45.12 397 ILE A CA 1
ATOM 3263 C C . ILE A 1 397 ? 21.853 -4.499 -2.095 1.00 45.12 397 ILE A C 1
ATOM 3265 O O . ILE A 1 397 ? 20.734 -3.991 -2.144 1.00 45.12 397 ILE A O 1
ATOM 3269 N N . GLN A 1 398 ? 22.954 -3.839 -2.461 1.00 44.06 398 GLN A N 1
ATOM 3270 C CA . GLN A 1 398 ? 22.920 -2.559 -3.167 1.00 44.06 398 GLN A CA 1
ATOM 3271 C C . GLN A 1 398 ? 23.163 -2.783 -4.660 1.00 44.06 398 GLN A C 1
ATOM 3273 O O . GLN A 1 398 ? 24.160 -3.383 -5.065 1.00 44.06 398 GLN A O 1
ATOM 3278 N N . LEU A 1 399 ? 22.261 -2.263 -5.493 1.00 41.34 399 LEU A N 1
ATOM 3279 C CA . LEU A 1 399 ? 22.429 -2.245 -6.944 1.00 41.34 399 LEU A CA 1
ATOM 3280 C C . LEU A 1 399 ? 23.199 -0.983 -7.347 1.00 41.34 399 LEU A C 1
ATOM 3282 O O . LEU A 1 399 ? 22.617 0.095 -7.455 1.00 41.34 399 LEU A O 1
ATOM 3286 N N . LYS A 1 400 ? 24.511 -1.102 -7.599 1.00 46.75 400 LYS A N 1
ATOM 3287 C CA . LYS A 1 400 ? 25.277 -0.038 -8.267 1.00 46.75 400 LYS A CA 1
ATOM 3288 C C . LYS A 1 400 ? 25.290 -0.282 -9.773 1.00 46.75 400 LYS A C 1
ATOM 3290 O O . LYS A 1 400 ? 25.954 -1.185 -10.277 1.00 46.75 400 LYS A O 1
ATOM 3295 N N . ILE A 1 401 ? 24.551 0.557 -10.494 1.00 49.62 401 ILE A N 1
ATOM 3296 C CA . ILE A 1 401 ? 24.467 0.546 -11.956 1.00 49.62 401 ILE A CA 1
ATOM 3297 C C . ILE A 1 401 ? 25.543 1.497 -12.499 1.00 49.62 401 ILE A C 1
ATOM 3299 O O . ILE A 1 401 ? 25.336 2.708 -12.553 1.00 49.62 401 ILE A O 1
ATOM 3303 N N . GLN A 1 402 ? 26.704 0.967 -12.901 1.00 50.62 402 GLN A N 1
ATOM 3304 C CA . GLN A 1 402 ? 27.688 1.743 -13.664 1.00 50.62 402 GLN A CA 1
ATOM 3305 C C . GLN A 1 402 ? 27.403 1.607 -15.159 1.00 50.62 402 GLN A C 1
ATOM 3307 O O . GLN A 1 402 ? 27.738 0.595 -15.778 1.00 50.62 402 GLN A O 1
ATOM 3312 N N . VAL A 1 403 ? 26.796 2.639 -15.743 1.00 51.75 403 VAL A N 1
ATOM 3313 C CA . VAL A 1 403 ? 26.593 2.736 -17.193 1.00 51.75 403 VAL A CA 1
ATOM 3314 C C . VAL A 1 403 ? 27.891 3.235 -17.825 1.00 51.75 403 VAL A C 1
ATOM 3316 O O . VAL A 1 403 ? 28.364 4.322 -17.489 1.00 51.75 403 VAL A O 1
ATOM 3319 N N . LYS A 1 404 ? 28.493 2.459 -18.735 1.00 55.88 404 LYS A N 1
ATOM 3320 C CA . LYS A 1 404 ? 29.601 2.973 -19.550 1.00 55.88 404 LYS A CA 1
ATOM 3321 C C . LYS A 1 404 ? 29.085 4.163 -20.374 1.00 55.88 404 LYS A C 1
ATOM 3323 O O . LYS A 1 404 ? 28.029 4.025 -20.994 1.00 55.88 404 LYS A O 1
ATOM 3328 N N . PRO A 1 405 ? 29.796 5.307 -20.409 1.00 50.97 405 PRO A N 1
ATOM 3329 C CA . PRO A 1 405 ? 29.423 6.411 -21.287 1.00 50.97 405 PRO A CA 1
ATOM 3330 C C . PRO A 1 405 ? 29.396 5.924 -22.739 1.00 50.97 405 PRO A C 1
ATOM 3332 O O . PRO A 1 405 ? 30.154 5.019 -23.096 1.00 50.97 405 PRO A O 1
ATOM 3335 N N . GLU A 1 406 ? 28.516 6.503 -23.557 1.00 49.50 406 GLU A N 1
ATOM 3336 C CA . GLU A 1 406 ? 28.354 6.165 -24.974 1.00 49.50 406 GLU A CA 1
ATOM 3337 C C . GLU A 1 406 ? 29.640 6.452 -25.765 1.00 49.50 406 GLU A C 1
ATOM 3339 O O . GLU A 1 406 ? 29.817 7.506 -26.366 1.00 49.50 406 GLU A O 1
ATOM 3344 N N . GLY A 1 407 ? 30.572 5.503 -25.737 1.00 45.19 407 GLY A N 1
ATOM 3345 C CA . GLY A 1 407 ? 31.696 5.418 -26.654 1.00 45.19 407 GLY A CA 1
ATOM 3346 C C . GLY A 1 407 ? 31.316 4.503 -27.810 1.00 45.19 407 GLY A C 1
ATOM 3347 O O . GLY A 1 407 ? 31.261 3.291 -27.627 1.00 45.19 407 GLY A O 1
ATOM 3348 N N . GLU A 1 408 ? 31.016 5.112 -28.959 1.00 40.94 408 GLU A N 1
ATOM 3349 C CA . GLU A 1 408 ? 31.004 4.532 -30.313 1.00 40.94 408 GLU A CA 1
ATOM 3350 C C . GLU A 1 408 ? 30.568 3.058 -30.416 1.00 40.94 408 GLU A C 1
ATOM 3352 O O . GLU A 1 408 ? 31.342 2.165 -30.760 1.00 40.94 408 GLU A O 1
ATOM 3357 N N . LEU A 1 409 ? 29.280 2.793 -30.187 1.00 39.41 409 LEU A N 1
ATOM 3358 C CA . LEU A 1 409 ? 28.670 1.592 -30.752 1.00 39.41 409 LEU A CA 1
ATOM 3359 C C . LEU A 1 409 ? 28.530 1.801 -32.264 1.00 39.41 409 LEU A C 1
ATOM 3361 O O . LEU A 1 409 ? 27.896 2.756 -32.713 1.00 39.41 409 LEU A O 1
ATOM 3365 N N . SER A 1 410 ? 29.145 0.913 -33.048 1.00 33.66 410 SER A N 1
ATOM 3366 C CA . SER A 1 410 ? 28.978 0.884 -34.504 1.00 33.66 410 SER A CA 1
ATOM 3367 C C . SER A 1 410 ? 27.488 0.745 -34.849 1.00 33.66 410 SER A C 1
ATOM 3369 O O . SER A 1 410 ? 26.811 -0.096 -34.252 1.00 33.66 410 SER A O 1
ATOM 3371 N N . PRO A 1 411 ? 26.954 1.556 -35.777 1.00 34.44 411 PRO A N 1
ATOM 3372 C CA . PRO A 1 411 ? 25.524 1.621 -36.015 1.00 34.44 411 PRO A CA 1
ATOM 3373 C C . PRO A 1 411 ? 25.054 0.335 -36.691 1.00 34.44 411 PRO A C 1
ATOM 3375 O O . PRO A 1 411 ? 25.396 0.057 -37.840 1.00 34.44 411 PRO A O 1
ATOM 3378 N N . VAL A 1 412 ? 24.224 -0.428 -35.989 1.00 34.19 412 VAL A N 1
ATOM 3379 C CA . VAL A 1 412 ? 23.307 -1.374 -36.616 1.00 34.19 412 VAL A CA 1
ATOM 3380 C C . VAL A 1 412 ? 21.920 -1.046 -36.081 1.00 34.19 412 VAL A C 1
ATOM 3382 O O . VAL A 1 412 ? 21.687 -1.149 -34.880 1.00 34.19 412 VAL A O 1
ATOM 3385 N N . ILE A 1 413 ? 21.047 -0.654 -37.013 1.00 32.09 413 ILE A N 1
ATOM 3386 C CA . ILE A 1 413 ? 19.574 -0.579 -36.998 1.00 32.09 413 ILE A CA 1
ATOM 3387 C C . ILE A 1 413 ? 19.058 0.799 -37.446 1.00 32.09 413 ILE A C 1
ATOM 3389 O O . ILE A 1 413 ? 19.473 1.856 -36.978 1.00 32.09 413 ILE A O 1
ATOM 3393 N N . GLU A 1 414 ? 18.171 0.720 -38.438 1.00 35.31 414 GLU A N 1
ATOM 3394 C CA . GLU A 1 414 ? 17.595 1.791 -39.237 1.00 35.31 414 GLU A CA 1
ATOM 3395 C C . GLU A 1 414 ? 16.774 2.802 -38.429 1.00 35.31 414 GLU A C 1
ATOM 3397 O O . GLU A 1 414 ? 16.005 2.482 -37.526 1.00 35.31 414 GLU A O 1
ATOM 3402 N N . SER A 1 415 ? 16.946 4.053 -38.843 1.00 28.64 415 SER A N 1
ATOM 3403 C CA . SER A 1 415 ? 16.292 5.266 -38.370 1.00 28.64 415 SER A CA 1
ATOM 3404 C C . SER A 1 415 ? 14.768 5.223 -38.545 1.00 28.64 415 SER A C 1
ATOM 3406 O O . SER A 1 415 ? 14.251 5.332 -39.658 1.00 28.64 415 SER A O 1
ATOM 3408 N N . THR A 1 416 ? 14.034 5.163 -37.433 1.00 31.02 416 THR A N 1
ATOM 3409 C CA . THR A 1 416 ? 12.685 5.738 -37.346 1.00 31.02 416 THR A CA 1
ATOM 3410 C C . THR A 1 416 ? 12.812 7.205 -36.948 1.00 31.02 416 THR A C 1
ATOM 3412 O O . THR A 1 416 ? 13.384 7.529 -35.908 1.00 31.02 416 THR A O 1
ATOM 3415 N N . LYS A 1 417 ? 12.309 8.104 -37.802 1.00 27.19 417 LYS A N 1
ATOM 3416 C CA . LYS A 1 417 ? 12.378 9.558 -37.601 1.00 27.19 417 LYS A CA 1
ATOM 3417 C C . LYS A 1 417 ? 11.665 9.979 -36.303 1.00 27.19 417 LYS A C 1
ATOM 3419 O O . LYS A 1 417 ? 10.565 9.489 -36.050 1.00 27.19 417 LYS A O 1
ATOM 3424 N N . PRO A 1 418 ? 12.229 10.921 -35.528 1.00 28.28 418 PRO A N 1
ATOM 3425 C CA . PRO A 1 418 ? 11.563 11.470 -34.354 1.00 28.28 418 PRO A CA 1
ATOM 3426 C C . PRO A 1 418 ? 10.329 12.293 -34.750 1.00 28.28 418 PRO A C 1
ATOM 3428 O O . PRO A 1 418 ? 10.383 13.117 -35.667 1.00 28.28 418 PRO A O 1
ATOM 3431 N N . ILE A 1 419 ? 9.226 12.075 -34.030 1.00 29.23 419 ILE A N 1
ATOM 3432 C CA . ILE A 1 419 ? 7.998 12.872 -34.113 1.00 29.23 419 ILE A CA 1
ATOM 3433 C C . ILE A 1 419 ? 8.201 14.135 -33.256 1.00 29.23 419 ILE A C 1
ATOM 3435 O O . ILE A 1 419 ? 8.573 14.017 -32.088 1.00 29.23 419 ILE A O 1
ATOM 3439 N N . PRO A 1 420 ? 7.975 15.350 -33.784 1.00 27.03 420 PRO A N 1
ATOM 3440 C CA . PRO A 1 420 ? 8.157 16.574 -33.014 1.00 27.03 420 PRO A CA 1
ATOM 3441 C C . PRO A 1 420 ? 7.049 16.755 -31.963 1.00 27.03 420 PRO A C 1
ATOM 3443 O O . PRO A 1 420 ? 5.858 16.800 -32.278 1.00 27.03 420 PRO A O 1
ATOM 3446 N N . LEU A 1 421 ? 7.459 16.917 -30.704 1.00 31.36 421 LEU A N 1
ATOM 3447 C CA . LEU A 1 421 ? 6.603 17.281 -29.574 1.00 31.36 421 LEU A CA 1
ATOM 3448 C C . LEU A 1 421 ? 6.194 18.764 -29.645 1.00 31.36 421 LEU A C 1
ATOM 3450 O O . LEU A 1 421 ? 7.041 19.657 -29.607 1.00 31.36 421 LEU A O 1
ATOM 3454 N N . LYS A 1 422 ? 4.881 19.032 -29.678 1.00 30.81 422 LYS A N 1
ATOM 3455 C CA . LYS A 1 422 ? 4.298 20.331 -29.301 1.00 30.81 422 LYS A CA 1
ATOM 3456 C C . LYS A 1 422 ? 4.033 20.314 -27.796 1.00 30.81 422 LYS A C 1
ATOM 3458 O O . LYS A 1 422 ? 3.189 19.560 -27.325 1.00 30.81 422 LYS A O 1
ATOM 3463 N N . ILE A 1 423 ? 4.758 21.139 -27.051 1.00 38.53 423 ILE A N 1
ATOM 3464 C CA . ILE A 1 423 ? 4.545 21.347 -25.615 1.00 38.53 423 ILE A CA 1
ATOM 3465 C C . ILE A 1 423 ? 3.325 22.266 -25.447 1.00 38.53 423 ILE A C 1
ATOM 3467 O O . ILE A 1 423 ? 3.294 23.350 -26.027 1.00 38.53 423 ILE A O 1
ATOM 3471 N N . HIS A 1 424 ? 2.326 21.839 -24.670 1.00 39.47 424 HIS A N 1
ATOM 3472 C CA . HIS A 1 424 ? 1.176 22.670 -24.293 1.00 39.47 424 HIS A CA 1
ATOM 3473 C C . HIS A 1 424 ? 1.639 23.815 -23.374 1.00 39.47 424 HIS A C 1
ATOM 3475 O O . HIS A 1 424 ? 2.027 23.593 -22.225 1.00 39.47 424 HIS A O 1
ATOM 3481 N N . GLU A 1 425 ? 1.598 25.049 -23.879 1.00 35.97 425 GLU A N 1
ATOM 3482 C CA . GLU A 1 425 ? 2.026 26.271 -23.175 1.00 35.97 425 GLU A CA 1
ATOM 3483 C C . GLU A 1 425 ? 1.147 26.611 -21.949 1.00 35.97 425 GLU A C 1
ATOM 3485 O O . GLU A 1 425 ? 1.580 27.336 -21.046 1.00 35.97 425 GLU A O 1
ATOM 3490 N N . ASP A 1 426 ? -0.044 26.016 -21.852 1.00 34.44 426 ASP A N 1
ATOM 3491 C CA . ASP A 1 426 ? -1.040 26.298 -20.810 1.00 34.44 426 ASP A CA 1
ATOM 3492 C C . ASP A 1 426 ? -0.621 25.792 -19.416 1.00 34.44 426 ASP A C 1
ATOM 3494 O O . ASP A 1 426 ? -0.892 26.438 -18.399 1.00 34.44 426 ASP A O 1
ATOM 3498 N N . ALA A 1 427 ? 0.128 24.685 -19.349 1.00 36.59 427 ALA A N 1
ATOM 3499 C CA . ALA A 1 427 ? 0.623 24.119 -18.089 1.00 36.59 427 ALA A CA 1
ATOM 3500 C C . ALA A 1 427 ? 1.775 24.939 -17.474 1.00 36.59 427 ALA A C 1
ATOM 3502 O O . ALA A 1 427 ? 1.990 24.937 -16.262 1.00 36.59 427 ALA A O 1
ATOM 3503 N N . VAL A 1 428 ? 2.512 25.694 -18.295 1.00 40.50 428 VAL A N 1
ATOM 3504 C CA . VAL A 1 428 ? 3.617 26.548 -17.830 1.00 40.50 428 VAL A CA 1
ATOM 3505 C C . VAL A 1 428 ? 3.092 27.882 -17.284 1.00 40.50 428 VAL A C 1
ATOM 3507 O O . VAL A 1 428 ? 3.703 28.467 -16.381 1.00 40.50 428 VAL A O 1
ATOM 3510 N N . GLN A 1 429 ? 1.947 28.367 -17.778 1.00 40.00 429 GLN A N 1
ATOM 3511 C CA . GLN A 1 429 ? 1.326 29.594 -17.271 1.00 40.00 429 GLN A CA 1
ATOM 3512 C C . GLN A 1 429 ? 0.655 29.407 -15.901 1.00 40.00 429 GLN A C 1
ATOM 3514 O O . GLN A 1 429 ? 0.795 30.280 -15.037 1.00 40.00 429 GLN A O 1
ATOM 3519 N N . SER A 1 430 ? 0.014 28.264 -15.646 1.00 39.41 430 SER A N 1
ATOM 3520 C CA . SER A 1 430 ? -0.639 27.973 -14.358 1.00 39.41 430 SER A CA 1
ATOM 3521 C C . SER A 1 430 ? 0.358 27.881 -13.188 1.00 39.41 430 SER A C 1
ATOM 3523 O O . SER A 1 430 ? 0.086 28.384 -12.095 1.00 39.41 430 SER A O 1
ATOM 3525 N N . ILE A 1 431 ? 1.572 27.370 -13.430 1.00 42.22 431 ILE A N 1
ATOM 3526 C CA . ILE A 1 431 ? 2.657 27.287 -12.431 1.00 42.22 431 ILE A CA 1
ATOM 3527 C C . ILE A 1 431 ? 3.273 28.666 -12.119 1.00 42.22 431 ILE A C 1
ATOM 3529 O O . ILE A 1 431 ? 3.736 28.917 -11.002 1.00 42.22 431 ILE A O 1
ATOM 3533 N N . LYS A 1 432 ? 3.279 29.598 -13.081 1.00 45.59 432 LYS A N 1
ATOM 3534 C CA . LYS A 1 432 ? 3.779 30.967 -12.851 1.00 45.59 432 LYS A CA 1
ATOM 3535 C C . LYS A 1 432 ? 2.812 31.806 -12.010 1.00 45.59 432 LYS A C 1
ATOM 3537 O O . LYS A 1 432 ? 3.267 32.640 -11.226 1.00 45.59 432 LYS A O 1
ATOM 3542 N N . LEU A 1 433 ? 1.505 31.569 -12.128 1.00 46.59 433 LEU A N 1
ATOM 3543 C CA . LEU A 1 433 ? 0.474 32.279 -11.363 1.00 46.59 433 LEU A CA 1
ATOM 3544 C C . LEU A 1 433 ? 0.439 31.858 -9.882 1.00 46.59 433 LEU A C 1
ATOM 3546 O O . LEU A 1 433 ? 0.329 32.725 -9.012 1.00 46.59 433 LEU A O 1
ATOM 3550 N N . SER A 1 434 ? 0.646 30.572 -9.572 1.00 42.66 434 SER A N 1
ATOM 3551 C CA . SER A 1 434 ? 0.649 30.073 -8.184 1.00 42.66 434 SER A CA 1
ATOM 3552 C C . SER A 1 434 ? 1.863 30.546 -7.370 1.00 42.66 434 SER A C 1
ATOM 3554 O O . SER A 1 434 ? 1.733 30.907 -6.198 1.00 42.66 434 SER A O 1
ATOM 3556 N N . LYS A 1 435 ? 3.043 30.656 -7.999 1.00 46.69 435 LYS A N 1
ATOM 3557 C CA . LYS A 1 435 ? 4.263 31.171 -7.345 1.00 46.69 435 LYS A CA 1
ATOM 3558 C C . LYS A 1 435 ? 4.192 32.663 -7.012 1.00 46.69 435 LYS A C 1
ATOM 3560 O O . LYS A 1 435 ? 4.835 33.097 -6.058 1.00 46.69 435 LYS A O 1
ATOM 3565 N N . LYS A 1 436 ? 3.410 33.447 -7.764 1.00 50.22 436 LYS A N 1
ATOM 3566 C CA . LYS A 1 436 ? 3.204 34.876 -7.485 1.00 50.22 436 LYS A CA 1
ATOM 3567 C C . LYS A 1 436 ? 2.296 35.077 -6.264 1.00 50.22 436 LYS A C 1
ATOM 3569 O O . LYS A 1 436 ? 2.656 35.829 -5.367 1.00 50.22 436 LYS A O 1
ATOM 3574 N N . GLN A 1 437 ? 1.208 34.311 -6.157 1.00 43.66 437 GLN A N 1
ATOM 3575 C CA . GLN A 1 437 ? 0.289 34.371 -5.008 1.00 43.66 437 GLN A CA 1
ATOM 3576 C C . GLN A 1 437 ? 0.912 33.873 -3.691 1.00 43.66 437 GLN A C 1
ATOM 3578 O O . GLN A 1 437 ? 0.597 34.396 -2.625 1.00 43.66 437 GLN A O 1
ATOM 3583 N N . ALA A 1 438 ? 1.834 32.906 -3.743 1.00 46.38 438 ALA A N 1
ATOM 3584 C CA . ALA A 1 438 ? 2.535 32.428 -2.548 1.00 46.38 438 ALA A CA 1
ATOM 3585 C C . ALA A 1 438 ? 3.531 33.458 -1.977 1.00 46.38 438 ALA A C 1
ATOM 3587 O O . ALA A 1 438 ? 3.741 33.507 -0.766 1.00 46.38 438 ALA A O 1
ATOM 3588 N N . LYS A 1 439 ? 4.126 34.296 -2.836 1.00 41.59 439 LYS A N 1
ATOM 3589 C CA . LYS A 1 439 ? 5.125 35.300 -2.439 1.00 41.59 439 LYS A CA 1
ATOM 3590 C C . LYS A 1 439 ? 4.490 36.554 -1.829 1.00 41.59 439 LYS A C 1
ATOM 3592 O O . LYS A 1 439 ? 5.072 37.153 -0.930 1.00 41.59 439 LYS A O 1
ATOM 3597 N N . ASP A 1 440 ? 3.278 36.895 -2.261 1.00 44.97 440 ASP A N 1
ATOM 3598 C CA . ASP A 1 440 ? 2.540 38.050 -1.741 1.00 44.97 440 ASP A CA 1
ATOM 3599 C C . ASP A 1 440 ? 1.924 37.775 -0.349 1.00 44.97 440 ASP A C 1
ATOM 3601 O O . ASP A 1 440 ? 1.711 38.701 0.431 1.00 44.97 440 ASP A O 1
ATOM 3605 N N . ASN A 1 441 ? 1.736 36.502 0.026 1.00 43.88 441 ASN A N 1
ATOM 3606 C CA . ASN A 1 441 ? 1.182 36.105 1.328 1.00 43.88 441 ASN A CA 1
ATOM 3607 C C . ASN A 1 441 ? 2.223 35.950 2.456 1.00 43.88 441 ASN A C 1
ATOM 3609 O O . ASN A 1 441 ? 1.838 35.842 3.619 1.00 43.88 441 ASN A O 1
ATOM 3613 N N . SER A 1 442 ? 3.531 35.947 2.161 1.00 41.75 442 SER A N 1
ATOM 3614 C CA . SER A 1 442 ? 4.577 35.703 3.172 1.00 41.75 442 SER A CA 1
ATOM 3615 C C . SER A 1 442 ? 5.154 36.967 3.825 1.00 41.75 442 SER A C 1
ATOM 3617 O O . SER A 1 442 ? 6.057 36.858 4.650 1.00 41.75 442 SER A O 1
ATOM 3619 N N . ILE A 1 443 ? 4.677 38.164 3.464 1.00 42.69 443 ILE A N 1
ATOM 3620 C CA . ILE A 1 443 ? 5.237 39.445 3.946 1.00 42.69 443 ILE A CA 1
ATOM 3621 C C . ILE A 1 443 ? 4.470 40.015 5.157 1.00 42.69 443 ILE A C 1
ATOM 3623 O O . ILE A 1 443 ? 4.936 40.946 5.806 1.00 42.69 443 ILE A O 1
ATOM 3627 N N . ALA A 1 444 ? 3.346 39.418 5.559 1.00 42.66 444 ALA A N 1
ATOM 3628 C CA . ALA A 1 444 ? 2.564 39.887 6.701 1.00 42.66 444 ALA A CA 1
ATOM 3629 C C . ALA A 1 444 ? 2.498 38.841 7.826 1.00 42.66 444 ALA A C 1
ATOM 3631 O O . ALA A 1 444 ? 1.545 38.066 7.881 1.00 42.66 444 ALA A O 1
ATOM 3632 N N . LYS A 1 445 ? 3.479 38.842 8.745 1.00 37.53 445 LYS A N 1
ATOM 3633 C CA . LYS A 1 445 ? 3.229 38.646 10.189 1.00 37.53 445 LYS A CA 1
ATOM 3634 C C . LYS A 1 445 ? 4.471 38.871 11.053 1.00 37.53 445 LYS A C 1
ATOM 3636 O O . LYS A 1 445 ? 5.536 38.307 10.833 1.00 37.53 445 LYS A O 1
ATOM 3641 N N . ASP A 1 446 ? 4.241 39.725 12.038 1.00 35.91 446 ASP A N 1
ATOM 3642 C CA . ASP A 1 446 ? 5.171 40.334 12.973 1.00 35.91 446 ASP A CA 1
ATOM 3643 C C . ASP A 1 446 ? 5.695 39.429 14.092 1.00 35.91 446 ASP A C 1
ATOM 3645 O O . ASP A 1 446 ? 5.102 38.423 14.485 1.00 35.91 446 ASP A O 1
ATOM 3649 N N . LYS A 1 447 ? 6.802 39.933 14.644 1.00 37.84 447 LYS A N 1
ATOM 3650 C CA . LYS A 1 447 ? 7.509 39.584 15.880 1.00 37.84 447 LYS A CA 1
ATOM 3651 C C . LYS A 1 447 ? 6.615 39.601 17.129 1.00 37.84 447 LYS A C 1
ATOM 3653 O O . LYS A 1 447 ? 5.814 40.520 17.298 1.00 37.84 447 LYS A O 1
ATOM 3658 N N . LYS A 1 448 ? 6.897 38.709 18.091 1.00 33.66 448 LYS A N 1
ATOM 3659 C CA . LYS A 1 448 ? 6.849 39.027 19.533 1.00 33.66 448 LYS A CA 1
ATOM 3660 C C . LYS A 1 448 ? 7.623 38.019 20.389 1.00 33.66 448 LYS A C 1
ATOM 3662 O O . LYS A 1 448 ? 7.554 36.816 20.160 1.00 33.66 448 LYS A O 1
ATOM 3667 N N . ASP A 1 449 ? 8.336 38.572 21.366 1.00 38.00 449 ASP A N 1
ATOM 3668 C CA . ASP A 1 449 ? 9.212 37.926 22.345 1.00 38.00 449 ASP A CA 1
ATOM 3669 C C . ASP A 1 449 ? 8.469 37.119 23.424 1.00 38.00 449 ASP A C 1
ATOM 3671 O O . ASP A 1 449 ? 7.420 37.546 23.911 1.00 38.00 449 ASP A O 1
ATOM 3675 N N . SER A 1 450 ? 9.093 36.040 23.915 1.00 30.92 450 SER A N 1
ATOM 3676 C CA . SER A 1 450 ? 8.880 35.530 25.281 1.00 30.92 450 SER A CA 1
ATOM 3677 C C . SER A 1 450 ? 10.061 34.678 25.779 1.00 30.92 450 SER A C 1
ATOM 3679 O O . SER A 1 450 ? 10.605 33.864 25.037 1.00 30.92 450 SER A O 1
ATOM 3681 N N . LYS A 1 451 ? 10.437 34.905 27.047 1.00 33.50 451 LYS A N 1
ATOM 3682 C CA . LYS A 1 451 ? 11.555 34.324 27.823 1.00 33.50 451 LYS A CA 1
ATOM 3683 C C . LYS A 1 451 ? 11.401 32.820 28.143 1.00 33.50 451 LYS A C 1
ATOM 3685 O O . LYS A 1 451 ? 10.277 32.323 28.108 1.00 33.50 451 LYS A O 1
ATOM 3690 N N . PRO A 1 452 ? 12.495 32.120 28.518 1.00 33.84 452 PRO A N 1
ATOM 3691 C CA . PRO A 1 452 ? 12.474 30.686 28.783 1.00 33.84 452 PRO A CA 1
ATOM 3692 C C . PRO A 1 452 ? 12.059 30.369 30.227 1.00 33.84 452 PRO A C 1
ATOM 3694 O O . PRO A 1 452 ? 12.422 31.080 31.163 1.00 33.84 452 PRO A O 1
ATOM 3697 N N . ILE A 1 453 ? 11.319 29.272 30.376 1.00 30.88 453 ILE A N 1
ATOM 3698 C CA . ILE A 1 453 ? 11.054 28.586 31.642 1.00 30.88 453 ILE A CA 1
ATOM 3699 C C . ILE A 1 453 ? 11.848 27.279 31.592 1.00 30.88 453 ILE A C 1
ATOM 3701 O O . ILE A 1 453 ? 11.706 26.506 30.643 1.00 30.88 453 ILE A O 1
ATOM 3705 N N . GLU A 1 454 ? 12.711 27.075 32.583 1.00 39.81 454 GLU A N 1
ATOM 3706 C CA . GLU A 1 454 ? 13.349 25.794 32.885 1.00 39.81 454 GLU A CA 1
ATOM 3707 C C . GLU A 1 454 ? 12.327 24.861 33.541 1.00 39.81 454 GLU A C 1
ATOM 3709 O O . GLU A 1 454 ? 11.601 25.310 34.422 1.00 39.81 454 GLU A O 1
ATOM 3714 N N . GLU A 1 455 ? 12.290 23.583 33.145 1.00 37.50 455 GLU A N 1
ATOM 3715 C CA . GLU A 1 455 ? 12.194 22.465 34.097 1.00 37.50 455 GLU A CA 1
ATOM 3716 C C . GLU A 1 455 ? 12.353 21.082 33.437 1.00 37.50 455 GLU A C 1
ATOM 3718 O O . GLU A 1 455 ? 12.150 20.876 32.239 1.00 37.50 455 GLU A O 1
ATOM 3723 N N . GLU A 1 456 ? 12.771 20.153 34.293 1.00 37.66 456 GLU A N 1
ATOM 3724 C CA . GLU A 1 456 ? 13.256 18.790 34.095 1.00 37.66 456 GLU A CA 1
ATOM 3725 C C . GLU A 1 456 ? 12.241 17.796 33.485 1.00 37.66 456 GLU A C 1
ATOM 3727 O O . GLU A 1 456 ? 11.029 17.921 33.650 1.00 37.66 456 GLU A O 1
ATOM 3732 N N . THR A 1 457 ? 12.727 16.710 32.854 1.00 38.50 457 THR A N 1
ATOM 3733 C CA . THR A 1 457 ? 12.548 15.317 33.353 1.00 38.50 457 THR A CA 1
ATOM 3734 C C . THR A 1 457 ? 13.082 14.238 32.381 1.00 38.50 457 THR A C 1
ATOM 3736 O O . THR A 1 457 ? 12.465 13.839 31.392 1.00 38.50 457 THR A O 1
ATOM 3739 N N . SER A 1 458 ? 14.232 13.703 32.793 1.00 51.31 458 SER A N 1
ATOM 3740 C CA . SER A 1 458 ? 15.063 12.537 32.416 1.00 51.31 458 SER A CA 1
ATOM 3741 C C . SER A 1 458 ? 14.490 11.308 31.653 1.00 51.31 458 SER A C 1
ATOM 3743 O O . SER A 1 458 ? 15.268 10.538 31.095 1.00 51.31 458 SER A O 1
ATOM 3745 N N . SER A 1 459 ? 13.177 11.080 31.528 1.00 49.66 459 SER A N 1
ATOM 3746 C CA . SER A 1 459 ? 12.644 9.840 30.900 1.00 49.66 459 SER A CA 1
ATOM 3747 C C . SER A 1 459 ? 12.196 10.016 29.439 1.00 49.66 459 SER A C 1
ATOM 3749 O O . SER A 1 459 ? 12.470 9.175 28.576 1.00 49.66 459 SER A O 1
ATOM 3751 N N . LYS A 1 460 ? 11.584 11.159 29.106 1.00 46.44 460 LYS A N 1
ATOM 3752 C CA . LYS A 1 460 ? 11.158 11.466 27.726 1.00 46.44 460 LYS A CA 1
ATOM 3753 C C . LYS A 1 460 ? 12.339 11.727 26.798 1.00 46.44 460 LYS A C 1
ATOM 3755 O O . LYS A 1 460 ? 12.244 11.445 25.603 1.00 46.44 460 LYS A O 1
ATOM 3760 N N . ASP A 1 461 ? 13.447 12.208 27.349 1.00 48.81 461 ASP A N 1
ATOM 3761 C CA . ASP A 1 461 ? 14.662 12.456 26.585 1.00 48.81 461 ASP A CA 1
ATOM 3762 C C . ASP A 1 461 ? 15.384 11.164 26.221 1.00 48.81 461 ASP A C 1
ATOM 3764 O O . ASP A 1 461 ? 15.923 11.089 25.126 1.00 48.81 461 ASP A O 1
ATOM 3768 N N . ALA A 1 462 ? 15.312 10.106 27.034 1.00 52.91 462 ALA A N 1
ATOM 3769 C CA . ALA A 1 462 ? 15.888 8.810 26.672 1.00 52.91 462 ALA A CA 1
ATOM 3770 C C . ALA A 1 462 ? 15.173 8.182 25.459 1.00 52.91 462 ALA A C 1
ATOM 3772 O O . ALA A 1 462 ? 15.829 7.712 24.528 1.00 52.91 462 ALA A O 1
ATOM 3773 N N . PHE A 1 463 ? 13.837 8.243 25.412 1.00 56.81 463 PHE A N 1
ATOM 3774 C CA . PHE A 1 463 ? 13.056 7.744 24.273 1.00 56.81 463 PHE A CA 1
ATOM 3775 C C . PHE A 1 463 ? 13.172 8.650 23.040 1.00 56.81 463 PHE A C 1
ATOM 3777 O O . PHE A 1 463 ? 13.426 8.157 21.943 1.00 56.81 463 PHE A O 1
ATOM 3784 N N . LYS A 1 464 ? 13.077 9.980 23.202 1.00 51.06 464 LYS A N 1
ATOM 3785 C CA . LYS A 1 464 ? 13.305 10.925 22.095 1.00 51.06 464 LYS A CA 1
ATOM 3786 C C . LYS A 1 464 ? 14.728 10.835 21.554 1.00 51.06 464 LYS A C 1
ATOM 3788 O O . LYS A 1 464 ? 14.900 10.948 20.350 1.00 51.06 464 LYS A O 1
ATOM 3793 N N . LYS A 1 465 ? 15.735 10.594 22.399 1.00 59.00 465 LYS A N 1
ATOM 3794 C CA . LYS A 1 465 ? 17.126 10.363 21.984 1.00 59.00 465 LYS A CA 1
ATOM 3795 C C . LYS A 1 465 ? 17.283 9.017 21.281 1.00 59.00 465 LYS A C 1
ATOM 3797 O O . LYS A 1 465 ? 17.995 8.966 20.291 1.00 59.00 465 LYS A O 1
ATOM 3802 N N . LYS A 1 466 ? 16.574 7.962 21.708 1.00 60.12 466 LYS A N 1
ATOM 3803 C CA . LYS A 1 466 ? 16.544 6.667 21.003 1.00 60.12 466 LYS A CA 1
ATOM 3804 C C . LYS A 1 466 ? 15.884 6.784 19.623 1.00 60.12 466 LYS A C 1
ATOM 3806 O O . LYS A 1 466 ? 16.470 6.335 18.650 1.00 60.12 466 LYS A O 1
ATOM 3811 N N . MET A 1 467 ? 14.736 7.455 19.514 1.00 52.78 467 MET A N 1
ATOM 3812 C CA . MET A 1 467 ? 14.042 7.665 18.234 1.00 52.78 467 MET A CA 1
ATOM 3813 C C . MET A 1 467 ? 14.769 8.658 17.322 1.00 52.78 467 MET A C 1
ATOM 3815 O O . MET A 1 467 ? 14.865 8.414 16.129 1.00 52.78 467 MET A O 1
ATOM 3819 N N . ARG A 1 468 ? 15.343 9.745 17.859 1.00 51.44 468 ARG A N 1
ATOM 3820 C CA . ARG A 1 468 ? 16.200 10.663 17.086 1.00 51.44 468 ARG A CA 1
ATOM 3821 C C . ARG A 1 468 ? 17.509 10.019 16.658 1.00 51.44 468 ARG A C 1
ATOM 3823 O O . ARG A 1 468 ? 18.028 10.426 15.637 1.00 51.44 468 ARG A O 1
ATOM 3830 N N . LYS A 1 469 ? 18.030 9.043 17.404 1.00 59.19 469 LYS A N 1
ATOM 3831 C CA . LYS A 1 469 ? 19.173 8.238 16.974 1.00 59.19 469 LYS A CA 1
ATOM 3832 C C . LYS A 1 469 ? 18.770 7.268 15.863 1.00 59.19 469 LYS A C 1
ATOM 3834 O O . LYS A 1 469 ? 19.430 7.243 14.849 1.00 59.19 469 LYS A O 1
ATOM 3839 N N . ILE A 1 470 ? 17.649 6.556 15.988 1.00 53.41 470 ILE A N 1
ATOM 3840 C CA . ILE A 1 470 ? 17.157 5.657 14.924 1.00 53.41 470 ILE A CA 1
ATOM 3841 C C . ILE A 1 470 ? 16.857 6.432 13.631 1.00 53.41 470 ILE A C 1
ATOM 3843 O O . ILE A 1 470 ? 17.247 6.003 12.556 1.00 53.41 470 ILE A O 1
ATOM 3847 N N . ILE A 1 471 ? 16.201 7.590 13.741 1.00 46.22 471 ILE A N 1
ATOM 3848 C CA . ILE A 1 471 ? 15.881 8.451 12.596 1.00 46.22 471 ILE A CA 1
ATOM 3849 C C . ILE A 1 471 ? 17.143 9.179 12.103 1.00 46.22 471 ILE A C 1
ATOM 3851 O O . ILE A 1 471 ? 17.377 9.260 10.909 1.00 46.22 471 ILE A O 1
ATOM 3855 N N . GLY A 1 472 ? 17.985 9.686 13.003 1.00 44.78 472 GLY A N 1
ATOM 3856 C CA . GLY A 1 472 ? 19.222 10.396 12.665 1.00 44.78 472 GLY A CA 1
ATOM 3857 C C . GLY A 1 472 ? 20.263 9.498 12.003 1.00 44.78 472 GLY A C 1
ATOM 3858 O O . GLY A 1 472 ? 20.817 9.891 10.989 1.00 44.78 472 GLY A O 1
ATOM 3859 N N . ASP A 1 473 ? 20.454 8.272 12.490 1.00 44.91 473 ASP A N 1
ATOM 3860 C CA . ASP A 1 473 ? 21.360 7.283 11.892 1.00 44.91 473 ASP A CA 1
ATOM 3861 C C . ASP A 1 473 ? 20.865 6.845 10.492 1.00 44.91 473 ASP A C 1
ATOM 3863 O O . ASP A 1 473 ? 21.676 6.464 9.657 1.00 44.91 473 ASP A O 1
ATOM 3867 N N . GLN A 1 474 ? 19.559 6.961 10.199 1.00 40.62 474 GLN A N 1
ATOM 3868 C CA . GLN A 1 474 ? 18.987 6.736 8.859 1.00 40.62 474 GLN A CA 1
ATOM 3869 C C . GLN A 1 474 ? 19.131 7.937 7.907 1.00 40.62 474 GLN A C 1
ATOM 3871 O O . GLN A 1 474 ? 19.108 7.748 6.694 1.00 40.62 474 GLN A O 1
ATOM 3876 N N . PHE A 1 475 ? 19.270 9.162 8.430 1.00 34.66 475 PHE A N 1
ATOM 3877 C CA . PHE A 1 475 ? 19.397 10.386 7.625 1.00 34.66 475 PHE A CA 1
ATOM 3878 C C . PHE A 1 475 ? 20.853 10.854 7.457 1.00 34.66 475 PHE A C 1
ATOM 3880 O O . PHE A 1 475 ? 21.195 11.365 6.396 1.00 34.66 475 PHE A O 1
ATOM 3887 N N . GLN A 1 476 ? 21.732 10.630 8.441 1.00 33.59 476 GLN A N 1
ATOM 3888 C CA . GLN A 1 476 ? 23.167 10.934 8.341 1.00 33.59 476 GLN A CA 1
ATOM 3889 C C . GLN A 1 476 ? 23.859 10.032 7.296 1.00 33.59 476 GLN A C 1
ATOM 3891 O O . GLN A 1 476 ? 24.789 10.466 6.628 1.00 33.59 476 GLN A O 1
ATOM 3896 N N . GLU A 1 477 ? 23.344 8.814 7.073 1.00 39.81 477 GLU A N 1
ATOM 3897 C CA . GLU A 1 477 ? 23.790 7.909 5.996 1.00 39.81 477 GLU A CA 1
ATOM 3898 C C . GLU A 1 477 ? 23.483 8.434 4.575 1.00 39.81 477 GLU A C 1
ATOM 3900 O O . GLU A 1 477 ? 24.076 7.946 3.618 1.00 39.81 477 GLU A O 1
ATOM 3905 N N . TYR A 1 478 ? 22.613 9.442 4.425 1.00 35.84 478 TYR A N 1
ATOM 3906 C CA . TYR A 1 478 ? 22.287 10.073 3.136 1.00 35.84 478 TYR A CA 1
ATOM 3907 C C . TYR A 1 478 ? 23.006 11.406 2.888 1.00 35.84 478 TYR A C 1
ATOM 3909 O O . TYR A 1 478 ? 23.024 11.862 1.749 1.00 35.84 478 TYR A O 1
ATOM 3917 N N . GLU A 1 479 ? 23.578 12.043 3.915 1.00 31.95 479 GLU A N 1
ATOM 3918 C CA . GLU A 1 479 ? 24.362 13.280 3.744 1.00 31.95 479 GLU A CA 1
ATOM 3919 C C . GLU A 1 479 ? 25.867 13.015 3.553 1.00 31.95 479 GLU A C 1
ATOM 3921 O O . GLU A 1 479 ? 26.563 13.879 3.023 1.00 31.95 479 GLU A O 1
ATOM 3926 N N . ASP A 1 480 ? 26.352 11.818 3.911 1.00 35.22 480 ASP A N 1
ATOM 3927 C CA . ASP A 1 480 ? 27.760 11.410 3.769 1.00 35.22 480 ASP A CA 1
ATOM 3928 C C . ASP A 1 480 ? 28.015 10.393 2.620 1.00 35.22 480 ASP A C 1
ATOM 3930 O O . ASP A 1 480 ? 29.087 9.783 2.552 1.00 35.22 480 ASP A O 1
ATOM 3934 N N . THR A 1 481 ? 27.065 10.225 1.685 1.00 36.72 481 THR A N 1
ATOM 3935 C CA . THR A 1 481 ? 27.259 9.545 0.377 1.00 36.72 481 THR A CA 1
ATOM 3936 C C . THR A 1 481 ? 26.894 10.464 -0.778 1.00 36.72 481 THR A C 1
ATOM 3938 O O . THR A 1 481 ? 27.486 10.273 -1.869 1.00 36.72 481 THR A O 1
#

=== Feature glossary ===
Legend for the data blocks above and below:

— What the protein is —

The amino-acid sequence is the protein's primary structure: the linear order of residues from the N-terminus to the C-terminus, written in one-letter code. Everything else here — the 3D coordinates, the secondary structure, the domain annotations — is ultimately a consequence of this string.

Database cross-references. InterPro integrates a dozen domain/family signature databases into unified entries with residue-range hits. GO terms attach function/process/location labels with evidence codes. CATH codes position the fold in a four-level structural taxonomy. Organism is the NCBI-taxonomy species name.

— Where its atoms are —

The mmCIF block holds the 3D Cartesian coordinates of each backbone atom (N, Cα, C, O) in ångströms. mmCIF is the PDB's canonical archive format — a tagged-loop text representation of the atomic model.

The six renders are orthographic views along the three Cartesian axes in both directions. Representation (cartoon, sticks, or surface) and color scheme (sequence-rainbow or by-chain) vary across proteins so the training set covers all the common visualization conventions.

— Local backbone conformation —

Secondary structure is the local, repeating backbone conformation. DSSP classifies it into eight states by reading the hydrogen-bond network: three helix types (H, G, I), two β types (E, B), two non-regular types (T, S), and unstructured coil (-).

SS3 is a coarse helix/strand/coil call (letters a/b/c) made by the P-SEA algorithm from inter-Cα distances and dihedrals. It is less detailed than DSSP but needs only Cα positions.

Backbone dihedral angles. Every residue except chain termini has a φ (preceding-C → N → Cα → C) and a ψ (N → Cα → C → next-N). They are reported in degrees following the IUPAC sign convention. Secondary structure is essentially a statement about which (φ, ψ) basin each residue occupies.

— Global shape and packing —

The geometric summary reports three shape descriptors. Rg (radius of gyration) measures how spread out the Cα atoms are about their centre of mass; compact globular proteins have small Rg, elongated or unfolded ones large. Cα contacts (<8 Å, |i−j|>4) count long-range residue pairs in spatial proximity — high for tightly packed folds, near zero for rods or random coil. The bounding-box extents give the protein's footprint along x, y, z in Å.

Solvent accessibility: the surface area of each residue that a 1.4 Å water probe can touch, in Å². When only backbone atoms are present the absolute values are lower than full-atom SASA (side chains contribute most of the area) and are flagged as backbone-only.

Plot images: a contact map (which residues are close in 3D, as an N×N binary image), a Ramachandran scatter (backbone torsion angles, revealing secondary-structure composition at a glance), and — for AlphaFold structures — a PAE heatmap (pairwise prediction confidence).

— Structural neighborhood —

Foldseek's 3Di representation compresses backbone geometry into a per-residue letter drawn from a learned twenty-state alphabet. It captures the tertiary interaction pattern around each residue — which residues are packed against it in space, regardless of where they are in sequence.

Structural nearest neighbors (via Foldseek easy-search vs the PDB). Reported per hit: target PDB id, E-value, and alignment TM-score. A TM-score above ~0.5 is the conventional threshold for 'same fold'.

— Confidence and disorder —

pLDDT (predicted Local Distance Difference Test) is AlphaFold's per-residue confidence score, ranging from 0 to 100. Values above 90 indicate high confidence (typically well-packed cores); 70–90 is confident; 50–70 low confidence; below 50 usually means the region is disordered or the prediction is unreliable there. AlphaFold stores pLDDT in the mmCIF B-factor column.

For experimental (PDB) structures, the B-factor (temperature factor) quantifies the positional spread of each atom in the crystal — a combination of thermal vibration and static disorder — in units of Å². High B-factors mark flexible loops or poorly resolved regions; low B-factors mark the rigid, well-ordered core.

Predicted Aligned Error (PAE) is an AlphaFold confidence matrix: entry (i, j) is the expected error in the position of residue j, in ångströms, when the prediction is superimposed on the true structure at residue i. Low PAE within a block of residues means that block is internally rigid and well-predicted; high PAE between two blocks means their relative placement is uncertain even if each block individually is confident.